Protein 4XUR (pdb70)

CATH classification: 2.60.120.260

Foldseek 3Di:
DLDKFFCQVQDCPQKDWPPPKDKGWAACDGDVHTTWIKIAPFLWQRTWIKHWCVVSDAAQFKKKKKKKKAAADDDQKFKKFKKKWWDAQPPPVDIDMDTFWMDIDGHPDIDMTMDIDHRHHVVRRIDTIMITMGGPDGPSVPHDDRSGGMMTMRTIDMGHD/DLDKFFCQVQDCPQKDWPDDWDWGWDACDGDVHGTWIKIAPFQFQATWIKGWCLVSDAAFAKKKKKKKKAFADDDQKFKKWKKKWWDALNPPVDIDMGTAFMDMDGHPDIDMTMHIDGHHHVVRRTDTIMMTMGGPHDDSVPDDPRSRGMMTMGTIDMGHD/DLDWFFCQVVDCPQKDWPPDKDWGWDACDGDVHGIWIKIAPFQFQRTWIKGWCLVSDAAFAKKKKKKKKAAADDDQKFKKWKKKWWDAQPDPPDIDMDTFWMDMDGHPDIDMTMHIDHHHHVVRRIDTIMMTMGGDHDPNVPDDPRSRGMMTMRGIDMGHD

Organism: Paenibacillus barcinonensis (NCBI:txid198119)

InterPro domains:
  IPR001000 Glycoside hydrolase family 10 domain [PF00331] (375-709)
  IPR001000 Glycoside hydrolase family 10 domain [PR00134] (444-456)
  IPR001000 Glycoside hydrolase family 10 domain [PR00134] (494-505)
  IPR001000 Glycoside hydrolase family 10 domain [PR00134] (550-561)
  IPR001000 Glycoside hydrolase family 10 domain [PR00134] (579-591)
  IPR001000 Glycoside hydrolase family 10 domain [PS51760] (365-710)
  IPR001000 Glycoside hydrolase family 10 domain [SM00633] (413-711)
  IPR003305 Carbohydrate-binding, CenC-like [PF02018] (36-168)
  IPR003305 Carbohydrate-binding, CenC-like [PF02018] (199-335)
  IPR008979 Galactose-binding-like domain superfamily [SSF49785] (36-181)
  IPR008979 Galactose-binding-like domain superfamily [SSF49785] (201-359)
  IPR010502 Carbohydrate-binding domain, family 9 [PF06452] (734-893)
  IPR010502 Carbohydrate-binding domain, family 9 [PF06452] (909-1085)
  IPR017853 Glycoside hydrolase superfamily [SSF51445] (367-710)
  IPR031158 Glycosyl hydrolases family 10, active site [PS00591] (613-623)
  IPR044846 Glycoside hydrolase family 10 [PTHR31490] (197-650)

Sequence (483 aa):
ALFKADFEDGNIGNWRARGTEKLEVVSGIGHNSNRSLKTSSRSETYHGPLVEVLPYLQKGSTVHISFWAMYDEGPATQVINGSLEKEFNRDTANLEYAMFASTTLNKGQWKKIEADIIVPAESTGISGLRMYAETPWKQSSEVTETDTIPFYVDDVQITATALFKADFEDGNIGNWRARGTEKLEVVSGIGHNSNRSLKTSSRSETYHGPLVEVLPYLQKGSTVHISFWAMYDEGPATQVINGSLEKEFNRDTANLEYAMFASTTLNKGQWKKIEADIIVPAESTGISGLRMYAETPWKQSSEVTETDTIPFYVDDVQITATALFKADFEDGNIGNWRARGTEKLEVVSGIGHNSNRSLKTSSRSETYHGPLVEVLPYLQKGSTVHISFWAMYDEGPATQVINGSLEKEFNRDTANLEYAMFASTTLNKGQWKKIEADIIVPAESTGISGLRMYAETPWKQSSEVTETDTIPFYVDDVQITAT

B-factor: mean 16.63, std 7.47, range [5.31, 60.98]

Structure (mmCIF, N/CA/C/O backbone):
data_4XUR
#
_entry.id   4XUR
#
_cell.length_a   92.769
_cell.length_b   92.769
_cell.length_c   48.571
_cell.angle_alpha   90.00
_cell.angle_beta   90.00
_cell.angle_gamma   120.00
#
_symmetry.space_group_name_H-M   'P 32'
#
loop_
_entity.id
_entity.type
_entity.pdbx_description
1 polymer 'Endo-1,4-beta-xylanase C'
2 branched beta-D-xylopyranose-(1-4)-beta-D-xylopyranose-(1-4)-beta-D-xylopyranose-(1-4)-beta-D-xylopyranose
3 branched beta-D-xylopyranose-(1-4)-beta-D-xylopyranose
4 branched beta-D-xylopyranose-(1-4)-beta-D-xylopyranose-(1-4)-beta-D-xylopyranose
5 non-polymer 'CALCIUM ION'
6 non-polymer beta-D-xylopyranose
7 water water
#
loop_
_atom_site.group_PDB
_atom_site.id
_atom_site.type_symbol
_atom_site.label_atom_id
_atom_site.label_alt_id
_atom_site.label_comp_id
_atom_site.label_asym_id
_atom_site.label_entity_id
_atom_site.label_seq_id
_atom_site.pdbx_PDB_ins_code
_atom_site.Cartn_x
_atom_site.Cartn_y
_atom_site.Cartn_z
_atom_site.occupancy
_atom_site.B_iso_or_equiv
_atom_site.auth_seq_id
_atom_site.auth_comp_id
_atom_site.auth_asym_id
_atom_site.auth_atom_id
_atom_site.pdbx_PDB_model_num
ATOM 1 N N . ALA A 1 14 ? 36.481 -18.444 16.663 1.00 24.28 172 ALA A N 1
ATOM 2 C CA . ALA A 1 14 ? 37.691 -17.528 16.877 1.00 21.37 172 ALA A CA 1
ATOM 3 C C . ALA A 1 14 ? 39.055 -18.238 16.952 1.00 19.57 172 ALA A C 1
ATOM 4 O O . ALA A 1 14 ? 39.545 -18.559 18.047 1.00 20.63 172 ALA A O 1
ATOM 6 N N . LEU A 1 15 ? 39.682 -18.520 15.803 1.00 15.16 173 LEU A N 1
ATOM 7 C CA . LEU A 1 15 ? 40.919 -19.324 15.730 1.00 13.65 173 LEU A CA 1
ATOM 8 C C . LEU A 1 15 ? 42.199 -18.470 15.747 1.00 12.66 173 LEU A C 1
ATOM 9 O O . LEU A 1 15 ? 43.280 -18.917 16.133 1.00 11.99 173 LEU A O 1
ATOM 14 N N . PHE A 1 16 ? 42.061 -17.233 15.258 1.00 12.10 174 PHE A N 1
ATOM 15 C CA . PHE A 1 16 ? 43.173 -16.329 15.123 1.00 11.40 174 PHE A CA 1
ATOM 16 C C . PHE A 1 16 ? 42.543 -14.936 15.078 1.00 11.98 174 PHE A C 1
ATOM 17 O O . PHE A 1 16 ? 41.511 -14.746 14.450 1.00 10.87 174 PHE A O 1
ATOM 25 N N . LYS A 1 17 ? 43.177 -13.982 15.801 1.00 13.11 175 LYS A N 1
ATOM 26 C CA . LYS A 1 17 ? 42.708 -12.581 15.807 1.00 13.86 175 LYS A CA 1
ATOM 27 C C . LYS A 1 17 ? 43.931 -11.637 15.898 1.00 13.46 175 LYS A C 1
ATOM 28 O O . LYS A 1 17 ? 44.853 -11.915 16.664 1.00 12.58 175 LYS A O 1
ATOM 34 N N . ALA A 1 18 ? 43.961 -10.573 15.084 1.00 13.64 176 ALA A N 1
ATOM 35 C CA . ALA A 1 18 ? 44.925 -9.544 15.209 1.00 14.28 176 ALA A CA 1
ATOM 36 C C . ALA A 1 18 ? 44.326 -8.118 15.128 1.00 14.57 176 ALA A C 1
ATOM 37 O O . ALA A 1 18 ? 43.794 -7.738 14.103 1.00 14.02 176 ALA A O 1
ATOM 39 N N . ASP A 1 19 ? 44.416 -7.399 16.252 1.00 15.13 177 ASP A N 1
ATOM 40 C CA . ASP A 1 19 ? 43.865 -6.048 16.304 1.00 16.87 177 ASP A CA 1
ATOM 41 C C . ASP A 1 19 ? 44.971 -5.014 16.513 1.00 16.09 177 ASP A C 1
ATOM 42 O O . ASP A 1 19 ? 44.708 -3.834 16.427 1.00 17.05 177 ASP A O 1
ATOM 47 N N . PHE A 1 20 ? 46.215 -5.487 16.727 1.00 16.12 178 PHE A N 1
ATOM 48 C CA . PHE A 1 20 ? 47.395 -4.654 16.867 1.00 16.91 178 PHE A CA 1
ATOM 49 C C . PHE A 1 20 ? 47.382 -3.619 17.994 1.00 17.00 178 PHE A C 1
ATOM 50 O O . PHE A 1 20 ? 48.269 -2.789 18.069 1.00 17.90 178 PHE A O 1
ATOM 58 N N . GLU A 1 21 ? 46.480 -3.789 18.933 1.00 17.51 179 GLU A N 1
ATOM 59 C CA . GLU A 1 21 ? 46.269 -2.752 19.965 1.00 19.20 179 GLU A CA 1
ATOM 60 C C . GLU A 1 21 ? 47.337 -2.802 21.025 1.00 20.36 179 GLU A C 1
ATOM 61 O O . GLU A 1 21 ? 47.569 -1.773 21.729 1.00 19.93 179 GLU A O 1
ATOM 67 N N . ASP A 1 22 ? 47.976 -3.969 21.181 1.00 19.62 180 ASP A N 1
ATOM 68 C CA . ASP A 1 22 ? 49.161 -4.124 22.007 1.00 19.57 180 ASP A CA 1
ATOM 69 C C . ASP A 1 22 ? 50.455 -3.544 21.422 1.00 20.42 180 ASP A C 1
ATOM 70 O O . ASP A 1 22 ? 51.505 -3.623 22.077 1.00 18.68 180 ASP A O 1
ATOM 75 N N . GLY A 1 23 ? 50.445 -3.104 20.162 1.00 18.89 181 GLY A N 1
ATOM 76 C CA . GLY A 1 23 ? 51.608 -2.529 19.512 1.00 19.63 181 GLY A CA 1
ATOM 77 C C . GLY A 1 23 ? 52.598 -3.493 18.927 1.00 19.39 181 GLY A C 1
ATOM 78 O O . GLY A 1 23 ? 53.697 -3.096 18.491 1.00 20.29 181 GLY A O 1
ATOM 79 N N . ASN A 1 24 ? 52.242 -4.783 18.937 1.00 18.55 182 ASN A N 1
ATOM 80 C CA . ASN A 1 24 ? 53.242 -5.812 18.609 1.00 17.70 182 ASN A CA 1
ATOM 81 C C . ASN A 1 24 ? 53.109 -6.254 17.190 1.00 15.86 182 ASN A C 1
ATOM 82 O O . ASN A 1 24 ? 52.021 -6.579 16.744 1.00 16.26 182 ASN A O 1
ATOM 87 N N . ILE A 1 25 ? 54.246 -6.327 16.491 1.00 15.52 183 ILE A N 1
ATOM 88 C CA . ILE A 1 25 ? 54.237 -6.908 15.131 1.00 14.76 183 ILE A CA 1
ATOM 89 C C . ILE A 1 25 ? 53.915 -8.373 15.103 1.00 14.51 183 ILE A C 1
ATOM 90 O O . ILE A 1 25 ? 53.415 -8.895 14.083 1.00 14.50 183 ILE A O 1
ATOM 95 N N . GLY A 1 26 ? 54.226 -9.101 16.188 1.00 15.61 184 GLY A N 1
ATOM 96 C CA . GLY A 1 26 ? 53.982 -10.539 16.208 1.00 14.83 184 GLY A CA 1
ATOM 97 C C . GLY A 1 26 ? 54.813 -11.257 15.165 1.00 13.15 184 GLY A C 1
ATOM 98 O O . GLY A 1 26 ? 55.992 -10.971 14.998 1.00 13.65 184 GLY A O 1
ATOM 99 N N . ASN A 1 27 ? 54.194 -12.208 14.470 1.00 13.90 185 ASN A N 1
ATOM 100 C CA . ASN A 1 27 ? 54.820 -12.912 13.373 1.00 14.62 185 ASN A CA 1
ATOM 101 C C . ASN A 1 27 ? 54.525 -12.348 12.006 1.00 13.36 185 ASN A C 1
ATOM 102 O O . ASN A 1 27 ? 54.860 -12.997 10.950 1.00 13.29 185 ASN A O 1
ATOM 107 N N . TRP A 1 28 ? 53.970 -11.128 11.950 1.00 11.85 186 TRP A N 1
ATOM 108 C CA . TRP A 1 28 ? 53.705 -10.523 10.673 1.00 11.19 186 TRP A CA 1
ATOM 109 C C . TRP A 1 28 ? 55.062 -10.162 9.993 1.00 11.82 186 TRP A C 1
ATOM 110 O O . TRP A 1 28 ? 55.982 -9.703 10.672 1.00 10.90 186 TRP A O 1
ATOM 121 N N . ARG A 1 29 ? 55.165 -10.380 8.695 1.00 11.76 187 ARG A N 1
ATOM 122 C CA . ARG A 1 29 ? 56.428 -10.166 7.944 1.00 11.60 187 ARG A CA 1
ATOM 123 C C . ARG A 1 29 ? 56.152 -9.563 6.553 1.00 11.64 187 ARG A C 1
ATOM 124 O O . ARG A 1 29 ? 55.069 -9.694 6.007 1.00 12.29 187 ARG A O 1
ATOM 132 N N . ALA A 1 30 ? 57.203 -8.942 6.003 1.00 12.39 188 ALA A N 1
ATOM 133 C CA . ALA A 1 30 ? 57.208 -8.530 4.602 1.00 12.56 188 ALA A CA 1
ATOM 134 C C . ALA A 1 30 ? 57.432 -9.745 3.655 1.00 12.15 188 ALA A C 1
ATOM 135 O O . ALA A 1 30 ? 57.952 -10.808 4.081 1.00 12.46 188 ALA A O 1
ATOM 137 N N . ARG A 1 31 ? 57.136 -9.564 2.362 1.00 11.10 189 ARG A N 1
ATOM 138 C CA . ARG A 1 31 ? 57.340 -10.574 1.347 1.00 10.56 189 ARG A CA 1
ATOM 139 C C . ARG A 1 31 ? 58.587 -10.311 0.473 1.00 10.46 189 ARG A C 1
ATOM 140 O O . ARG A 1 31 ? 59.063 -11.208 -0.225 1.00 11.65 189 ARG A O 1
ATOM 148 N N . GLY A 1 32 ? 59.062 -9.066 0.488 1.00 10.86 190 GLY A N 1
ATOM 149 C CA . GLY A 1 32 ? 60.297 -8.658 -0.209 1.00 11.97 190 GLY A CA 1
ATOM 150 C C . GLY A 1 32 ? 61.009 -7.588 0.567 1.00 12.33 190 GLY A C 1
ATOM 151 O O . GLY A 1 32 ? 61.423 -7.793 1.683 1.00 12.38 190 GLY A O 1
ATOM 152 N N . THR A 1 33 ? 61.186 -6.416 -0.082 1.00 12.56 191 THR A N 1
ATOM 153 C CA . THR A 1 33 ? 61.950 -5.321 0.500 1.00 13.56 191 THR A CA 1
ATOM 154 C C . THR A 1 33 ? 61.106 -4.261 1.170 1.00 13.37 191 THR A C 1
ATOM 155 O O . THR A 1 33 ? 61.610 -3.220 1.604 1.00 14.75 191 THR A O 1
ATOM 159 N N . GLU A 1 34 ? 59.802 -4.492 1.262 1.00 13.64 192 GLU A N 1
ATOM 160 C CA . GLU A 1 34 ? 58.892 -3.516 1.889 1.00 13.15 192 GLU A CA 1
ATOM 161 C C . GLU A 1 34 ? 59.031 -3.460 3.440 1.00 13.81 192 GLU A C 1
ATOM 162 O O . GLU A 1 34 ? 59.685 -4.324 4.063 1.00 14.47 192 GLU A O 1
ATOM 168 N N . LYS A 1 35 ? 58.416 -2.452 3.984 1.00 14.98 193 LYS A N 1
ATOM 169 C CA . LYS A 1 35 ? 58.559 -2.138 5.445 1.00 16.26 193 LYS A CA 1
ATOM 170 C C . LYS A 1 35 ? 57.187 -2.258 6.100 1.00 16.30 193 LYS A C 1
ATOM 171 O O . LYS A 1 35 ? 56.201 -1.662 5.670 1.00 13.87 193 LYS A O 1
ATOM 177 N N . LEU A 1 36 ? 57.174 -3.030 7.198 1.00 16.79 194 LEU A N 1
ATOM 178 C CA . LEU A 1 36 ? 55.994 -3.170 8.057 1.00 17.60 194 LEU A CA 1
ATOM 179 C C . LEU A 1 36 ? 56.195 -2.519 9.407 1.00 17.71 194 LEU A C 1
ATOM 180 O O . LEU A 1 36 ? 57.287 -2.604 9.989 1.00 19.28 194 LEU A O 1
ATOM 185 N N . GLU A 1 37 ? 55.143 -1.854 9.894 1.00 18.50 195 GLU A N 1
ATOM 186 C CA . GLU A 1 37 ? 55.208 -1.091 11.167 1.00 18.49 195 GLU A CA 1
ATOM 187 C C . GLU A 1 37 ? 53.837 -0.963 11.791 1.00 17.83 195 GLU A C 1
ATOM 188 O O . GLU A 1 37 ? 52.871 -0.581 11.136 1.00 17.63 195 GLU A O 1
ATOM 194 N N . VAL A 1 38 ? 53.730 -1.315 13.073 1.00 17.29 196 VAL A N 1
ATOM 195 C CA . VAL A 1 38 ? 52.489 -1.048 13.785 1.00 16.39 196 VAL A CA 1
ATOM 196 C C . VAL A 1 38 ? 52.448 0.427 14.194 1.00 17.91 196 VAL A C 1
ATOM 197 O O . VAL A 1 38 ? 53.303 0.878 14.975 1.00 18.21 196 VAL A O 1
ATOM 201 N N . VAL A 1 39 ? 51.492 1.156 13.646 1.00 18.29 197 VAL A N 1
ATOM 202 C CA . VAL A 1 39 ? 51.421 2.610 13.837 1.00 19.17 197 VAL A CA 1
ATOM 203 C C . VAL A 1 39 ? 50.305 2.897 14.841 1.00 20.19 197 VAL A C 1
ATOM 204 O O . VAL A 1 39 ? 49.441 2.082 15.057 1.00 19.14 197 VAL A O 1
ATOM 208 N N . SER A 1 40 ? 50.389 4.062 15.500 1.00 20.37 198 SER A N 1
ATOM 209 C CA . SER A 1 40 ? 49.264 4.467 16.297 1.00 20.24 198 SER A CA 1
ATOM 210 C C . SER A 1 40 ? 48.654 5.788 15.771 1.00 21.09 198 SER A C 1
ATOM 211 O O . SER A 1 40 ? 49.331 6.594 15.141 1.00 22.45 198 SER A O 1
ATOM 214 N N . GLY A 1 41 ? 47.382 5.977 16.050 1.00 19.85 199 GLY A N 1
ATOM 215 C CA . GLY A 1 41 ? 46.599 7.088 15.527 1.00 22.49 199 GLY A CA 1
ATOM 216 C C . GLY A 1 41 ? 45.927 6.820 14.220 1.00 21.67 199 GLY A C 1
ATOM 217 O O . GLY A 1 41 ? 45.249 7.680 13.666 1.00 22.06 199 GLY A O 1
ATOM 218 N N . ILE A 1 42 ? 46.096 5.586 13.698 1.00 20.27 200 ILE A N 1
ATOM 219 C CA . ILE A 1 42 ? 45.422 5.137 12.467 1.00 19.11 200 ILE A CA 1
ATOM 220 C C . ILE A 1 42 ? 44.987 3.688 12.754 1.00 17.42 200 ILE A C 1
ATOM 221 O O . ILE A 1 42 ? 45.828 2.846 13.110 1.00 17.08 200 ILE A O 1
ATOM 226 N N . GLY A 1 43 ? 43.684 3.443 12.621 1.00 18.07 201 GLY A N 1
ATOM 227 C CA . GLY A 1 43 ? 43.101 2.177 12.978 1.00 18.03 201 GLY A CA 1
ATOM 228 C C . GLY A 1 43 ? 41.662 2.016 12.521 1.00 17.99 201 GLY A C 1
ATOM 229 O O . GLY A 1 43 ? 41.011 3.005 12.217 1.00 16.67 201 GLY A O 1
ATOM 230 N N . HIS A 1 44 ? 41.167 0.770 12.430 1.00 17.08 202 HIS A N 1
ATOM 231 C CA . HIS A 1 44 ? 39.760 0.530 12.160 1.00 19.51 202 HIS A CA 1
ATOM 232 C C . HIS A 1 44 ? 38.984 0.578 13.469 1.00 21.05 202 HIS A C 1
ATOM 233 O O . HIS A 1 44 ? 39.106 -0.309 14.311 1.00 20.31 202 HIS A O 1
ATOM 240 N N . ASN A 1 45 ? 38.281 1.685 13.683 1.00 21.69 203 ASN A N 1
ATOM 241 C CA . ASN A 1 45 ? 37.591 1.932 14.949 1.00 23.54 203 ASN A CA 1
ATOM 242 C C . ASN A 1 45 ? 38.515 1.693 16.171 1.00 23.18 203 ASN A C 1
ATOM 243 O O . ASN A 1 45 ? 38.111 1.125 17.194 1.00 22.47 203 ASN A O 1
ATOM 248 N N . SER A 1 46 ? 39.764 2.138 16.053 1.00 20.54 204 SER A N 1
ATOM 249 C CA . SER A 1 46 ? 40.788 1.905 17.067 1.00 20.18 204 SER A CA 1
ATOM 250 C C . SER A 1 46 ? 41.984 2.759 16.784 1.00 20.05 204 SER A C 1
ATOM 251 O O . SER A 1 46 ? 41.999 3.492 15.800 1.00 21.72 204 SER A O 1
ATOM 254 N N . ASN A 1 47 ? 42.994 2.626 17.626 1.00 20.73 205 ASN A N 1
ATOM 255 C CA . ASN A 1 47 ? 44.160 3.463 17.572 1.00 23.02 205 ASN A CA 1
ATOM 256 C C . ASN A 1 47 ? 45.364 2.884 16.871 1.00 20.13 205 ASN A C 1
ATOM 257 O O . ASN A 1 47 ? 46.313 3.618 16.528 1.00 21.57 205 ASN A O 1
ATOM 262 N N . ARG A 1 48 ? 45.368 1.574 16.620 1.00 20.04 206 ARG A N 1
ATOM 263 C CA . ARG A 1 48 ? 46.544 0.936 16.038 1.00 20.19 206 ARG A CA 1
ATOM 264 C C . ARG A 1 48 ? 46.183 -0.016 14.900 1.00 17.84 206 ARG A C 1
ATOM 265 O O . ARG A 1 48 ? 45.092 -0.619 14.896 1.00 17.60 206 ARG A O 1
ATOM 273 N N . SER A 1 49 ? 47.115 -0.124 13.956 1.00 16.12 207 SER A N 1
ATOM 274 C CA . SER A 1 49 ? 46.912 -0.992 12.768 1.00 15.59 207 SER A CA 1
ATOM 275 C C . SER A 1 49 ? 48.247 -1.258 12.151 1.00 14.41 207 SER A C 1
ATOM 276 O O . SER A 1 49 ? 49.254 -0.770 12.593 1.00 14.50 207 SER A O 1
ATOM 279 N N . LEU A 1 50 ? 48.284 -2.085 11.083 1.00 12.78 208 LEU A N 1
ATOM 280 C CA . LEU A 1 50 ? 49.526 -2.475 10.503 1.00 13.56 208 LEU A CA 1
ATOM 281 C C . LEU A 1 50 ? 49.680 -1.808 9.172 1.00 13.42 208 LEU A C 1
ATOM 282 O O . LEU A 1 50 ? 48.931 -2.074 8.242 1.00 12.33 208 LEU A O 1
ATOM 287 N N . LYS A 1 51 ? 50.671 -0.884 9.071 1.00 13.37 209 LYS A N 1
ATOM 288 C CA . LYS A 1 51 ? 50.967 -0.180 7.869 1.00 14.17 209 LYS A CA 1
ATOM 289 C C . LYS A 1 51 ? 52.049 -0.871 7.091 1.00 13.13 209 LYS A C 1
ATOM 290 O O . LYS A 1 51 ? 53.086 -1.185 7.657 1.00 12.71 209 LYS A O 1
ATOM 296 N N . THR A 1 52 ? 51.807 -1.099 5.811 1.00 12.36 210 THR A N 1
ATOM 297 C CA . THR A 1 52 ? 52.858 -1.572 4.904 1.00 13.27 210 THR A CA 1
ATOM 298 C C . THR A 1 52 ? 53.183 -0.420 3.935 1.00 13.56 210 THR A C 1
ATOM 299 O O . THR A 1 52 ? 52.310 0.139 3.293 1.00 14.13 210 THR A O 1
ATOM 303 N N . SER A 1 53 ? 54.467 -0.146 3.789 1.00 14.74 211 SER A N 1
ATOM 304 C CA . SER A 1 53 ? 54.968 0.958 2.959 1.00 14.92 211 SER A CA 1
ATOM 305 C C . SER A 1 53 ? 56.247 0.561 2.311 1.00 14.84 211 SER A C 1
ATOM 306 O O . SER A 1 53 ? 56.772 -0.538 2.555 1.00 14.54 211 SER A O 1
ATOM 309 N N . SER A 1 54 ? 56.832 1.461 1.504 1.00 15.23 212 SER A N 1
ATOM 310 C CA . SER A 1 54 ? 58.057 1.144 0.748 1.00 16.18 212 SER A CA 1
ATOM 311 C C . SER A 1 54 ? 57.818 -0.066 -0.161 1.00 14.18 212 SER A C 1
ATOM 312 O O . SER A 1 54 ? 58.741 -0.867 -0.365 1.00 14.44 212 SER A O 1
ATOM 315 N N . ARG A 1 55 ? 56.608 -0.175 -0.715 1.00 13.26 213 ARG A N 1
ATOM 316 C CA . ARG A 1 55 ? 56.257 -1.240 -1.640 1.00 13.49 213 ARG A CA 1
ATOM 317 C C . ARG A 1 55 ? 56.823 -0.884 -3.029 1.00 13.92 213 ARG A C 1
ATOM 318 O O . ARG A 1 55 ? 56.676 0.233 -3.477 1.00 13.64 213 ARG A O 1
ATOM 326 N N . SER A 1 56 ? 57.471 -1.842 -3.659 1.00 14.02 214 SER A N 1
ATOM 327 C CA . SER A 1 56 ? 57.988 -1.609 -5.045 1.00 13.76 214 SER A CA 1
ATOM 328 C C . SER A 1 56 ? 57.629 -2.816 -5.931 1.00 15.16 214 SER A C 1
ATOM 329 O O . SER A 1 56 ? 58.217 -2.999 -7.024 1.00 14.23 214 SER A O 1
ATOM 332 N N . GLU A 1 57 ? 56.684 -3.621 -5.467 1.00 13.47 215 GLU A N 1
ATOM 333 C CA . GLU A 1 57 ? 56.045 -4.630 -6.281 1.00 13.03 215 GLU A CA 1
ATOM 334 C C . GLU A 1 57 ? 54.573 -4.762 -5.853 1.00 12.49 215 GLU A C 1
ATOM 335 O O . GLU A 1 57 ? 54.183 -4.362 -4.736 1.00 12.20 215 GLU A O 1
ATOM 341 N N . THR A 1 58 ? 53.728 -5.267 -6.760 1.00 11.92 216 THR A N 1
ATOM 342 C CA . THR A 1 58 ? 52.304 -5.434 -6.447 1.00 12.53 216 THR A CA 1
ATOM 343 C C . THR A 1 58 ? 52.198 -6.453 -5.343 1.00 11.17 216 THR A C 1
ATOM 344 O O . THR A 1 58 ? 51.283 -6.386 -4.523 1.00 12.08 216 THR A O 1
ATOM 348 N N . TYR A 1 59 ? 53.148 -7.401 -5.341 1.00 11.49 217 TYR A N 1
ATOM 349 C CA . TYR A 1 59 ? 53.120 -8.510 -4.382 1.00 11.63 217 TYR A CA 1
ATOM 350 C C . TYR A 1 59 ? 53.706 -8.213 -2.980 1.00 11.62 217 TYR A C 1
ATOM 351 O O . TYR A 1 59 ? 53.641 -9.093 -2.092 1.00 10.59 217 TYR A O 1
ATOM 360 N N . HIS A 1 60 ? 54.259 -7.029 -2.783 1.00 11.15 218 HIS A N 1
ATOM 361 C CA . HIS A 1 60 ? 54.631 -6.557 -1.449 1.00 11.00 218 HIS A CA 1
ATOM 362 C C . HIS A 1 60 ? 53.382 -6.288 -0.618 1.00 10.23 218 HIS A C 1
ATOM 363 O O . HIS A 1 60 ? 52.450 -5.622 -1.062 1.00 10.59 218 HIS A O 1
ATOM 370 N N . GLY A 1 61 ? 53.390 -6.778 0.609 1.00 10.26 219 GLY A N 1
ATOM 371 C CA . GLY A 1 61 ? 52.251 -6.679 1.505 1.00 9.95 219 GLY A CA 1
ATOM 372 C C . GLY A 1 61 ? 52.466 -7.440 2.781 1.00 9.75 219 GLY A C 1
ATOM 373 O O . GLY A 1 61 ? 53.453 -8.200 2.879 1.00 9.95 219 GLY A O 1
ATOM 374 N N . PRO A 1 62 ? 51.594 -7.212 3.787 1.00 9.34 220 PRO A N 1
ATOM 375 C CA . PRO A 1 62 ? 51.824 -7.855 5.093 1.00 8.69 220 PRO A CA 1
ATOM 376 C C . PRO A 1 62 ? 51.375 -9.338 5.061 1.00 7.89 220 PRO A C 1
ATOM 377 O O . PRO A 1 62 ? 50.293 -9.608 4.552 1.00 7.97 220 PRO A O 1
ATOM 381 N N . LEU A 1 63 ? 52.189 -10.208 5.581 1.00 7.81 221 LEU A N 1
ATOM 382 C CA . LEU A 1 63 ? 51.898 -11.658 5.561 1.00 7.18 221 LEU A CA 1
ATOM 383 C C . LEU A 1 63 ? 52.079 -12.223 6.959 1.00 7.39 221 LEU A C 1
ATOM 384 O O . LEU A 1 63 ? 52.983 -11.799 7.698 1.00 7.39 221 LEU A O 1
ATOM 389 N N . VAL A 1 64 ? 51.283 -13.238 7.280 1.00 6.94 222 VAL A N 1
ATOM 390 C CA . VAL A 1 64 ? 51.447 -14.058 8.477 1.00 7.69 222 VAL A CA 1
ATOM 391 C C . VAL A 1 64 ? 51.142 -15.546 8.242 1.00 6.41 222 VAL A C 1
ATOM 392 O O . VAL A 1 64 ? 50.146 -15.910 7.595 1.00 6.55 222 VAL A O 1
ATOM 396 N N . GLU A 1 65 ? 52.001 -16.386 8.788 1.00 6.39 223 GLU A N 1
ATOM 397 C CA . GLU A 1 65 ? 51.834 -17.856 8.782 1.00 6.34 223 GLU A CA 1
ATOM 398 C C . GLU A 1 65 ? 50.611 -18.189 9.664 1.00 6.00 223 GLU A C 1
ATOM 399 O O . GLU A 1 65 ? 50.585 -17.819 10.869 1.00 6.05 223 GLU A O 1
ATOM 405 N N . VAL A 1 66 ? 49.648 -18.906 9.109 1.00 5.64 224 VAL A N 1
ATOM 406 C CA . VAL A 1 66 ? 48.482 -19.305 9.931 1.00 5.63 224 VAL A CA 1
ATOM 407 C C . VAL A 1 66 ? 48.174 -20.817 10.030 1.00 5.91 224 VAL A C 1
ATOM 408 O O . VAL A 1 66 ? 47.249 -21.190 10.734 1.00 5.82 224 VAL A O 1
ATOM 412 N N . LEU A 1 67 ? 48.890 -21.628 9.296 1.00 5.44 225 LEU A N 1
ATOM 413 C CA . LEU A 1 67 ? 48.688 -23.110 9.330 1.00 5.75 225 LEU A CA 1
ATOM 414 C C . LEU A 1 67 ? 48.613 -23.647 10.788 1.00 5.31 225 LEU A C 1
ATOM 415 O O . LEU A 1 67 ? 47.694 -24.371 11.088 1.00 5.60 225 LEU A O 1
ATOM 420 N N . PRO A 1 68 ? 49.542 -23.230 11.682 1.00 5.94 226 PRO A N 1
ATOM 421 C CA . PRO A 1 68 ? 49.491 -23.783 13.047 1.00 6.02 226 PRO A CA 1
ATOM 422 C C . PRO A 1 68 ? 48.235 -23.548 13.828 1.00 6.38 226 PRO A C 1
ATOM 423 O O . PRO A 1 68 ? 47.945 -24.291 14.767 1.00 6.48 226 PRO A O 1
ATOM 427 N N . TYR A 1 69 ? 47.443 -22.525 13.475 1.00 5.93 227 TYR A N 1
ATOM 428 C CA . TYR A 1 69 ? 46.177 -22.202 14.110 1.00 6.67 227 TYR A CA 1
ATOM 429 C C . TYR A 1 69 ? 45.015 -23.121 13.639 1.00 5.88 227 TYR A C 1
ATOM 430 O O . TYR A 1 69 ? 43.906 -23.074 14.211 1.00 6.20 227 TYR A O 1
ATOM 439 N N . LEU A 1 70 ? 45.217 -23.817 12.556 1.00 6.01 228 LEU A N 1
ATOM 440 C CA . LEU A 1 70 ? 44.116 -24.468 11.819 1.00 6.59 228 LEU A CA 1
ATOM 441 C C . LEU A 1 70 ? 44.263 -25.989 11.760 1.00 7.13 228 LEU A C 1
ATOM 442 O O . LEU A 1 70 ? 45.346 -26.534 11.924 1.00 6.19 228 LEU A O 1
ATOM 447 N N . GLN A 1 71 ? 43.155 -26.633 11.497 1.00 6.82 229 GLN A N 1
ATOM 448 C CA . GLN A 1 71 ? 43.138 -28.074 11.238 1.00 8.08 229 GLN A CA 1
ATOM 449 C C . GLN A 1 71 ? 43.208 -28.289 9.737 1.00 8.47 229 GLN A C 1
ATOM 450 O O . GLN A 1 71 ? 42.415 -27.695 9.022 1.00 8.70 229 GLN A O 1
ATOM 456 N N . LYS A 1 72 ? 44.196 -29.042 9.311 1.00 9.43 230 LYS A N 1
ATOM 457 C CA . LYS A 1 72 ? 44.269 -29.458 7.898 1.00 9.22 230 LYS A CA 1
ATOM 458 C C . LYS A 1 72 ? 42.996 -30.236 7.507 1.00 8.80 230 LYS A C 1
ATOM 459 O O . LYS A 1 72 ? 42.452 -31.020 8.299 1.00 9.27 230 LYS A O 1
ATOM 465 N N . GLY A 1 73 ? 42.481 -29.970 6.308 1.00 9.52 231 GLY A N 1
ATOM 466 C CA . GLY A 1 73 ? 41.304 -30.614 5.795 1.00 10.03 231 GLY A CA 1
ATOM 467 C C . GLY A 1 73 ? 40.008 -29.935 6.187 1.00 10.82 231 GLY A C 1
ATOM 468 O O . GLY A 1 73 ? 38.940 -30.495 5.949 1.00 12.96 231 GLY A O 1
ATOM 469 N N . SER A 1 74 ? 40.077 -28.779 6.856 1.00 9.30 232 SER A N 1
ATOM 470 C CA . SER A 1 74 ? 38.901 -28.047 7.298 1.00 10.11 232 SER A CA 1
ATOM 471 C C . SER A 1 74 ? 38.622 -26.887 6.389 1.00 9.49 232 SER A C 1
ATOM 472 O O . SER A 1 74 ? 39.460 -26.509 5.585 1.00 9.57 232 SER A O 1
ATOM 475 N N . THR A 1 75 ? 37.433 -26.264 6.570 1.00 9.18 233 THR A N 1
ATOM 476 C CA . THR A 1 75 ? 37.104 -24.999 5.926 1.00 9.38 233 THR A CA 1
ATOM 477 C C . THR A 1 75 ? 36.980 -23.935 7.072 1.00 9.53 233 THR A C 1
ATOM 478 O O . THR A 1 75 ? 36.399 -24.203 8.155 1.00 9.25 233 THR A O 1
ATOM 482 N N . VAL A 1 76 ? 37.590 -22.793 6.870 1.00 9.19 234 VAL A N 1
ATOM 483 C CA . VAL A 1 76 ? 37.607 -21.733 7.817 1.00 9.15 234 VAL A CA 1
ATOM 484 C C . VAL A 1 76 ? 37.182 -20.422 7.125 1.00 9.54 234 VAL A C 1
ATOM 485 O O . VAL A 1 76 ? 37.184 -20.341 5.928 1.00 9.98 234 VAL A O 1
ATOM 489 N N . HIS A 1 77 ? 36.777 -19.422 7.922 1.00 9.81 235 HIS A N 1
ATOM 490 C CA . HIS A 1 77 ? 36.418 -18.117 7.376 1.00 10.09 235 HIS A CA 1
ATOM 491 C C . HIS A 1 77 ? 37.478 -17.099 7.750 1.00 10.13 235 HIS A C 1
ATOM 492 O O . HIS A 1 77 ? 37.797 -16.978 8.925 1.00 10.08 235 HIS A O 1
ATOM 499 N N . ILE A 1 78 ? 38.049 -16.440 6.743 1.00 10.21 236 ILE A N 1
ATOM 500 C CA . ILE A 1 78 ? 39.040 -15.388 6.982 1.00 10.47 236 ILE A CA 1
ATOM 501 C C . ILE A 1 78 ? 38.481 -14.039 6.606 1.00 10.97 236 ILE A C 1
ATOM 502 O O . ILE A 1 78 ? 37.898 -13.846 5.512 1.00 10.02 236 ILE A O 1
ATOM 507 N N . SER A 1 79 ? 38.737 -13.094 7.465 1.00 11.45 237 SER A N 1
ATOM 508 C CA . SER A 1 79 ? 38.415 -11.660 7.185 1.00 11.00 237 SER A CA 1
ATOM 509 C C . SER A 1 79 ? 39.453 -10.704 7.703 1.00 11.66 237 SER A C 1
ATOM 510 O O . SER A 1 79 ? 40.256 -11.016 8.569 1.00 11.54 237 SER A O 1
ATOM 513 N N . PHE A 1 80 ? 39.447 -9.487 7.111 1.00 11.56 238 PHE A N 1
ATOM 514 C CA . PHE A 1 80 ? 40.278 -8.372 7.591 1.00 11.14 238 PHE A CA 1
ATOM 515 C C . PHE A 1 80 ? 39.787 -7.076 7.000 1.00 11.43 238 PHE A C 1
ATOM 516 O O . PHE A 1 80 ? 39.087 -7.094 6.030 1.00 11.70 238 PHE A O 1
ATOM 524 N N . TRP A 1 81 ? 40.203 -5.963 7.622 1.00 11.44 239 TRP A N 1
ATOM 525 C CA . TRP A 1 81 ? 39.874 -4.600 7.149 1.00 11.86 239 TRP A CA 1
ATOM 526 C C . TRP A 1 81 ? 41.074 -3.960 6.611 1.00 11.74 239 TRP A C 1
ATOM 527 O O . TRP A 1 81 ? 42.177 -4.122 7.159 1.00 12.38 239 TRP A O 1
ATOM 538 N N . ALA A 1 82 ? 40.909 -3.215 5.524 1.00 12.16 240 ALA A N 1
ATOM 539 C CA . ALA A 1 82 ? 42.040 -2.563 4.857 1.00 12.61 240 ALA A CA 1
ATOM 540 C C . ALA A 1 82 ? 41.669 -1.148 4.514 1.00 13.25 240 ALA A C 1
ATOM 541 O O . ALA A 1 82 ? 40.459 -0.850 4.326 1.00 13.35 240 ALA A O 1
ATOM 543 N N . MET A 1 83 ? 42.691 -0.287 4.448 1.00 13.36 241 MET A N 1
ATOM 544 C CA . MET A 1 83 ? 42.539 1.159 4.103 1.00 14.56 241 MET A CA 1
ATOM 545 C C . MET A 1 83 ? 43.816 1.675 3.457 1.00 15.08 241 MET A C 1
ATOM 546 O O . MET A 1 83 ? 44.908 1.248 3.796 1.00 13.87 241 MET A O 1
ATOM 551 N N . TYR A 1 84 ? 43.647 2.668 2.530 1.00 15.74 242 TYR A N 1
ATOM 552 C CA . TYR A 1 84 ? 44.770 3.429 1.986 1.00 17.24 242 TYR A CA 1
ATOM 553 C C . TYR A 1 84 ? 44.363 4.933 1.990 1.00 17.19 242 TYR A C 1
ATOM 554 O O . TYR A 1 84 ? 43.242 5.237 1.849 1.00 16.78 242 TYR A O 1
ATOM 563 N N . ASP A 1 85 ? 45.350 5.799 2.189 1.00 19.09 243 ASP A N 1
ATOM 564 C CA . ASP A 1 85 ? 45.065 7.257 2.214 1.00 21.04 243 ASP A CA 1
ATOM 565 C C . ASP A 1 85 ? 46.078 8.131 1.402 1.00 24.50 243 ASP A C 1
ATOM 566 O O . ASP A 1 85 ? 46.318 9.267 1.774 1.00 26.64 243 ASP A O 1
ATOM 571 N N . GLU A 1 86 ? 46.577 7.600 0.289 1.00 26.01 244 GLU A N 1
ATOM 572 C CA . GLU A 1 86 ? 47.270 8.400 -0.727 1.00 28.05 244 GLU A CA 1
ATOM 573 C C . GLU A 1 86 ? 47.173 7.803 -2.121 1.00 28.91 244 GLU A C 1
ATOM 574 O O . GLU A 1 86 ? 47.037 6.605 -2.294 1.00 29.05 244 GLU A O 1
ATOM 580 N N . GLY A 1 87 ? 47.247 8.638 -3.143 1.00 29.77 245 GLY A N 1
ATOM 581 C CA . GLY A 1 87 ? 47.267 8.156 -4.513 1.00 30.23 245 GLY A CA 1
ATOM 582 C C . GLY A 1 87 ? 45.898 8.207 -5.215 1.00 28.56 245 GLY A C 1
ATOM 583 O O . GLY A 1 87 ? 45.191 9.211 -5.099 1.00 28.49 245 GLY A O 1
ATOM 584 N N . PRO A 1 88 ? 45.494 7.119 -5.900 1.00 26.00 246 PRO A N 1
ATOM 585 C CA . PRO A 1 88 ? 44.316 7.175 -6.723 1.00 28.94 246 PRO A CA 1
ATOM 586 C C . PRO A 1 88 ? 43.057 7.300 -5.893 1.00 27.95 246 PRO A C 1
ATOM 587 O O . PRO A 1 88 ? 43.104 7.219 -4.652 1.00 31.11 246 PRO A O 1
ATOM 591 N N . ALA A 1 89 ? 41.954 7.507 -6.582 1.00 26.94 247 ALA A N 1
ATOM 592 C CA . ALA A 1 89 ? 40.626 7.713 -5.962 1.00 25.72 247 ALA A CA 1
ATOM 593 C C . ALA A 1 89 ? 40.017 6.387 -5.483 1.00 26.08 247 ALA A C 1
ATOM 594 O O . ALA A 1 89 ? 39.336 6.351 -4.479 1.00 23.85 247 ALA A O 1
ATOM 596 N N . THR A 1 90 ? 40.280 5.324 -6.238 1.00 26.73 248 THR A N 1
ATOM 597 C CA . THR A 1 90 ? 39.939 3.955 -5.839 1.00 25.96 248 THR A CA 1
ATOM 598 C C . THR A 1 90 ? 41.111 3.004 -6.123 1.00 24.92 248 THR A C 1
ATOM 599 O O . THR A 1 90 ? 41.940 3.247 -7.024 1.00 22.13 248 THR A O 1
ATOM 603 N N . GLN A 1 91 ? 41.155 1.861 -5.384 1.00 20.02 249 GLN A N 1
ATOM 604 C CA . GLN A 1 91 ? 42.150 0.853 -5.686 1.00 20.35 249 GLN A CA 1
ATOM 605 C C . GLN A 1 91 ? 41.631 -0.537 -5.138 1.00 17.28 249 GLN A C 1
ATOM 606 O O . GLN A 1 91 ? 41.064 -0.578 -4.079 1.00 16.33 249 GLN A O 1
ATOM 612 N N . VAL A 1 92 ? 41.910 -1.582 -5.897 1.00 14.67 250 VAL A N 1
ATOM 613 C CA . VAL A 1 92 ? 41.582 -2.958 -5.491 1.00 14.96 250 VAL A CA 1
ATOM 614 C C . VAL A 1 92 ? 42.641 -3.427 -4.502 1.00 15.34 250 VAL A C 1
ATOM 615 O O . VAL A 1 92 ? 43.842 -3.223 -4.727 1.00 15.54 250 VAL A O 1
ATOM 619 N N . ILE A 1 93 ? 42.214 -4.102 -3.449 1.00 13.24 251 ILE A N 1
ATOM 620 C CA . ILE A 1 93 ? 43.182 -4.836 -2.582 1.00 14.16 251 ILE A CA 1
ATOM 621 C C . ILE A 1 93 ? 42.722 -6.295 -2.542 1.00 13.58 251 ILE A C 1
ATOM 622 O O . ILE A 1 93 ? 41.554 -6.560 -2.471 1.00 13.53 251 ILE A O 1
ATOM 627 N N . ASN A 1 94 ? 43.677 -7.205 -2.571 1.00 13.42 252 ASN A N 1
ATOM 628 C CA . ASN A 1 94 ? 43.359 -8.627 -2.635 1.00 12.81 252 ASN A CA 1
ATOM 629 C C . ASN A 1 94 ? 43.765 -9.251 -1.321 1.00 11.51 252 ASN A C 1
ATOM 630 O O . ASN A 1 94 ? 44.780 -8.868 -0.706 1.00 11.20 252 ASN A O 1
ATOM 635 N N . GLY A 1 95 ? 42.980 -10.208 -0.853 1.00 9.63 253 GLY A N 1
ATOM 636 C CA . GLY A 1 95 ? 43.491 -11.147 0.187 1.00 9.84 253 GLY A CA 1
ATOM 637 C C . GLY A 1 95 ? 43.960 -12.418 -0.513 1.00 9.35 253 GLY A C 1
ATOM 638 O O . GLY A 1 95 ? 43.251 -12.961 -1.364 1.00 10.33 253 GLY A O 1
ATOM 639 N N . SER A 1 96 ? 45.160 -12.890 -0.146 1.00 8.20 254 SER A N 1
ATOM 640 C CA . SER A 1 96 ? 45.781 -14.062 -0.780 1.00 8.00 254 SER A CA 1
ATOM 641 C C . SER A 1 96 ? 46.394 -15.034 0.218 1.00 7.65 254 SER A C 1
ATOM 642 O O . SER A 1 96 ? 46.630 -14.704 1.389 1.00 7.10 254 SER A O 1
ATOM 645 N N . LEU A 1 97 ? 46.652 -16.249 -0.263 1.00 7.05 255 LEU A N 1
ATOM 646 C CA . LEU A 1 97 ? 47.283 -17.272 0.474 1.00 7.34 255 LEU A CA 1
ATOM 647 C C . LEU A 1 97 ? 48.580 -17.611 -0.187 1.00 7.22 255 LEU A C 1
ATOM 648 O O . LEU A 1 97 ? 48.581 -17.864 -1.386 1.00 7.06 255 LEU A O 1
ATOM 653 N N . GLU A 1 98 ? 49.643 -17.761 0.610 1.00 6.91 256 GLU A N 1
ATOM 654 C CA . GLU A 1 98 ? 50.912 -18.398 0.122 1.00 7.03 256 GLU A CA 1
ATOM 655 C C . GLU A 1 98 ? 51.036 -19.765 0.704 1.00 7.84 256 GLU A C 1
ATOM 656 O O . GLU A 1 98 ? 50.942 -19.907 1.931 1.00 7.72 256 GLU A O 1
ATOM 662 N N . LYS A 1 99 ? 51.192 -20.798 -0.143 1.00 7.40 257 LYS A N 1
ATOM 663 C CA . LYS A 1 99 ? 51.231 -22.201 0.315 1.00 7.59 257 LYS A CA 1
ATOM 664 C C . LYS A 1 99 ? 52.564 -22.887 0.008 1.00 7.98 257 LYS A C 1
ATOM 665 O O . LYS A 1 99 ? 53.092 -22.744 -1.078 1.00 8.42 257 LYS A O 1
ATOM 671 N N . GLU A 1 100 ? 53.070 -23.599 1.001 1.00 8.95 258 GLU A N 1
ATOM 672 C CA . GLU A 1 100 ? 54.313 -24.374 0.936 1.00 8.92 258 GLU A CA 1
ATOM 673 C C . GLU A 1 100 ? 53.929 -25.857 1.169 1.00 9.05 258 GLU A C 1
ATOM 674 O O . GLU A 1 100 ? 53.134 -26.174 2.077 1.00 8.22 258 GLU A O 1
ATOM 680 N N . PHE A 1 101 ? 54.497 -26.752 0.343 1.00 8.97 259 PHE A N 1
ATOM 681 C CA . PHE A 1 101 ? 54.280 -28.155 0.395 1.00 10.00 259 PHE A CA 1
ATOM 682 C C . PHE A 1 101 ? 55.648 -28.859 0.566 1.00 12.35 259 PHE A C 1
ATOM 683 O O . PHE A 1 101 ? 56.585 -28.519 -0.129 1.00 11.21 259 PHE A O 1
ATOM 691 N N . ASN A 1 102 ? 55.674 -29.844 1.437 1.00 14.25 260 ASN A N 1
ATOM 692 C CA . ASN A 1 102 ? 56.856 -30.694 1.652 1.00 17.58 260 ASN A CA 1
ATOM 693 C C . ASN A 1 102 ? 58.061 -29.897 2.041 1.00 18.61 260 ASN A C 1
ATOM 694 O O . ASN A 1 102 ? 59.180 -30.290 1.716 1.00 20.53 260 ASN A O 1
ATOM 699 N N . ARG A 1 103 ? 57.847 -28.757 2.705 1.00 18.93 261 ARG A N 1
ATOM 700 C CA . ARG A 1 103 ? 58.965 -27.910 3.125 1.00 19.81 261 ARG A CA 1
ATOM 701 C C . ARG A 1 103 ? 59.892 -27.514 1.959 1.00 20.87 261 ARG A C 1
ATOM 702 O O . ARG A 1 103 ? 61.082 -27.364 2.132 1.00 21.44 261 ARG A O 1
ATOM 710 N N . ASP A 1 104 ? 59.318 -27.370 0.777 1.00 20.17 262 ASP A N 1
ATOM 711 C CA . ASP A 1 104 ? 60.084 -26.981 -0.402 1.00 21.54 262 ASP A CA 1
ATOM 712 C C . ASP A 1 104 ? 59.815 -25.505 -0.634 1.00 20.69 262 ASP A C 1
ATOM 713 O O . ASP A 1 104 ? 58.800 -25.122 -1.195 1.00 19.78 262 ASP A O 1
ATOM 718 N N . THR A 1 105 ? 60.764 -24.685 -0.212 1.00 21.97 263 THR A N 1
ATOM 719 C CA . THR A 1 105 ? 60.639 -23.260 -0.259 1.00 23.39 263 THR A CA 1
ATOM 720 C C . THR A 1 105 ? 60.845 -22.723 -1.635 1.00 23.23 263 THR A C 1
ATOM 721 O O . THR A 1 105 ? 60.588 -21.560 -1.893 1.00 24.67 263 THR A O 1
ATOM 725 N N . ALA A 1 106 ? 61.326 -23.563 -2.531 1.00 22.47 264 ALA A N 1
ATOM 726 C CA . ALA A 1 106 ? 61.583 -23.112 -3.894 1.00 24.54 264 ALA A CA 1
ATOM 727 C C . ALA A 1 106 ? 60.362 -23.233 -4.796 1.00 23.16 264 ALA A C 1
ATOM 728 O O . ALA A 1 106 ? 60.416 -22.787 -5.918 1.00 22.73 264 ALA A O 1
ATOM 730 N N . ASN A 1 107 ? 59.261 -23.818 -4.324 1.00 20.67 265 ASN A N 1
ATOM 731 C CA . ASN A 1 107 ? 58.176 -24.182 -5.207 1.00 19.70 265 ASN A CA 1
ATOM 732 C C . ASN A 1 107 ? 56.832 -23.795 -4.510 1.00 16.60 265 ASN A C 1
ATOM 733 O O . ASN A 1 107 ? 55.970 -24.619 -4.321 1.00 16.32 265 ASN A O 1
ATOM 738 N N . LEU A 1 108 ? 56.750 -22.536 -4.145 1.00 14.40 266 LEU A N 1
ATOM 739 C CA . LEU A 1 108 ? 55.599 -21.974 -3.460 1.00 14.24 266 LEU A CA 1
ATOM 740 C C . LEU A 1 108 ? 54.445 -21.706 -4.425 1.00 14.14 266 LEU A C 1
ATOM 741 O O . LEU A 1 108 ? 54.677 -21.463 -5.636 1.00 12.84 266 LEU A O 1
ATOM 746 N N . GLU A 1 109 ? 53.217 -21.778 -3.882 1.00 12.01 267 GLU A N 1
ATOM 747 C CA . GLU A 1 109 ? 51.978 -21.516 -4.574 1.00 12.52 267 GLU A CA 1
ATOM 748 C C . GLU A 1 109 ? 51.258 -20.323 -3.986 1.00 11.05 267 GLU A C 1
ATOM 749 O O . GLU A 1 109 ? 51.369 -20.061 -2.788 1.00 9.87 267 GLU A O 1
ATOM 755 N N . TYR A 1 110 ? 50.454 -19.649 -4.807 1.00 9.74 268 TYR A N 1
ATOM 756 C CA . TYR A 1 110 ? 49.689 -18.464 -4.386 1.00 10.88 268 TYR A CA 1
ATOM 757 C C . TYR A 1 110 ? 48.292 -18.533 -4.948 1.00 10.36 268 TYR A C 1
ATOM 758 O O . TYR A 1 110 ? 48.100 -18.922 -6.113 1.00 10.61 268 TYR A O 1
ATOM 767 N N . ALA A 1 111 ? 47.335 -18.080 -4.174 1.00 10.19 269 ALA A N 1
ATOM 768 C CA . ALA A 1 111 ? 45.908 -18.015 -4.566 1.00 11.52 269 ALA A CA 1
ATOM 769 C C . ALA A 1 111 ? 45.258 -16.832 -3.905 1.00 12.68 269 ALA A C 1
ATOM 770 O O . ALA A 1 111 ? 45.433 -16.614 -2.725 1.00 13.31 269 ALA A O 1
ATOM 772 N N . MET A 1 112 ? 44.491 -16.059 -4.697 1.00 14.08 270 MET A N 1
ATOM 773 C CA . MET A 1 112 ? 43.594 -15.042 -4.164 1.00 14.39 270 MET A CA 1
ATOM 774 C C . MET A 1 112 ? 42.303 -15.678 -3.672 1.00 14.17 270 MET A C 1
ATOM 775 O O . MET A 1 112 ? 41.622 -16.351 -4.442 1.00 14.92 270 MET A O 1
ATOM 780 N N . PHE A 1 113 ? 41.945 -15.403 -2.437 1.00 12.66 271 PHE A N 1
ATOM 781 C CA . PHE A 1 113 ? 40.712 -15.808 -1.873 1.00 13.05 271 PHE A CA 1
ATOM 782 C C . PHE A 1 113 ? 39.643 -14.708 -1.827 1.00 13.35 271 PHE A C 1
ATOM 783 O O . PHE A 1 113 ? 38.406 -15.033 -1.702 1.00 12.72 271 PHE A O 1
ATOM 791 N N . ALA A 1 114 ? 40.020 -13.455 -1.951 1.00 12.79 272 ALA A N 1
ATOM 792 C CA . ALA A 1 114 ? 39.059 -12.389 -1.982 1.00 13.12 272 ALA A CA 1
ATOM 793 C C . ALA A 1 114 ? 39.688 -11.068 -2.455 1.00 15.34 272 ALA A C 1
ATOM 794 O O . ALA A 1 114 ? 40.899 -10.896 -2.387 1.00 14.02 272 ALA A O 1
ATOM 796 N N . SER A 1 115 ? 38.808 -10.163 -2.901 1.00 16.99 273 SER A N 1
ATOM 797 C CA . SER A 1 115 ? 39.163 -8.885 -3.510 1.00 19.14 273 SER A CA 1
ATOM 798 C C . SER A 1 115 ? 38.035 -7.914 -3.316 1.00 21.61 273 SER A C 1
ATOM 799 O O . SER A 1 115 ? 36.885 -8.313 -3.489 1.00 22.02 273 SER A O 1
ATOM 802 N N . THR A 1 116 ? 38.337 -6.646 -2.952 1.00 21.21 274 THR A N 1
ATOM 803 C CA . THR A 1 116 ? 37.349 -5.582 -2.897 1.00 22.52 274 THR A CA 1
ATOM 804 C C . THR A 1 116 ? 37.984 -4.286 -3.425 1.00 20.84 274 THR A C 1
ATOM 805 O O . THR A 1 116 ? 39.211 -4.138 -3.394 1.00 19.22 274 THR A O 1
ATOM 809 N N . THR A 1 117 ? 37.125 -3.375 -3.933 1.00 22.98 275 THR A N 1
ATOM 810 C CA . THR A 1 117 ? 37.566 -2.048 -4.357 1.00 22.03 275 THR A CA 1
ATOM 811 C C . THR A 1 117 ? 37.397 -1.050 -3.180 1.00 20.38 275 THR A C 1
ATOM 812 O O . THR A 1 117 ? 36.320 -0.861 -2.684 1.00 20.06 275 THR A O 1
ATOM 816 N N . LEU A 1 118 ? 38.483 -0.432 -2.784 1.00 20.12 276 LEU A N 1
ATOM 817 C CA . LEU A 1 118 ? 38.464 0.506 -1.660 1.00 20.02 276 LEU A CA 1
ATOM 818 C C . LEU A 1 118 ? 38.444 1.927 -2.235 1.00 21.07 276 LEU A C 1
ATOM 819 O O . LEU A 1 118 ? 39.112 2.193 -3.238 1.00 19.75 276 LEU A O 1
ATOM 824 N N . ASN A 1 119 ? 37.715 2.784 -1.578 1.00 20.02 277 ASN A N 1
ATOM 825 C CA . ASN A 1 119 ? 37.788 4.251 -1.823 1.00 21.42 277 ASN A CA 1
ATOM 826 C C . ASN A 1 119 ? 38.861 4.854 -0.936 1.00 22.94 277 ASN A C 1
ATOM 827 O O . ASN A 1 119 ? 38.964 4.528 0.257 1.00 23.02 277 ASN A O 1
ATOM 832 N N . LYS A 1 120 ? 39.668 5.753 -1.508 1.00 21.47 278 LYS A N 1
ATOM 833 C CA . LYS A 1 120 ? 40.706 6.487 -0.759 1.00 24.82 278 LYS A CA 1
ATOM 834 C C . LYS A 1 120 ? 40.169 6.928 0.604 1.00 22.51 278 LYS A C 1
ATOM 835 O O . LYS A 1 120 ? 39.114 7.541 0.704 1.00 26.09 278 LYS A O 1
ATOM 841 N N . GLY A 1 121 ? 40.863 6.537 1.666 1.00 21.85 279 GLY A N 1
ATOM 842 C CA . GLY A 1 121 ? 40.517 6.924 3.040 1.00 20.94 279 GLY A CA 1
ATOM 843 C C . GLY A 1 121 ? 39.456 6.158 3.833 1.00 21.41 279 GLY A C 1
ATOM 844 O O . GLY A 1 121 ? 39.291 6.415 5.016 1.00 20.75 279 GLY A O 1
ATOM 845 N N . GLN A 1 122 ? 38.698 5.266 3.201 1.00 20.31 280 GLN A N 1
ATOM 846 C CA . GLN A 1 122 ? 37.703 4.506 3.892 1.00 19.78 280 GLN A CA 1
ATOM 847 C C . GLN A 1 122 ? 38.095 3.021 4.144 1.00 18.65 280 GLN A C 1
ATOM 848 O O . GLN A 1 122 ? 38.625 2.355 3.265 1.00 18.05 280 GLN A O 1
ATOM 854 N N . TRP A 1 123 ? 37.868 2.587 5.373 1.00 16.84 281 TRP A N 1
ATOM 855 C CA . TRP A 1 123 ? 38.031 1.180 5.808 1.00 16.71 281 TRP A CA 1
ATOM 856 C C . TRP A 1 123 ? 36.979 0.266 5.242 1.00 16.81 281 TRP A C 1
ATOM 857 O O . TRP A 1 123 ? 35.744 0.581 5.250 1.00 17.44 281 TRP A O 1
ATOM 868 N N . LYS A 1 124 ? 37.426 -0.900 4.704 1.00 16.10 282 LYS A N 1
ATOM 869 C CA . LYS A 1 124 ? 36.478 -1.868 4.199 1.00 16.89 282 LYS A CA 1
ATOM 870 C C . LYS A 1 124 ? 36.965 -3.294 4.474 1.00 16.23 282 LYS A C 1
ATOM 871 O O . LYS A 1 124 ? 38.170 -3.533 4.512 1.00 15.13 282 LYS A O 1
ATOM 877 N N . LYS A 1 125 ? 36.024 -4.178 4.615 1.00 13.98 283 LYS A N 1
ATOM 878 C CA . LYS A 1 125 ? 36.288 -5.595 4.956 1.00 14.68 283 LYS A CA 1
ATOM 879 C C . LYS A 1 125 ? 36.558 -6.435 3.688 1.00 13.57 283 LYS A C 1
ATOM 880 O O . LYS A 1 125 ? 35.922 -6.245 2.643 1.00 14.26 283 LYS A O 1
ATOM 886 N N . ILE A 1 126 ? 37.568 -7.299 3.769 1.00 11.92 284 ILE A N 1
ATOM 887 C CA . ILE A 1 126 ? 37.818 -8.341 2.766 1.00 12.11 284 ILE A CA 1
ATOM 888 C C . ILE A 1 126 ? 37.579 -9.695 3.465 1.00 12.34 284 ILE A C 1
ATOM 889 O O . ILE A 1 126 ? 38.142 -9.912 4.515 1.00 13.51 284 ILE A O 1
ATOM 894 N N . GLU A 1 127 ? 36.742 -10.555 2.897 1.00 11.93 285 GLU A N 1
ATOM 895 C CA . GLU A 1 127 ? 36.455 -11.822 3.548 1.00 12.49 285 GLU A CA 1
ATOM 896 C C . GLU A 1 127 ? 36.120 -12.942 2.566 1.00 12.05 285 GLU A C 1
ATOM 897 O O . GLU A 1 127 ? 35.587 -12.731 1.487 1.00 10.73 285 GLU A O 1
ATOM 903 N N . ALA A 1 128 ? 36.449 -14.183 2.969 1.00 10.14 286 ALA A N 1
ATOM 904 C CA . ALA A 1 128 ? 35.997 -15.383 2.260 1.00 10.47 286 ALA A CA 1
ATOM 905 C C . ALA A 1 128 ? 36.154 -16.617 3.133 1.00 9.30 286 ALA A C 1
ATOM 906 O O . ALA A 1 128 ? 36.926 -16.625 4.102 1.00 10.64 286 ALA A O 1
ATOM 908 N N . ASP A 1 129 ? 35.433 -17.666 2.783 1.00 8.43 287 ASP A N 1
ATOM 909 C CA . ASP A 1 129 ? 35.818 -19.055 3.262 1.00 9.25 287 ASP A CA 1
ATOM 910 C C . ASP A 1 129 ? 37.063 -19.485 2.490 1.00 8.85 287 ASP A C 1
ATOM 911 O O . ASP A 1 129 ? 37.179 -19.313 1.265 1.00 8.98 287 ASP A O 1
ATOM 916 N N . ILE A 1 130 ? 37.967 -20.154 3.195 1.00 8.06 288 ILE A N 1
ATOM 917 C CA . ILE A 1 130 ? 39.056 -20.880 2.485 1.00 9.05 288 ILE A CA 1
ATOM 918 C C . ILE A 1 130 ? 39.137 -22.331 2.975 1.00 8.62 288 ILE A C 1
ATOM 919 O O . ILE A 1 130 ? 38.718 -22.667 4.094 1.00 9.80 288 ILE A O 1
ATOM 924 N N . ILE A 1 131 ? 39.726 -23.171 2.119 1.00 8.25 289 ILE A N 1
ATOM 925 C CA . ILE A 1 131 ? 39.955 -24.574 2.419 1.00 8.35 289 ILE A CA 1
ATOM 926 C C . ILE A 1 131 ? 41.432 -24.673 2.865 1.00 7.38 289 ILE A C 1
ATOM 927 O O . ILE A 1 131 ? 42.356 -24.143 2.217 1.00 8.31 289 ILE A O 1
ATOM 932 N N . VAL A 1 132 ? 41.641 -25.397 3.955 1.00 7.83 290 VAL A N 1
ATOM 933 C CA . VAL A 1 132 ? 42.962 -25.757 4.414 1.00 7.81 290 VAL A CA 1
ATOM 934 C C . VAL A 1 132 ? 43.214 -27.144 3.804 1.00 7.30 290 VAL A C 1
ATOM 935 O O . VAL A 1 132 ? 42.453 -28.072 4.146 1.00 7.22 290 VAL A O 1
ATOM 939 N N . PRO A 1 133 ? 44.223 -27.282 2.952 1.00 7.16 291 PRO A N 1
ATOM 940 C CA . PRO A 1 133 ? 44.479 -28.633 2.352 1.00 6.88 291 PRO A CA 1
ATOM 941 C C . PRO A 1 133 ? 44.747 -29.728 3.393 1.00 6.71 291 PRO A C 1
ATOM 942 O O . PRO A 1 133 ? 45.253 -29.410 4.498 1.00 7.19 291 PRO A O 1
ATOM 946 N N . ALA A 1 134 ? 44.446 -30.987 3.023 1.00 6.86 292 ALA A N 1
ATOM 947 C CA . ALA A 1 134 ? 44.528 -32.128 3.978 1.00 6.60 292 ALA A CA 1
ATOM 948 C C . ALA A 1 134 ? 46.004 -32.522 4.204 1.00 6.50 292 ALA A C 1
ATOM 949 O O . ALA A 1 134 ? 46.897 -32.165 3.442 1.00 6.53 292 ALA A O 1
ATOM 951 N N . GLU A 1 135 ? 46.239 -33.269 5.298 1.00 6.98 293 GLU A N 1
ATOM 952 C CA . GLU A 1 135 ? 47.587 -33.718 5.671 1.00 7.59 293 GLU A CA 1
ATOM 953 C C . GLU A 1 135 ? 48.307 -34.406 4.547 1.00 7.72 293 GLU A C 1
ATOM 954 O O . GLU A 1 135 ? 49.487 -34.158 4.291 1.00 7.53 293 GLU A O 1
ATOM 960 N N . SER A 1 136 ? 47.565 -35.292 3.887 1.00 8.79 294 SER A N 1
ATOM 961 C CA . SER A 1 136 ? 48.130 -36.129 2.839 1.00 9.95 294 SER A CA 1
ATOM 962 C C . SER A 1 136 ? 48.637 -35.302 1.662 1.00 9.00 294 SER A C 1
ATOM 963 O O . SER A 1 136 ? 49.290 -35.881 0.766 1.00 9.18 294 SER A O 1
ATOM 966 N N . THR A 1 137 ? 48.318 -33.999 1.589 1.00 9.34 295 THR A N 1
ATOM 967 C CA . THR A 1 137 ? 48.913 -33.160 0.538 1.00 9.30 295 THR A CA 1
ATOM 968 C C . THR A 1 137 ? 50.378 -32.840 0.812 1.00 9.14 295 THR A C 1
ATOM 969 O O . THR A 1 137 ? 51.105 -32.429 -0.092 1.00 10.55 295 THR A O 1
ATOM 973 N N . GLY A 1 138 ? 50.825 -33.011 2.050 1.00 9.14 296 GLY A N 1
ATOM 974 C CA . GLY A 1 138 ? 52.161 -32.586 2.457 1.00 9.17 296 GLY A CA 1
ATOM 975 C C . GLY A 1 138 ? 52.274 -31.081 2.743 1.00 8.28 296 GLY A C 1
ATOM 976 O O . GLY A 1 138 ? 53.385 -30.555 2.968 1.00 8.22 296 GLY A O 1
ATOM 977 N N . ILE A 1 139 ? 51.132 -30.375 2.819 1.00 8.60 297 ILE A N 1
ATOM 978 C CA . ILE A 1 139 ? 51.118 -28.988 3.158 1.00 8.30 297 ILE A CA 1
ATOM 979 C C . ILE A 1 139 ? 51.934 -28.725 4.416 1.00 7.93 297 ILE A C 1
ATOM 980 O O . ILE A 1 139 ? 51.745 -29.427 5.399 1.00 8.70 297 ILE A O 1
ATOM 985 N N . SER A 1 140 ? 52.814 -27.704 4.369 1.00 8.30 298 SER A N 1
ATOM 986 C CA . SER A 1 140 ? 53.703 -27.350 5.472 1.00 8.29 298 SER A CA 1
ATOM 987 C C . SER A 1 140 ? 53.742 -25.855 5.831 1.00 8.16 298 SER A C 1
ATOM 988 O O . SER A 1 140 ? 54.363 -25.485 6.854 1.00 7.83 298 SER A O 1
ATOM 991 N N . GLY A 1 141 ? 53.145 -25.033 5.020 1.00 8.40 299 GLY A N 1
ATOM 992 C CA . GLY A 1 141 ? 52.871 -23.580 5.299 1.00 8.23 299 GLY A CA 1
ATOM 993 C C . GLY A 1 141 ? 51.668 -23.042 4.575 1.00 8.10 299 GLY A C 1
ATOM 994 O O . GLY A 1 141 ? 51.384 -23.416 3.435 1.00 7.81 299 GLY A O 1
ATOM 995 N N . LEU A 1 142 ? 50.892 -22.209 5.258 1.00 7.61 300 LEU A N 1
ATOM 996 C CA . LEU A 1 142 ? 49.760 -21.557 4.670 1.00 8.30 300 LEU A CA 1
ATOM 997 C C . LEU A 1 142 ? 49.659 -20.171 5.318 1.00 8.05 300 LEU A C 1
ATOM 998 O O . LEU A 1 142 ? 49.269 -20.057 6.482 1.00 6.98 300 LEU A O 1
ATOM 1003 N N . ARG A 1 143 ? 49.974 -19.152 4.546 1.00 7.67 301 ARG A N 1
ATOM 1004 C CA . ARG A 1 143 ? 50.126 -17.797 5.104 1.00 7.77 301 ARG A CA 1
ATOM 1005 C C . ARG A 1 143 ? 49.171 -16.897 4.405 1.00 7.99 301 ARG A C 1
ATOM 1006 O O . ARG A 1 143 ? 49.092 -16.857 3.158 1.00 7.05 301 ARG A O 1
ATOM 1014 N N . MET A 1 144 ? 48.428 -16.158 5.195 1.00 8.27 302 MET A N 1
ATOM 1015 C CA . MET A 1 144 ? 47.526 -15.165 4.625 1.00 8.83 302 MET A CA 1
ATOM 1016 C C . MET A 1 144 ? 48.290 -13.872 4.360 1.00 8.96 302 MET A C 1
ATOM 1017 O O . MET A 1 144 ? 49.160 -13.514 5.107 1.00 9.22 302 MET A O 1
ATOM 1022 N N . TYR A 1 145 ? 47.949 -13.142 3.288 1.00 8.51 303 TYR A N 1
ATOM 1023 C CA . TYR A 1 145 ? 48.572 -11.861 3.049 1.00 8.40 303 TYR A CA 1
ATOM 1024 C C . TYR A 1 145 ? 47.679 -10.936 2.258 1.00 8.42 303 TYR A C 1
ATOM 1025 O O . TYR A 1 145 ? 46.693 -11.417 1.648 1.00 8.13 303 TYR A O 1
ATOM 1034 N N . ALA A 1 146 ? 48.006 -9.638 2.295 1.00 8.32 304 ALA A N 1
ATOM 1035 C CA . ALA A 1 146 ? 47.298 -8.674 1.448 1.00 9.16 304 ALA A CA 1
ATOM 1036 C C . ALA A 1 146 ? 48.231 -8.113 0.423 1.00 9.74 304 ALA A C 1
ATOM 1037 O O . ALA A 1 146 ? 49.409 -7.955 0.661 1.00 9.86 304 ALA A O 1
ATOM 1039 N N . GLU A 1 147 ? 47.651 -7.741 -0.734 1.00 9.76 305 GLU A N 1
ATOM 1040 C CA . GLU A 1 147 ? 48.436 -7.210 -1.848 1.00 10.31 305 GLU A CA 1
ATOM 1041 C C . GLU A 1 147 ? 47.516 -6.461 -2.807 1.00 10.47 305 GLU A C 1
ATOM 1042 O O . GLU A 1 147 ? 46.330 -6.415 -2.635 1.00 10.19 305 GLU A O 1
ATOM 1048 N N . THR A 1 148 ? 48.114 -5.849 -3.829 1.00 11.26 306 THR A N 1
ATOM 1049 C CA . THR A 1 148 ? 47.332 -5.303 -4.973 1.00 11.29 306 THR A CA 1
ATOM 1050 C C . THR A 1 148 ? 47.378 -6.292 -6.165 1.00 12.38 306 THR A C 1
ATOM 1051 O O . THR A 1 148 ? 48.164 -7.235 -6.214 1.00 12.17 306 THR A O 1
ATOM 1055 N N . PRO A 1 149 ? 46.480 -6.073 -7.119 1.00 13.97 307 PRO A N 1
ATOM 1056 C CA . PRO A 1 149 ? 46.426 -7.103 -8.218 1.00 15.41 307 PRO A CA 1
ATOM 1057 C C . PRO A 1 149 ? 47.733 -7.298 -8.963 1.00 19.15 307 PRO A C 1
ATOM 1058 O O . PRO A 1 149 ? 48.437 -6.379 -9.263 1.00 18.34 307 PRO A O 1
ATOM 1062 N N . TRP A 1 150 ? 48.042 -8.564 -9.259 1.00 24.77 308 TRP A N 1
ATOM 1063 C CA . TRP A 1 150 ? 49.286 -9.008 -9.822 1.00 29.23 308 TRP A CA 1
ATOM 1064 C C . TRP A 1 150 ? 49.577 -8.624 -11.292 1.00 33.42 308 TRP A C 1
ATOM 1065 O O . TRP A 1 150 ? 48.642 -8.550 -12.047 1.00 33.72 308 TRP A O 1
ATOM 1076 N N . LYS A 1 151 ? 50.807 -8.343 -11.741 1.00 42.39 309 LYS A N 1
ATOM 1077 C CA . L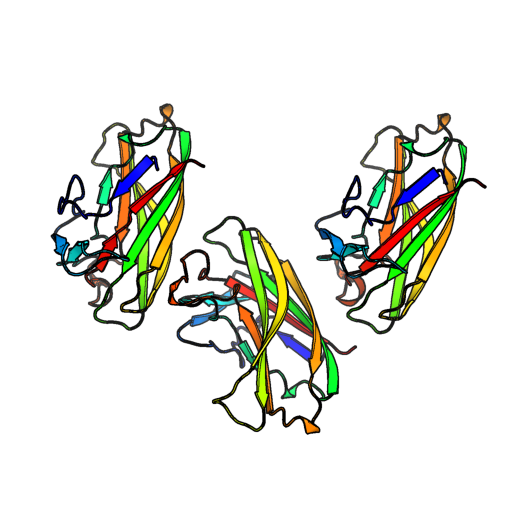YS A 1 151 ? 51.762 -7.334 -11.213 1.00 44.36 309 LYS A CA 1
ATOM 1078 C C . LYS A 1 151 ? 52.137 -6.261 -12.323 1.00 50.31 309 LYS A C 1
ATOM 1079 O O . LYS A 1 151 ? 51.564 -5.171 -12.312 1.00 44.77 309 LYS A O 1
ATOM 1085 N N . GLN A 1 152 ? 53.063 -6.435 -13.281 1.00 55.08 310 GLN A N 1
ATOM 1086 C CA . GLN A 1 152 ? 54.122 -7.387 -13.493 1.00 55.00 310 GLN A CA 1
ATOM 1087 C C . GLN A 1 152 ? 55.334 -6.443 -13.450 1.00 58.05 310 GLN A C 1
ATOM 1088 O O . GLN A 1 152 ? 55.222 -5.346 -14.010 1.00 53.29 310 GLN A O 1
ATOM 1094 N N . SER A 1 153 ? 56.462 -6.850 -12.828 1.00 60.98 311 SER A N 1
ATOM 1095 C CA . SER A 1 153 ? 57.628 -5.944 -12.486 1.00 57.88 311 SER A CA 1
ATOM 1096 C C . SER A 1 153 ? 57.909 -5.007 -13.638 1.00 55.45 311 SER A C 1
ATOM 1097 O O . SER A 1 153 ? 58.000 -3.779 -13.478 1.00 51.87 311 SER A O 1
ATOM 1100 N N . SER A 1 154 ? 58.012 -5.599 -14.821 1.00 52.17 312 SER A N 1
ATOM 1101 C CA . SER A 1 154 ? 58.083 -4.821 -16.058 1.00 52.08 312 SER A CA 1
ATOM 1102 C C . SER A 1 154 ? 57.072 -3.653 -16.124 1.00 48.60 312 SER A C 1
ATOM 1103 O O . SER A 1 154 ? 57.419 -2.571 -16.516 1.00 51.21 312 SER A O 1
ATOM 1106 N N . GLU A 1 155 ? 55.826 -3.904 -15.723 1.00 46.60 313 GLU A N 1
ATOM 1107 C CA . GLU A 1 155 ? 54.689 -2.974 -15.851 1.00 43.11 313 GLU A CA 1
ATOM 1108 C C . GLU A 1 155 ? 54.219 -2.296 -14.513 1.00 36.87 313 GLU A C 1
ATOM 1109 O O . GLU A 1 155 ? 53.277 -1.548 -14.500 1.00 32.88 313 GLU A O 1
ATOM 1115 N N . VAL A 1 156 ? 54.878 -2.578 -13.384 1.00 35.55 314 VAL A N 1
ATOM 1116 C CA . VAL A 1 156 ? 54.383 -2.064 -12.056 1.00 31.89 314 VAL A CA 1
ATOM 1117 C C . VAL A 1 156 ? 54.398 -0.539 -12.092 1.00 32.01 314 VAL A C 1
ATOM 1118 O O . VAL A 1 156 ? 55.340 0.076 -12.624 1.00 28.85 314 VAL A O 1
ATOM 1122 N N . THR A 1 157 ? 53.397 0.074 -11.502 1.00 27.59 315 THR A N 1
ATOM 1123 C CA . THR A 1 157 ? 53.285 1.557 -11.477 1.00 24.06 315 THR A CA 1
ATOM 1124 C C . THR A 1 157 ? 53.218 2.097 -10.042 1.00 24.11 315 THR A C 1
ATOM 1125 O O . THR A 1 157 ? 53.216 1.351 -9.087 1.00 21.51 315 THR A O 1
ATOM 1129 N N . GLU A 1 158 ? 53.205 3.405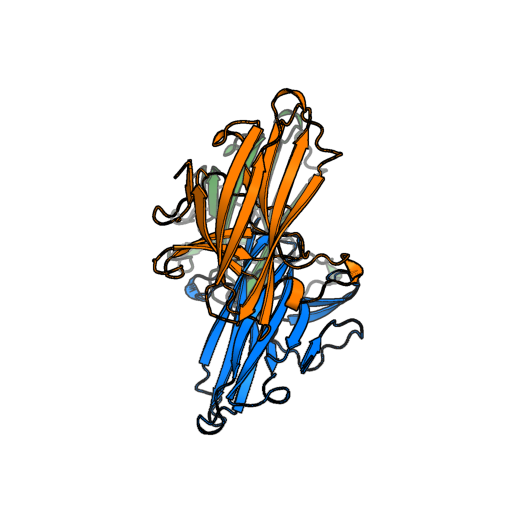 -9.934 1.00 22.79 316 GLU A N 1
ATOM 1130 C CA . GLU A 1 158 ? 52.932 4.093 -8.671 1.00 22.89 316 GLU A CA 1
ATOM 1131 C C . GLU A 1 158 ? 51.644 3.718 -7.976 1.00 21.15 316 GLU A C 1
ATOM 1132 O O . GLU A 1 158 ? 51.647 3.488 -6.731 1.00 19.14 316 GLU A O 1
ATOM 1138 N N . THR A 1 159 ? 50.541 3.721 -8.706 1.00 19.95 317 THR A N 1
ATOM 1139 C CA . THR A 1 159 ? 49.207 3.482 -8.166 1.00 20.68 317 THR A CA 1
ATOM 1140 C C . THR A 1 159 ? 49.125 2.060 -7.609 1.00 22.38 317 THR A C 1
ATOM 1141 O O . THR A 1 159 ? 48.433 1.803 -6.624 1.00 21.90 317 THR A O 1
ATOM 1145 N N . ASP A 1 160 ? 49.834 1.141 -8.248 1.00 20.24 318 ASP A N 1
ATOM 1146 C CA . ASP A 1 160 ? 49.916 -0.251 -7.793 1.00 21.05 318 ASP A CA 1
ATOM 1147 C C . ASP A 1 160 ? 50.606 -0.435 -6.460 1.00 18.86 318 ASP A C 1
ATOM 1148 O O . ASP A 1 160 ? 50.290 -1.404 -5.711 1.00 18.70 318 ASP A O 1
ATOM 1153 N N . THR A 1 161 ? 51.551 0.456 -6.125 1.00 17.26 319 THR A N 1
ATOM 1154 C CA . THR A 1 161 ? 52.473 0.224 -5.012 1.00 14.97 319 THR A CA 1
ATOM 1155 C C . THR A 1 161 ? 52.259 1.169 -3.849 1.00 15.99 319 THR A C 1
ATOM 1156 O O . THR A 1 161 ? 53.179 1.434 -3.072 1.00 16.06 319 THR A O 1
ATOM 1160 N N . ILE A 1 162 ? 51.069 1.756 -3.775 1.00 15.27 320 ILE A N 1
ATOM 1161 C CA . ILE A 1 162 ? 50.763 2.624 -2.704 1.00 15.78 320 ILE A CA 1
ATOM 1162 C C . ILE A 1 162 ? 50.823 1.921 -1.342 1.00 16.80 320 ILE A C 1
ATOM 1163 O O . ILE A 1 162 ? 50.535 0.712 -1.241 1.00 16.31 320 ILE A O 1
ATOM 1168 N N . PRO A 1 163 ? 51.218 2.656 -0.267 1.00 15.34 321 PRO A N 1
ATOM 1169 C CA . PRO A 1 163 ? 51.160 2.077 1.071 1.00 14.81 321 PRO A CA 1
ATOM 1170 C C . PRO A 1 163 ? 49.726 1.856 1.518 1.00 14.00 321 PRO A C 1
ATOM 1171 O O . PRO A 1 163 ? 48.803 2.517 1.009 1.00 14.36 321 PRO A O 1
ATOM 1175 N N . PHE A 1 164 ? 49.494 0.922 2.443 1.00 14.34 322 PHE A N 1
ATOM 1176 C CA . PHE A 1 164 ? 48.162 0.664 2.942 1.00 13.40 322 PHE A CA 1
ATOM 1177 C C . PHE A 1 164 ? 48.197 -0.013 4.330 1.00 13.53 322 PHE A C 1
ATOM 1178 O O . PHE A 1 164 ? 49.212 -0.504 4.755 1.00 11.88 322 PHE A O 1
ATOM 1186 N N . TYR A 1 165 ? 47.060 0.064 4.987 1.00 12.75 323 TYR A N 1
ATOM 1187 C CA . TYR A 1 165 ? 46.842 -0.398 6.363 1.00 13.42 323 TYR A CA 1
ATOM 1188 C C . TYR A 1 165 ? 45.964 -1.616 6.360 1.00 12.48 323 TYR A C 1
ATOM 1189 O O . TYR A 1 165 ? 45.055 -1.708 5.554 1.00 12.16 323 TYR A O 1
ATOM 1198 N N . VAL A 1 166 ? 46.243 -2.558 7.266 1.00 12.12 324 VAL A N 1
ATOM 1199 C CA . VAL A 1 166 ? 45.267 -3.600 7.600 1.00 12.55 324 VAL A CA 1
ATOM 1200 C C . VAL A 1 166 ? 45.015 -3.668 9.112 1.00 11.50 324 VAL A C 1
ATOM 1201 O O . VAL A 1 166 ? 45.879 -3.250 9.882 1.00 12.39 324 VAL A O 1
ATOM 1205 N N . ASP A 1 167 ? 43.849 -4.132 9.496 1.00 11.36 325 ASP A N 1
ATOM 1206 C CA . ASP A 1 167 ? 43.433 -4.224 10.903 1.00 11.99 325 ASP A CA 1
ATOM 1207 C C . ASP A 1 167 ? 42.340 -5.281 11.081 1.00 11.75 325 ASP A C 1
ATOM 1208 O O . ASP A 1 167 ? 41.716 -5.727 10.122 1.00 11.95 325 ASP A O 1
ATOM 1213 N N . ASP A 1 168 ? 42.130 -5.702 12.326 1.00 13.11 326 ASP A N 1
ATOM 1214 C CA . ASP A 1 168 ? 41.010 -6.585 12.705 1.00 13.51 326 ASP A CA 1
ATOM 1215 C C . ASP A 1 168 ? 40.949 -7.873 11.838 1.00 12.29 326 ASP A C 1
ATOM 1216 O O . ASP A 1 168 ? 39.893 -8.213 11.268 1.00 12.43 326 ASP A O 1
ATOM 1221 N N . VAL A 1 169 ? 42.083 -8.539 11.740 1.00 11.94 327 VAL A N 1
ATOM 1222 C CA . VAL A 1 169 ? 42.218 -9.795 10.999 1.00 12.70 327 VAL A CA 1
ATOM 1223 C C . VAL A 1 169 ? 41.665 -10.887 11.906 1.00 13.79 327 VAL A C 1
ATOM 1224 O O . VAL A 1 169 ? 42.020 -10.959 13.098 1.00 14.44 327 VAL A O 1
ATOM 1228 N N . GLN A 1 170 ? 40.771 -11.699 11.367 1.00 14.33 328 GLN A N 1
ATOM 1229 C CA . GLN A 1 170 ? 40.151 -12.742 12.127 1.00 13.73 328 GLN A CA 1
ATOM 1230 C C . GLN A 1 170 ? 39.989 -13.980 11.281 1.00 13.71 328 GLN A C 1
ATOM 1231 O O . GLN A 1 170 ? 39.651 -13.902 10.105 1.00 12.98 328 GLN A O 1
ATOM 1237 N N . ILE A 1 171 ? 40.221 -15.163 11.895 1.00 12.11 329 ILE A N 1
ATOM 1238 C CA . ILE A 1 171 ? 39.856 -16.412 11.262 1.00 11.96 329 ILE A CA 1
ATOM 1239 C C . ILE A 1 171 ? 38.895 -17.203 12.196 1.00 12.08 329 ILE A C 1
ATOM 1240 O O . ILE A 1 171 ? 39.122 -17.252 13.373 1.00 11.57 329 ILE A O 1
ATOM 1245 N N . THR A 1 172 ? 37.853 -17.784 11.664 1.00 13.14 330 THR A N 1
ATOM 1246 C CA . THR A 1 172 ? 36.883 -18.427 12.467 1.00 14.86 330 THR A CA 1
ATOM 1247 C C . THR A 1 172 ? 36.496 -19.759 11.881 1.00 14.40 330 THR A C 1
ATOM 1248 O O . THR A 1 172 ? 36.594 -19.982 10.720 1.00 13.84 330 THR A O 1
ATOM 1252 N N . ALA A 1 173 ? 36.083 -20.654 12.780 1.00 14.34 331 ALA A N 1
ATOM 1253 C CA . ALA A 1 173 ? 35.540 -21.954 12.413 1.00 15.33 331 ALA A CA 1
ATOM 1254 C C . ALA A 1 173 ? 34.199 -21.883 11.733 1.00 15.71 331 ALA A C 1
ATOM 1255 O O . ALA A 1 173 ? 33.458 -20.908 11.920 1.00 15.40 331 ALA A O 1
ATOM 1257 N N . THR A 1 174 ? 33.894 -22.908 10.955 1.00 18.11 332 THR A N 1
ATOM 1258 C CA . THR A 1 174 ? 32.668 -23.015 10.168 1.00 18.32 332 THR A CA 1
ATOM 1259 C C . THR A 1 174 ? 31.994 -24.376 10.413 1.00 20.86 332 THR A C 1
ATOM 1260 O O . THR A 1 174 ? 32.626 -25.267 11.072 1.00 24.64 332 THR A O 1
ATOM 1264 N N . ALA B 1 14 ? 1.145 -13.083 -11.979 1.00 17.65 172 ALA B N 1
ATOM 1265 C CA . ALA B 1 14 ? 2.523 -12.566 -12.466 1.00 18.17 172 ALA B CA 1
ATOM 1266 C C . ALA B 1 14 ? 2.665 -11.000 -12.573 1.00 17.13 172 ALA B C 1
ATOM 1267 O O . ALA B 1 14 ? 2.799 -10.447 -13.681 1.00 18.45 172 ALA B O 1
ATOM 1269 N N . LEU B 1 15 ? 2.699 -10.294 -11.448 1.00 14.59 173 LEU B N 1
ATOM 1270 C CA . LEU B 1 15 ? 2.664 -8.805 -11.432 1.00 14.51 173 LEU B CA 1
ATOM 1271 C C . LEU B 1 15 ? 4.030 -8.155 -11.398 1.00 13.61 173 LEU B C 1
ATOM 1272 O O . LEU B 1 15 ? 4.262 -7.049 -11.964 1.00 12.84 173 LEU B O 1
ATOM 1277 N N . PHE B 1 16 ? 5.004 -8.805 -10.766 1.00 12.54 174 PHE B N 1
ATOM 1278 C CA . PHE B 1 16 ? 6.394 -8.384 -10.769 1.00 12.79 174 PHE B CA 1
ATOM 1279 C C . PHE B 1 16 ? 7.238 -9.642 -10.835 1.00 12.95 174 PHE B C 1
ATOM 1280 O O . PHE B 1 16 ? 6.861 -10.645 -10.237 1.00 14.60 174 PHE B O 1
ATOM 1288 N N . LYS B 1 17 ? 8.270 -9.639 -11.639 1.00 13.62 175 LYS B N 1
ATOM 1289 C CA . LYS B 1 17 ? 9.221 -10.760 -11.712 1.00 14.65 175 LYS B CA 1
ATOM 1290 C C . LYS B 1 17 ? 10.634 -10.237 -11.858 1.00 12.46 175 LYS B C 1
ATOM 1291 O O . LYS B 1 17 ? 10.901 -9.384 -12.686 1.00 11.83 175 LYS B O 1
ATOM 1297 N N . ALA B 1 18 ? 11.574 -10.721 -11.014 1.00 12.89 176 ALA B N 1
ATOM 1298 C CA . ALA B 1 18 ? 13.003 -10.470 -11.214 1.00 12.40 176 ALA B CA 1
ATOM 1299 C C . ALA B 1 18 ? 13.793 -11.770 -11.199 1.00 12.86 176 ALA B C 1
ATOM 1300 O O . ALA B 1 18 ? 13.877 -12.475 -10.162 1.00 11.78 176 ALA B O 1
ATOM 1302 N N . ASP B 1 19 ? 14.327 -12.159 -12.352 1.00 12.37 177 ASP B N 1
ATOM 1303 C CA . ASP B 1 19 ? 15.114 -13.392 -12.390 1.00 12.75 177 ASP B CA 1
ATOM 1304 C C . ASP B 1 19 ? 16.583 -13.121 -12.740 1.00 13.89 177 ASP B C 1
ATOM 1305 O O . ASP B 1 19 ? 17.438 -14.018 -12.686 1.00 12.56 177 ASP B O 1
ATOM 1310 N N . PHE B 1 20 ? 16.876 -11.834 -13.036 1.00 13.74 178 PHE B N 1
ATOM 1311 C CA . PHE B 1 20 ? 18.219 -11.345 -13.288 1.00 15.66 178 PHE B CA 1
ATOM 1312 C C . PHE B 1 20 ? 18.970 -11.986 -14.508 1.00 16.26 178 PHE B C 1
ATOM 1313 O O . PHE B 1 20 ? 20.145 -11.785 -14.646 1.00 16.66 178 PHE B O 1
ATOM 1321 N N . GLU B 1 21 ? 18.248 -12.690 -15.353 1.00 18.79 179 GLU B N 1
ATOM 1322 C CA . GLU B 1 21 ? 18.899 -13.411 -16.460 1.00 18.87 179 GLU B CA 1
ATOM 1323 C C . GLU B 1 21 ? 19.397 -12.473 -17.566 1.00 19.72 179 GLU B C 1
ATOM 1324 O O . GLU B 1 21 ? 20.243 -12.860 -18.368 1.00 20.40 179 GLU B O 1
ATOM 1330 N N . ASP B 1 22 ? 18.904 -11.229 -17.607 1.00 21.54 180 ASP B N 1
ATOM 1331 C CA . ASP B 1 22 ? 19.460 -10.177 -18.469 1.00 21.81 180 ASP B CA 1
ATOM 1332 C C . ASP B 1 22 ? 20.682 -9.450 -17.884 1.00 22.08 180 ASP B C 1
ATOM 1333 O O . ASP B 1 22 ? 21.213 -8.516 -18.493 1.00 20.63 180 ASP B O 1
ATOM 1338 N N . GLY B 1 23 ? 21.071 -9.832 -16.677 1.00 20.83 181 GLY B N 1
ATOM 1339 C CA . GLY B 1 23 ? 22.252 -9.276 -16.046 1.00 19.52 181 GLY B CA 1
ATOM 1340 C C . GLY B 1 23 ? 22.066 -7.857 -15.527 1.00 21.65 181 GLY B C 1
ATOM 1341 O O . GLY B 1 23 ? 23.049 -7.220 -15.157 1.00 23.38 181 GLY B O 1
ATOM 1342 N N . ASN B 1 24 ? 20.815 -7.387 -15.441 1.00 21.34 182 ASN B N 1
ATOM 1343 C CA . ASN B 1 24 ? 20.552 -5.987 -15.077 1.00 22.24 182 ASN B CA 1
ATOM 1344 C C . ASN B 1 24 ? 20.131 -5.808 -13.617 1.00 20.97 182 ASN B C 1
ATOM 1345 O O . ASN B 1 24 ? 19.360 -6.610 -13.093 1.00 22.75 182 ASN B O 1
ATOM 1350 N N . ILE B 1 25 ? 20.680 -4.800 -12.979 1.00 20.92 183 ILE B N 1
ATOM 1351 C CA . ILE B 1 25 ? 20.361 -4.429 -11.583 1.00 21.14 183 ILE B CA 1
ATOM 1352 C C . ILE B 1 25 ? 18.961 -3.799 -11.466 1.00 18.91 183 ILE B C 1
ATOM 1353 O O . ILE B 1 25 ? 18.338 -3.855 -10.380 1.00 18.65 183 ILE B O 1
ATOM 1358 N N . GLY B 1 26 ? 18.478 -3.230 -12.575 1.00 17.61 184 GLY B N 1
ATOM 1359 C CA . GLY B 1 26 ? 17.184 -2.502 -12.621 1.00 16.69 184 GLY B CA 1
ATOM 1360 C C . GLY B 1 26 ? 17.119 -1.474 -11.514 1.00 16.12 184 GLY B C 1
ATOM 1361 O O . GLY B 1 26 ? 18.035 -0.725 -11.311 1.00 15.36 184 GLY B O 1
ATOM 1362 N N . ASN B 1 27 ? 16.010 -1.474 -10.779 1.00 14.68 185 ASN B N 1
ATOM 1363 C CA . ASN B 1 27 ? 15.825 -0.534 -9.628 1.00 15.48 185 ASN B CA 1
ATOM 1364 C C . ASN B 1 27 ? 16.206 -1.083 -8.259 1.00 14.44 185 ASN B C 1
ATOM 1365 O O . ASN B 1 27 ? 15.926 -0.461 -7.212 1.00 14.38 185 ASN B O 1
ATOM 1370 N N . TRP B 1 28 ? 16.885 -2.241 -8.223 1.00 12.88 186 TRP B N 1
ATOM 1371 C CA . TRP B 1 28 ? 17.338 -2.733 -6.937 1.00 11.83 186 TRP B CA 1
ATOM 1372 C C . TRP B 1 28 ? 18.386 -1.841 -6.300 1.00 13.55 186 TRP B C 1
ATOM 1373 O O . TRP B 1 28 ? 19.312 -1.383 -6.996 1.00 13.25 186 TRP B O 1
ATOM 1384 N N . ARG B 1 29 ? 18.290 -1.648 -4.982 1.00 13.20 187 ARG B N 1
ATOM 1385 C CA . ARG B 1 29 ? 19.281 -0.842 -4.262 1.00 13.85 187 ARG B CA 1
ATOM 1386 C C . ARG B 1 29 ? 19.661 -1.354 -2.888 1.00 13.69 187 ARG B C 1
ATOM 1387 O O . ARG B 1 29 ? 18.968 -2.145 -2.285 1.00 12.83 187 ARG B O 1
ATOM 1395 N N . ALA B 1 30 ? 20.778 -0.827 -2.373 1.00 13.59 188 ALA B N 1
ATOM 1396 C CA . ALA B 1 30 ? 21.197 -1.023 -1.036 1.00 14.49 188 ALA B CA 1
ATOM 1397 C C . ALA B 1 30 ? 20.369 -0.139 -0.054 1.00 14.20 188 ALA B C 1
ATOM 1398 O O . ALA B 1 30 ? 19.775 0.878 -0.456 1.00 15.64 188 ALA B O 1
ATOM 1400 N N . ARG B 1 31 ? 20.348 -0.537 1.202 1.00 14.56 189 ARG B N 1
ATOM 1401 C CA . ARG B 1 31 ? 19.741 0.218 2.279 1.00 14.74 189 ARG B CA 1
ATOM 1402 C C . ARG B 1 31 ? 20.721 1.098 3.029 1.00 15.83 189 ARG B C 1
ATOM 1403 O O . ARG B 1 31 ? 20.319 2.056 3.696 1.00 18.38 189 ARG B O 1
ATOM 1411 N N . GLY B 1 32 ? 21.998 0.750 2.970 1.00 16.43 190 GLY B N 1
ATOM 1412 C CA . GLY B 1 32 ? 23.092 1.524 3.580 1.00 16.00 190 GLY B CA 1
ATOM 1413 C C . GLY B 1 32 ? 24.331 1.555 2.676 1.00 16.77 190 GLY B C 1
ATOM 1414 O O . GLY B 1 32 ? 24.226 1.935 1.517 1.00 17.17 190 GLY B O 1
ATOM 1415 N N . THR B 1 33 ? 25.481 1.166 3.220 1.00 17.43 191 THR B N 1
ATOM 1416 C CA . THR B 1 33 ? 26.752 1.211 2.529 1.00 17.02 191 THR B CA 1
ATOM 1417 C C . THR B 1 33 ? 27.141 -0.090 1.786 1.00 16.07 191 THR B C 1
ATOM 1418 O O . THR B 1 33 ? 28.233 -0.173 1.229 1.00 16.99 191 THR B O 1
ATOM 1422 N N . GLU B 1 34 ? 26.227 -1.068 1.727 1.00 15.91 192 GLU B N 1
ATOM 1423 C CA . GLU B 1 34 ? 26.534 -2.407 1.185 1.00 14.28 192 GLU B CA 1
ATOM 1424 C C . GLU B 1 34 ? 26.460 -2.414 -0.334 1.00 14.04 192 GLU B C 1
ATOM 1425 O O . GLU B 1 34 ? 26.026 -1.443 -0.946 1.00 13.68 192 GLU B O 1
ATOM 1431 N N . LYS B 1 35 ? 26.901 -3.500 -0.952 1.00 15.45 193 LYS B N 1
ATOM 1432 C CA . LYS B 1 35 ? 27.151 -3.545 -2.348 1.00 16.32 193 LYS B CA 1
ATOM 1433 C C . LYS B 1 35 ? 26.301 -4.572 -3.051 1.00 15.66 193 LYS B C 1
ATOM 1434 O O . LYS B 1 35 ? 26.349 -5.727 -2.684 1.00 14.79 193 LYS B O 1
ATOM 1440 N N . LEU B 1 36 ? 25.537 -4.136 -4.058 1.00 14.59 194 LEU B N 1
ATOM 1441 C CA . LEU B 1 36 ? 24.699 -5.029 -4.889 1.00 16.55 194 LEU B CA 1
ATOM 1442 C C . LEU B 1 36 ? 25.347 -5.299 -6.247 1.00 15.79 194 LEU B C 1
ATOM 1443 O O . LEU B 1 36 ? 25.857 -4.376 -6.908 1.00 15.97 194 LEU B O 1
ATOM 1448 N N . GLU B 1 37 ? 25.327 -6.564 -6.691 1.00 17.46 195 GLU B N 1
ATOM 1449 C CA . GLU B 1 37 ? 25.921 -6.954 -7.968 1.00 19.35 195 GLU B CA 1
ATOM 1450 C C . GLU B 1 37 ? 25.101 -8.105 -8.565 1.00 17.93 195 GLU B C 1
ATOM 1451 O O . GLU B 1 37 ? 24.885 -9.078 -7.914 1.00 18.03 195 GLU B O 1
ATOM 1457 N N . VAL B 1 38 ? 24.724 -7.989 -9.815 1.00 18.90 196 VAL B N 1
ATOM 1458 C CA . VAL B 1 38 ? 24.167 -9.144 -10.548 1.00 18.25 196 VAL B CA 1
ATOM 1459 C C . VAL B 1 38 ? 25.348 -10.027 -11.002 1.00 20.58 196 VAL B C 1
ATOM 1460 O O . VAL B 1 38 ? 26.179 -9.581 -11.796 1.00 19.67 196 VAL B O 1
ATOM 1464 N N . VAL B 1 39 ? 25.433 -11.218 -10.426 1.00 19.68 197 VAL B N 1
ATOM 1465 C CA . VAL B 1 39 ? 26.485 -12.178 -10.746 1.00 18.37 197 VAL B CA 1
ATOM 1466 C C . VAL B 1 39 ? 26.062 -13.206 -11.770 1.00 21.13 197 VAL B C 1
ATOM 1467 O O . VAL B 1 39 ? 24.876 -13.469 -11.960 1.00 19.57 197 VAL B O 1
ATOM 1471 N N . SER B 1 40 ? 27.067 -13.775 -12.492 1.00 21.01 198 SER B N 1
ATOM 1472 C CA . SER B 1 40 ? 26.782 -14.854 -13.435 1.00 21.89 198 SER B CA 1
ATOM 1473 C C . SER B 1 40 ? 27.542 -16.090 -12.969 1.00 20.87 198 SER B C 1
ATOM 1474 O O . SER B 1 40 ? 28.643 -15.998 -12.481 1.00 21.71 198 SER B O 1
ATOM 1477 N N . GLY B 1 41 ? 26.932 -17.238 -13.159 1.00 21.39 199 GLY B N 1
ATOM 1478 C CA . GLY B 1 41 ? 27.425 -18.530 -12.676 1.00 19.70 199 GLY B CA 1
ATOM 1479 C C . GLY B 1 41 ? 26.873 -18.956 -11.352 1.00 19.48 199 GLY B C 1
ATOM 1480 O O . GLY B 1 41 ? 27.274 -19.997 -10.798 1.00 17.76 199 GLY B O 1
ATOM 1481 N N . ILE B 1 42 ? 25.967 -18.142 -10.792 1.00 17.85 200 ILE B N 1
ATOM 1482 C CA . ILE B 1 42 ? 25.346 -18.405 -9.503 1.00 17.00 200 ILE B CA 1
ATOM 1483 C C . ILE B 1 42 ? 23.875 -17.964 -9.609 1.00 15.65 200 ILE B C 1
ATOM 1484 O O . ILE B 1 42 ? 23.603 -16.855 -9.990 1.00 14.91 200 ILE B O 1
ATOM 1489 N N . GLY B 1 43 ? 22.971 -18.900 -9.330 1.00 15.98 201 GLY B N 1
ATOM 1490 C CA . GLY B 1 43 ? 21.535 -18.635 -9.473 1.00 16.03 201 GLY B CA 1
ATOM 1491 C C . GLY B 1 43 ? 20.683 -19.814 -9.108 1.00 16.94 201 GLY B C 1
ATOM 1492 O O . GLY B 1 43 ? 21.197 -20.933 -8.894 1.00 16.43 201 GLY B O 1
ATOM 1493 N N . HIS B 1 44 ? 19.377 -19.568 -8.940 1.00 15.18 202 HIS B N 1
ATOM 1494 C CA . HIS B 1 44 ? 18.456 -20.598 -8.580 1.00 16.26 202 HIS B CA 1
ATOM 1495 C C . HIS B 1 44 ? 17.892 -21.265 -9.828 1.00 16.53 202 HIS B C 1
ATOM 1496 O O . HIS B 1 44 ? 17.123 -20.659 -10.583 1.00 17.03 202 HIS B O 1
ATOM 1503 N N . ASN B 1 45 ? 18.321 -22.496 -10.076 1.00 17.64 203 ASN B N 1
ATOM 1504 C CA . ASN B 1 45 ? 17.978 -23.162 -11.317 1.00 18.22 203 ASN B CA 1
ATOM 1505 C C . ASN B 1 45 ? 18.194 -22.283 -12.522 1.00 17.27 203 ASN B C 1
ATOM 1506 O O . ASN B 1 45 ? 17.361 -22.223 -13.429 1.00 18.25 203 ASN B O 1
ATOM 1511 N N . SER B 1 46 ? 19.289 -21.509 -12.501 1.00 17.18 204 SER B N 1
ATOM 1512 C CA . SER B 1 46 ? 19.525 -20.509 -13.514 1.00 17.95 204 SER B CA 1
ATOM 1513 C C . SER B 1 46 ? 20.972 -19.966 -13.397 1.00 16.33 204 SER B C 1
ATOM 1514 O O . SER B 1 46 ? 21.666 -20.279 -12.450 1.00 17.36 204 SER B O 1
ATOM 1517 N N . ASN B 1 47 ? 21.348 -19.097 -14.341 1.00 17.85 205 ASN B N 1
ATOM 1518 C CA . ASN B 1 47 ? 22.739 -18.612 -14.426 1.00 18.97 205 ASN B CA 1
ATOM 1519 C C . ASN B 1 47 ? 23.081 -17.379 -13.588 1.00 18.98 205 ASN B C 1
ATOM 1520 O O . ASN B 1 47 ? 24.247 -17.139 -13.302 1.00 20.00 205 ASN B O 1
ATOM 1525 N N . ARG B 1 48 ? 22.063 -16.575 -13.230 1.00 17.06 206 ARG B N 1
ATOM 1526 C CA . ARG B 1 48 ? 22.345 -15.291 -12.639 1.00 16.83 206 ARG B CA 1
ATOM 1527 C C . ARG B 1 48 ? 21.411 -15.006 -11.447 1.00 15.02 206 ARG B C 1
ATOM 1528 O O . ARG B 1 48 ? 20.262 -15.452 -11.419 1.00 13.77 206 ARG B O 1
ATOM 1536 N N . SER B 1 49 ? 21.942 -14.216 -10.519 1.00 14.18 207 SER B N 1
ATOM 1537 C CA . SER B 1 49 ? 21.208 -13.810 -9.329 1.00 13.72 207 SER B CA 1
ATOM 1538 C C . SER B 1 49 ? 21.825 -12.489 -8.788 1.00 14.04 207 SER B C 1
ATOM 1539 O O . SER B 1 49 ? 22.792 -12.011 -9.315 1.00 11.65 207 SER B O 1
ATOM 1542 N N . LEU B 1 50 ? 21.207 -11.938 -7.762 1.00 12.27 208 LEU B N 1
ATOM 1543 C CA . LEU B 1 50 ? 21.692 -10.693 -7.146 1.00 12.55 208 LEU B CA 1
ATOM 1544 C C . LEU B 1 50 ? 22.413 -10.959 -5.832 1.00 12.58 208 LEU B C 1
ATOM 1545 O O . LEU B 1 50 ? 21.833 -11.472 -4.850 1.00 11.71 208 LEU B O 1
ATOM 1550 N N . LYS B 1 51 ? 23.711 -10.617 -5.785 1.00 12.87 209 LYS B N 1
ATOM 1551 C CA . LYS B 1 51 ? 24.518 -10.762 -4.612 1.00 13.86 209 LYS B CA 1
ATOM 1552 C C . LYS B 1 51 ? 24.636 -9.501 -3.809 1.00 13.09 209 LYS B C 1
ATOM 1553 O O . LYS B 1 51 ? 24.844 -8.452 -4.355 1.00 13.22 209 LYS B O 1
ATOM 1559 N N . THR B 1 52 ? 24.456 -9.593 -2.488 1.00 11.38 210 THR B N 1
ATOM 1560 C CA . THR B 1 52 ? 24.678 -8.436 -1.616 1.00 11.62 210 THR B CA 1
ATOM 1561 C C . THR B 1 52 ? 25.885 -8.791 -0.729 1.00 11.83 210 THR B C 1
ATOM 1562 O O . THR B 1 52 ? 25.917 -9.815 -0.067 1.00 12.57 210 THR B O 1
ATOM 1566 N N . SER B 1 53 ? 26.878 -7.881 -0.710 1.00 12.62 211 SER B N 1
ATOM 1567 C CA . SER B 1 53 ? 28.085 -8.098 0.076 1.00 12.92 211 SER B CA 1
ATOM 1568 C C . SER B 1 53 ? 28.524 -6.765 0.697 1.00 13.16 211 SER B C 1
ATOM 1569 O O . SER B 1 53 ? 27.898 -5.759 0.503 1.00 14.39 211 SER B O 1
ATOM 1572 N N . SER B 1 54 ? 29.666 -6.792 1.418 1.00 13.73 212 SER B N 1
ATOM 1573 C CA . SER B 1 54 ? 30.108 -5.625 2.148 1.00 13.56 212 SER B CA 1
ATOM 1574 C C . SER B 1 54 ? 29.016 -5.151 3.129 1.00 13.12 212 SER B C 1
ATOM 1575 O O . SER B 1 54 ? 28.863 -3.950 3.406 1.00 12.92 212 SER B O 1
ATOM 1578 N N . ARG B 1 55 ? 28.236 -6.108 3.638 1.00 12.83 213 ARG B N 1
ATOM 1579 C CA . ARG B 1 55 ? 27.251 -5.801 4.684 1.00 13.56 213 ARG B CA 1
ATOM 1580 C C . ARG B 1 55 ? 28.001 -5.555 5.993 1.00 14.83 213 ARG B C 1
ATOM 1581 O O . ARG B 1 55 ? 28.935 -6.290 6.346 1.00 14.73 213 ARG B O 1
ATOM 1589 N N . SER B 1 56 ? 27.614 -4.494 6.741 1.00 16.18 214 SER B N 1
ATOM 1590 C CA . SER B 1 56 ? 28.163 -4.204 8.023 1.00 15.81 214 SER B CA 1
ATOM 1591 C C . SER B 1 56 ? 27.105 -3.913 9.149 1.00 17.78 214 SER B C 1
ATOM 1592 O O . SER B 1 56 ? 27.478 -3.552 10.270 1.00 15.68 214 SER B O 1
ATOM 1595 N N . GLU B 1 57 ? 25.812 -4.135 8.830 1.00 15.47 215 GLU B N 1
ATOM 1596 C CA . GLU B 1 57 ? 24.708 -4.153 9.752 1.00 16.14 215 GLU B CA 1
ATOM 1597 C C . GLU B 1 57 ? 23.736 -5.270 9.341 1.00 13.98 215 GLU B C 1
ATOM 1598 O O . GLU B 1 57 ? 23.712 -5.635 8.159 1.00 13.36 215 GLU B O 1
ATOM 1604 N N . THR B 1 58 ? 22.930 -5.791 10.279 1.00 12.14 216 THR B N 1
ATOM 1605 C CA . THR B 1 58 ? 21.969 -6.858 9.954 1.00 12.46 216 THR B CA 1
ATOM 1606 C C . THR B 1 58 ? 20.917 -6.430 8.982 1.00 12.62 216 THR B C 1
ATOM 1607 O O . THR B 1 58 ? 20.455 -7.244 8.148 1.00 12.17 216 THR B O 1
ATOM 1611 N N . TYR B 1 59 ? 20.575 -5.159 9.008 1.00 11.70 217 TYR B N 1
ATOM 1612 C CA . TYR B 1 59 ? 19.523 -4.648 8.108 1.00 12.96 217 TYR B CA 1
ATOM 1613 C C . TYR B 1 59 ? 19.967 -4.312 6.691 1.00 12.04 217 TYR B C 1
ATOM 1614 O O . TYR B 1 59 ? 19.126 -3.951 5.846 1.00 11.49 217 TYR B O 1
ATOM 1623 N N . HIS B 1 60 ? 21.274 -4.405 6.391 1.00 11.18 218 HIS B N 1
ATOM 1624 C CA . HIS B 1 60 ? 21.805 -4.295 5.037 1.00 12.18 218 HIS B CA 1
ATOM 1625 C C . HIS B 1 60 ? 21.366 -5.475 4.213 1.00 10.32 218 HIS B C 1
ATOM 1626 O O . HIS B 1 60 ? 21.342 -6.622 4.725 1.00 11.60 218 HIS B O 1
ATOM 1633 N N . GLY B 1 61 ? 20.924 -5.220 2.970 1.00 10.87 219 GLY B N 1
ATOM 1634 C CA . GLY B 1 61 ? 20.308 -6.214 2.174 1.00 10.21 219 GLY B CA 1
ATOM 1635 C C . GLY B 1 61 ? 19.689 -5.618 0.946 1.00 9.13 219 GLY B C 1
ATOM 1636 O O . GLY B 1 61 ? 19.574 -4.394 0.861 1.00 8.60 219 GLY B O 1
ATOM 1637 N N . PRO B 1 62 ? 19.335 -6.468 -0.040 1.00 8.98 220 PRO B N 1
ATOM 1638 C CA . PRO B 1 62 ? 18.810 -5.982 -1.298 1.00 9.62 220 PRO B CA 1
ATOM 1639 C C . PRO B 1 62 ? 17.355 -5.483 -1.167 1.00 8.90 220 PRO B C 1
ATOM 1640 O O . PRO B 1 62 ? 16.551 -6.151 -0.530 1.00 9.64 220 PRO B O 1
ATOM 1644 N N . LEU B 1 63 ? 17.040 -4.345 -1.778 1.00 8.98 221 LEU B N 1
ATOM 1645 C CA . LEU B 1 63 ? 15.708 -3.745 -1.695 1.00 9.11 221 LEU B CA 1
ATOM 1646 C C . LEU B 1 63 ? 15.257 -3.291 -3.043 1.00 8.36 221 LEU B C 1
ATOM 1647 O O . LEU B 1 63 ? 16.018 -2.750 -3.866 1.00 8.22 221 LEU B O 1
ATOM 1652 N N . VAL B 1 64 ? 13.961 -3.479 -3.294 1.00 7.59 222 VAL B N 1
ATOM 1653 C CA . VAL B 1 64 ? 13.332 -2.927 -4.506 1.00 8.84 222 VAL B CA 1
ATOM 1654 C C . VAL B 1 64 ? 11.923 -2.317 -4.221 1.00 7.71 222 VAL B C 1
ATOM 1655 O O . VAL B 1 64 ? 11.129 -2.886 -3.475 1.00 7.62 222 VAL B O 1
ATOM 1659 N N . GLU B 1 65 ? 11.654 -1.151 -4.832 1.00 8.06 223 GLU B N 1
ATOM 1660 C CA . GLU B 1 65 ? 10.307 -0.509 -4.745 1.00 7.10 223 GLU B CA 1
ATOM 1661 C C . GLU B 1 65 ? 9.336 -1.320 -5.559 1.00 7.24 223 GLU B C 1
ATOM 1662 O O . GLU B 1 65 ? 9.584 -1.567 -6.757 1.00 8.00 223 GLU B O 1
ATOM 1668 N N . VAL B 1 66 ? 8.217 -1.697 -4.953 1.00 6.88 224 VAL B N 1
ATOM 1669 C CA . VAL B 1 66 ? 7.192 -2.462 -5.685 1.00 6.18 224 VAL B CA 1
ATOM 1670 C C . VAL B 1 66 ? 5.796 -1.822 -5.746 1.00 6.54 224 VAL B C 1
ATOM 1671 O O . VAL B 1 66 ? 4.936 -2.343 -6.466 1.00 6.49 224 VAL B O 1
ATOM 1675 N N . LEU B 1 67 ? 5.582 -0.773 -5.031 1.00 6.77 225 LEU B N 1
ATOM 1676 C CA . LEU B 1 67 ? 4.276 -0.147 -5.037 1.00 6.62 225 LEU B CA 1
ATOM 1677 C C . LEU B 1 67 ? 3.697 0.104 -6.462 1.00 6.67 225 LEU B C 1
ATOM 1678 O O . LEU B 1 67 ? 2.543 -0.151 -6.699 1.00 7.21 225 LEU B O 1
ATOM 1683 N N . PRO B 1 68 ? 4.547 0.611 -7.381 1.00 7.28 226 PRO B N 1
ATOM 1684 C CA . PRO B 1 68 ? 4.021 0.931 -8.742 1.00 7.30 226 PRO B CA 1
ATOM 1685 C C . PRO B 1 68 ? 3.529 -0.224 -9.531 1.00 7.83 226 PRO B C 1
ATOM 1686 O O . PRO B 1 68 ? 2.702 -0.035 -10.486 1.00 7.86 226 PRO B O 1
ATOM 1690 N N . TYR B 1 69 ? 3.984 -1.416 -9.192 1.00 7.61 227 TYR B N 1
ATOM 1691 C CA . TYR B 1 69 ? 3.497 -2.675 -9.833 1.00 7.39 227 TYR B CA 1
ATOM 1692 C C . TYR B 1 69 ? 2.141 -3.125 -9.369 1.00 7.64 227 TYR B C 1
ATOM 1693 O O . TYR B 1 69 ? 1.551 -4.014 -9.987 1.00 6.69 227 TYR B O 1
ATOM 1702 N N . LEU B 1 70 ? 1.646 -2.590 -8.255 1.00 7.16 228 LEU B N 1
ATOM 1703 C CA . LEU B 1 70 ? 0.539 -3.174 -7.528 1.00 7.36 228 LEU B CA 1
ATOM 1704 C C . LEU B 1 70 ? -0.657 -2.237 -7.424 1.00 7.91 228 LEU B C 1
ATOM 1705 O O . LEU B 1 70 ? -0.465 -0.998 -7.551 1.00 7.35 228 LEU B O 1
ATOM 1710 N N . GLN B 1 71 ? -1.813 -2.817 -7.227 1.00 8.19 229 GLN B N 1
ATOM 1711 C CA . GLN B 1 71 ? -3.041 -2.048 -6.876 1.00 9.24 229 GLN B CA 1
ATOM 1712 C C . GLN B 1 71 ? -3.176 -1.855 -5.380 1.00 9.23 229 GLN B C 1
ATOM 1713 O O . GLN B 1 71 ? -3.140 -2.822 -4.615 1.00 9.17 229 GLN B O 1
ATOM 1719 N N . LYS B 1 72 ? -3.291 -0.583 -4.985 1.00 9.54 230 LYS B N 1
ATOM 1720 C CA . LYS B 1 72 ? -3.571 -0.227 -3.580 1.00 10.46 230 LYS B CA 1
ATOM 1721 C C . LYS B 1 72 ? -4.841 -0.871 -3.082 1.00 10.27 230 LYS B C 1
ATOM 1722 O O . LYS B 1 72 ? -5.846 -0.917 -3.821 1.00 11.25 230 LYS B O 1
ATOM 1728 N N . GLY B 1 73 ? -4.815 -1.399 -1.861 1.00 11.27 231 GLY B N 1
ATOM 1729 C CA . GLY B 1 73 ? -5.923 -2.163 -1.240 1.00 12.53 231 GLY B CA 1
ATOM 1730 C C . GLY B 1 73 ? -5.807 -3.664 -1.404 1.00 14.06 231 GLY B C 1
ATOM 1731 O O . GLY B 1 73 ? -6.389 -4.432 -0.582 1.00 14.33 231 GLY B O 1
ATOM 1732 N N . SER B 1 74 ? -5.070 -4.132 -2.396 1.00 11.79 232 SER B N 1
ATOM 1733 C CA . SER B 1 74 ? -5.108 -5.528 -2.808 1.00 12.38 232 SER B CA 1
ATOM 1734 C C . SER B 1 74 ? -4.286 -6.417 -1.899 1.00 12.06 232 SER B C 1
ATOM 1735 O O . SER B 1 74 ? -3.472 -5.894 -1.096 1.00 11.56 232 SER B O 1
ATOM 1738 N N . THR B 1 75 ? -4.500 -7.729 -1.992 1.00 12.33 233 THR B N 1
ATOM 1739 C CA . THR B 1 75 ? -3.669 -8.739 -1.342 1.00 12.75 233 THR B CA 1
ATOM 1740 C C . THR B 1 75 ? -2.879 -9.423 -2.429 1.00 12.85 233 THR B C 1
ATOM 1741 O O . THR B 1 75 ? -3.470 -9.950 -3.374 1.00 13.11 233 THR B O 1
ATOM 1745 N N . VAL B 1 76 ? -1.542 -9.523 -2.286 1.00 12.04 234 VAL B N 1
ATOM 1746 C CA . VAL B 1 76 ? -0.698 -10.213 -3.274 1.00 11.97 234 VAL B CA 1
ATOM 1747 C C . VAL B 1 76 ? 0.232 -11.236 -2.595 1.00 12.51 234 VAL B C 1
ATOM 1748 O O . VAL B 1 76 ? 0.454 -11.158 -1.359 1.00 12.08 234 VAL B O 1
ATOM 1752 N N . HIS B 1 77 ? 0.791 -12.147 -3.395 1.00 11.83 235 HIS B N 1
ATOM 1753 C CA . HIS B 1 77 ? 1.716 -13.143 -2.847 1.00 12.05 235 HIS B CA 1
ATOM 1754 C C . HIS B 1 77 ? 3.140 -12.820 -3.326 1.00 11.16 235 HIS B C 1
ATOM 1755 O O . HIS B 1 77 ? 3.352 -12.724 -4.539 1.00 10.89 235 HIS B O 1
ATOM 1762 N N . ILE B 1 78 ? 4.012 -12.570 -2.390 1.00 10.25 236 ILE B N 1
ATOM 1763 C CA . ILE B 1 78 ? 5.450 -12.319 -2.653 1.00 10.59 236 ILE B CA 1
ATOM 1764 C C . ILE B 1 78 ? 6.248 -13.562 -2.296 1.00 10.98 236 ILE B C 1
ATOM 1765 O O . ILE B 1 78 ? 6.037 -14.198 -1.276 1.00 11.38 236 ILE B O 1
ATOM 1770 N N . SER B 1 79 ? 7.188 -13.867 -3.168 1.00 10.37 237 SER B N 1
ATOM 1771 C CA . SER B 1 79 ? 8.140 -14.962 -2.913 1.00 10.85 237 SER B CA 1
ATOM 1772 C C . SER B 1 79 ? 9.452 -14.637 -3.571 1.00 10.82 237 SER B C 1
ATOM 1773 O O . SER B 1 79 ? 9.504 -13.973 -4.571 1.00 10.91 237 SER B O 1
ATOM 1776 N N . PHE B 1 80 ? 10.545 -15.142 -2.956 1.00 10.99 238 PHE B N 1
ATOM 1777 C CA . PHE B 1 80 ? 11.889 -15.036 -3.515 1.00 10.17 238 PHE B CA 1
ATOM 1778 C C . PHE B 1 80 ? 12.706 -16.204 -2.985 1.00 10.16 238 PHE B C 1
ATOM 1779 O O . PHE B 1 80 ? 12.356 -16.823 -2.005 1.00 10.00 238 PHE B O 1
ATOM 1787 N N . TRP B 1 81 ? 13.777 -16.502 -3.714 1.00 11.04 239 TRP B N 1
ATOM 1788 C CA . TRP B 1 81 ? 14.664 -17.579 -3.331 1.00 12.32 239 TRP B CA 1
ATOM 1789 C C . TRP B 1 81 ? 15.982 -16.951 -2.831 1.00 11.56 239 TRP B C 1
ATOM 1790 O O . TRP B 1 81 ? 16.466 -15.986 -3.383 1.00 12.15 239 TRP B O 1
ATOM 1801 N N . ALA B 1 82 ? 16.521 -17.494 -1.743 1.00 12.94 240 ALA B N 1
ATOM 1802 C CA . ALA B 1 82 ? 17.755 -16.990 -1.155 1.00 12.24 240 ALA B CA 1
ATOM 1803 C C . ALA B 1 82 ? 18.764 -18.099 -0.884 1.00 13.33 240 ALA B C 1
ATOM 1804 O O . ALA B 1 82 ? 18.385 -19.259 -0.656 1.00 11.72 240 ALA B O 1
ATOM 1806 N N . MET B 1 83 ? 20.031 -17.719 -0.863 1.00 13.09 241 MET B N 1
ATOM 1807 C CA . MET B 1 83 ? 21.146 -18.673 -0.565 1.00 13.92 241 MET B CA 1
ATOM 1808 C C . MET B 1 83 ? 22.321 -17.890 -0.079 1.00 13.55 241 MET B C 1
ATOM 1809 O O . MET B 1 83 ? 22.546 -16.769 -0.472 1.00 14.11 241 MET B O 1
ATOM 1814 N N . TYR B 1 84 ? 23.140 -18.549 0.771 1.00 15.16 242 TYR B N 1
ATOM 1815 C CA . TYR B 1 84 ? 24.448 -17.942 1.111 1.00 16.03 242 TYR B CA 1
ATOM 1816 C C . TYR B 1 84 ? 25.388 -19.152 1.098 1.00 17.02 242 TYR B C 1
ATOM 1817 O O . TYR B 1 84 ? 24.962 -20.270 1.404 1.00 17.50 242 TYR B O 1
ATOM 1826 N N . ASP B 1 85 ? 26.638 -18.859 0.832 1.00 18.64 243 ASP B N 1
ATOM 1827 C CA . ASP B 1 85 ? 27.666 -19.908 0.652 1.00 18.63 243 ASP B CA 1
ATOM 1828 C C . ASP B 1 85 ? 28.939 -19.695 1.468 1.00 19.62 243 ASP B C 1
ATOM 1829 O O . ASP B 1 85 ? 29.918 -20.428 1.218 1.00 20.07 243 ASP B O 1
ATOM 1834 N N . GLU B 1 86 ? 28.941 -18.806 2.445 1.00 18.48 244 GLU B N 1
ATOM 1835 C CA . GLU B 1 86 ? 30.173 -18.628 3.272 1.00 18.77 244 GLU B CA 1
ATOM 1836 C C . GLU B 1 86 ? 29.882 -18.331 4.735 1.00 20.31 244 GLU B C 1
ATOM 1837 O O . GLU B 1 86 ? 28.804 -17.831 5.099 1.00 18.62 244 GLU B O 1
ATOM 1843 N N . GLY B 1 87 ? 30.834 -18.703 5.584 1.00 18.63 245 GLY B N 1
ATOM 1844 C CA . GLY B 1 87 ? 30.614 -18.528 7.020 1.00 20.07 245 GLY B CA 1
ATOM 1845 C C . GLY B 1 87 ? 29.936 -19.694 7.727 1.00 19.91 245 GLY B C 1
ATOM 1846 O O . GLY B 1 87 ? 30.404 -20.847 7.657 1.00 18.53 245 GLY B O 1
ATOM 1847 N N . PRO B 1 88 ? 28.837 -19.407 8.467 1.00 19.92 246 PRO B N 1
ATOM 1848 C CA . PRO B 1 88 ? 28.191 -20.379 9.310 1.00 19.43 246 PRO B CA 1
ATOM 1849 C C . PRO B 1 88 ? 27.462 -21.519 8.574 1.00 20.85 246 PRO B C 1
ATOM 1850 O O . PRO B 1 88 ? 27.115 -21.389 7.370 1.00 19.49 246 PRO B O 1
ATOM 1854 N N . ALA B 1 89 ? 27.242 -22.628 9.288 1.00 19.79 247 ALA B N 1
ATOM 1855 C CA . ALA B 1 89 ? 26.618 -23.808 8.748 1.00 20.60 247 ALA B CA 1
ATOM 1856 C C . ALA B 1 89 ? 25.126 -23.528 8.421 1.00 19.93 247 ALA B C 1
ATOM 1857 O O . ALA B 1 89 ? 24.584 -24.076 7.490 1.00 19.67 247 ALA B O 1
ATOM 1859 N N . THR B 1 90 ? 24.504 -22.679 9.236 1.00 20.00 248 THR B N 1
ATOM 1860 C CA . THR B 1 90 ? 23.111 -22.212 9.025 1.00 20.42 248 THR B CA 1
ATOM 1861 C C . THR B 1 90 ? 22.990 -20.758 9.394 1.00 19.58 248 THR B C 1
ATOM 1862 O O . THR B 1 90 ? 23.832 -20.200 10.098 1.00 18.03 248 THR B O 1
ATOM 1866 N N . GLN B 1 91 ? 21.959 -20.107 8.823 1.00 17.82 249 GLN B N 1
ATOM 1867 C CA . GLN B 1 91 ? 21.721 -18.686 9.067 1.00 18.65 249 GLN B CA 1
ATOM 1868 C C . GLN B 1 91 ? 20.240 -18.378 8.674 1.00 17.60 249 GLN B C 1
ATOM 1869 O O . GLN B 1 91 ? 19.715 -18.979 7.736 1.00 17.00 249 GLN B O 1
ATOM 1875 N N . VAL B 1 92 ? 19.636 -17.477 9.437 1.00 18.44 250 VAL B N 1
ATOM 1876 C CA . VAL B 1 92 ? 18.244 -17.049 9.185 1.00 18.50 250 VAL B CA 1
ATOM 1877 C C . VAL B 1 92 ? 18.279 -15.849 8.221 1.00 17.21 250 VAL B C 1
ATOM 1878 O O . VAL B 1 92 ? 19.106 -14.956 8.397 1.00 18.06 250 VAL B O 1
ATOM 1882 N N . ILE B 1 93 ? 17.413 -15.867 7.224 1.00 17.23 251 ILE B N 1
ATOM 1883 C CA . ILE B 1 93 ? 17.172 -14.732 6.331 1.00 15.37 251 ILE B CA 1
ATOM 1884 C C . ILE B 1 93 ? 15.684 -14.365 6.413 1.00 14.58 251 ILE B C 1
ATOM 1885 O O . ILE B 1 93 ? 14.787 -15.247 6.391 1.00 14.04 251 ILE B O 1
ATOM 1890 N N . ASN B 1 94 ? 15.425 -13.073 6.546 1.00 12.42 252 ASN B N 1
ATOM 1891 C CA . ASN B 1 94 ? 14.042 -12.566 6.693 1.00 12.38 252 ASN B CA 1
ATOM 1892 C C . ASN B 1 94 ? 13.647 -11.888 5.384 1.00 11.13 252 ASN B C 1
ATOM 1893 O O . ASN B 1 94 ? 14.491 -11.300 4.690 1.00 11.56 252 ASN B O 1
ATOM 1898 N N . GLY B 1 95 ? 12.394 -11.964 5.076 1.00 10.19 253 GLY B N 1
ATOM 1899 C CA . GLY B 1 95 ? 11.788 -11.134 4.027 1.00 10.14 253 GLY B CA 1
ATOM 1900 C C . GLY B 1 95 ? 10.931 -10.073 4.713 1.00 9.32 253 GLY B C 1
ATOM 1901 O O . GLY B 1 95 ? 10.165 -10.387 5.607 1.00 10.20 253 GLY B O 1
ATOM 1902 N N . SER B 1 96 ? 11.114 -8.811 4.319 1.00 9.07 254 SER B N 1
ATOM 1903 C CA . SER B 1 96 ? 10.472 -7.691 4.975 1.00 9.04 254 SER B CA 1
ATOM 1904 C C . SER B 1 96 ? 9.948 -6.672 3.958 1.00 8.00 254 SER B C 1
ATOM 1905 O O . SER B 1 96 ? 10.419 -6.625 2.832 1.00 7.55 254 SER B O 1
ATOM 1908 N N . LEU B 1 97 ? 9.072 -5.785 4.489 1.00 7.81 255 LEU B N 1
ATOM 1909 C CA . LEU B 1 97 ? 8.566 -4.633 3.756 1.00 7.15 255 LEU B CA 1
ATOM 1910 C C . LEU B 1 97 ? 8.945 -3.382 4.450 1.00 7.23 255 LEU B C 1
ATOM 1911 O O . LEU B 1 97 ? 8.785 -3.282 5.666 1.00 7.72 255 LEU B O 1
ATOM 1916 N N . GLU B 1 98 ? 9.344 -2.371 3.658 1.00 6.57 256 GLU B N 1
ATOM 1917 C CA . GLU B 1 98 ? 9.538 -1.036 4.140 1.00 6.94 256 GLU B CA 1
ATOM 1918 C C . GLU B 1 98 ? 8.443 -0.154 3.524 1.00 7.11 256 GLU B C 1
ATOM 1919 O O . GLU B 1 98 ? 8.229 -0.151 2.303 1.00 6.47 256 GLU B O 1
ATOM 1925 N N . LYS B 1 99 ? 7.722 0.605 4.382 1.00 6.97 257 LYS B N 1
ATOM 1926 C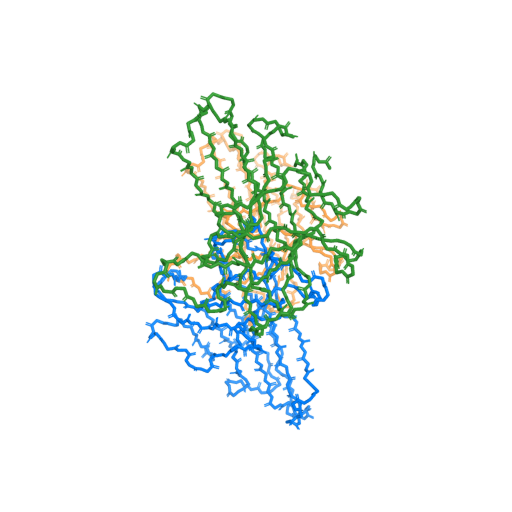 CA . LYS B 1 99 ? 6.660 1.401 3.928 1.00 7.00 257 LYS B CA 1
ATOM 1927 C C . LYS B 1 99 ? 6.799 2.874 4.246 1.00 6.32 257 LYS B C 1
ATOM 1928 O O . LYS B 1 99 ? 7.229 3.253 5.335 1.00 6.98 257 LYS B O 1
ATOM 1934 N N . GLU B 1 100 ? 6.406 3.713 3.274 1.00 7.43 258 GLU B N 1
ATOM 1935 C CA . GLU B 1 100 ? 6.449 5.173 3.402 1.00 7.41 258 GLU B CA 1
ATOM 1936 C C . GLU B 1 100 ? 5.019 5.721 3.109 1.00 7.33 258 GLU B C 1
ATOM 1937 O O . GLU B 1 100 ? 4.346 5.250 2.195 1.00 6.33 258 GLU B O 1
ATOM 1943 N N . PHE B 1 101 ? 4.605 6.702 3.901 1.00 7.66 259 PHE B N 1
ATOM 1944 C CA . PHE B 1 101 ? 3.292 7.323 3.815 1.00 7.56 259 PHE B CA 1
ATOM 1945 C C . PHE B 1 101 ? 3.406 8.827 3.709 1.00 8.32 259 PHE B C 1
ATOM 1946 O O . PHE B 1 101 ? 4.174 9.419 4.468 1.00 8.19 259 PHE B O 1
ATOM 1954 N N . ASN B 1 102 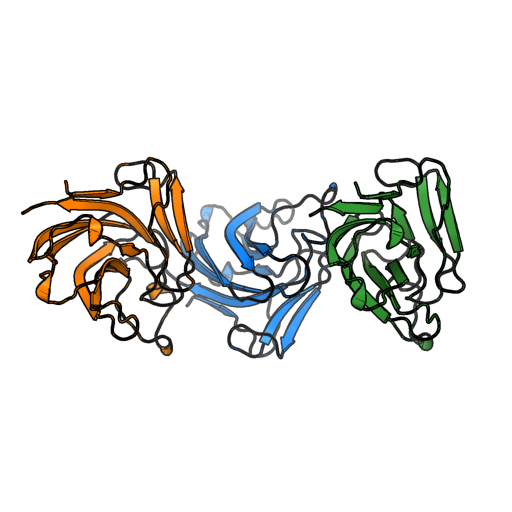? 2.691 9.429 2.783 1.00 9.40 260 ASN B N 1
ATOM 1955 C CA . ASN B 1 102 ? 2.757 10.911 2.594 1.00 11.64 260 ASN B CA 1
ATOM 1956 C C . ASN B 1 102 ? 4.124 11.442 2.333 1.00 12.46 260 ASN B C 1
ATOM 1957 O O . ASN B 1 102 ? 4.458 12.578 2.747 1.00 13.29 260 ASN B O 1
ATOM 1962 N N . ARG B 1 103 ? 4.979 10.631 1.721 1.00 13.48 261 ARG B N 1
ATOM 1963 C CA . ARG B 1 103 ? 6.387 10.999 1.361 1.00 15.13 261 ARG B CA 1
ATOM 1964 C C . ARG B 1 103 ? 7.194 11.505 2.567 1.00 15.85 261 ARG B C 1
ATOM 1965 O O . ARG B 1 103 ? 8.060 12.333 2.458 1.00 15.55 261 ARG B O 1
ATOM 1973 N N . ASP B 1 104 ? 6.872 10.965 3.745 1.00 15.16 262 ASP B N 1
ATOM 1974 C CA . ASP B 1 104 ? 7.580 11.259 4.998 1.00 15.96 262 ASP B CA 1
ATOM 1975 C C . ASP B 1 104 ? 8.677 10.216 5.203 1.00 16.10 262 ASP B C 1
ATOM 1976 O O . ASP B 1 104 ? 8.416 9.133 5.719 1.00 15.01 262 ASP B O 1
ATOM 1981 N N . THR B 1 105 ? 9.923 10.573 4.833 1.00 16.03 263 THR B N 1
ATOM 1982 C CA . THR B 1 105 ? 11.046 9.629 4.909 1.00 17.50 263 THR B CA 1
ATOM 1983 C C . THR B 1 105 ? 11.666 9.460 6.274 1.00 17.24 263 THR B C 1
ATOM 1984 O O . THR B 1 105 ? 12.568 8.607 6.453 1.00 16.82 263 THR B O 1
ATOM 1988 N N . ALA B 1 106 ? 11.182 10.206 7.270 1.00 17.20 264 ALA B N 1
ATOM 1989 C CA . ALA B 1 106 ? 11.654 10.036 8.646 1.00 16.63 264 ALA B CA 1
ATOM 1990 C C . ALA B 1 106 ? 10.812 9.063 9.480 1.00 14.80 264 ALA B C 1
ATOM 1991 O O . ALA B 1 106 ? 11.235 8.643 10.597 1.00 16.64 264 ALA B O 1
ATOM 1993 N N . ASN B 1 107 ? 9.654 8.664 8.998 1.00 15.36 265 ASN B N 1
ATOM 1994 C CA . ASN B 1 107 ? 8.812 7.748 9.772 1.00 14.32 265 ASN B CA 1
ATOM 1995 C C . ASN B 1 107 ? 8.385 6.633 8.837 1.00 13.41 265 ASN B C 1
ATOM 1996 O O . ASN B 1 107 ? 7.189 6.433 8.560 1.00 13.61 265 ASN B O 1
ATOM 2001 N N . LEU B 1 108 ? 9.398 5.931 8.348 1.00 11.82 266 LEU B N 1
ATOM 2002 C CA . LEU B 1 108 ? 9.200 4.664 7.634 1.00 11.03 266 LEU B CA 1
ATOM 2003 C C . LEU B 1 108 ? 8.815 3.628 8.622 1.00 11.47 266 LEU B C 1
ATOM 2004 O O . LEU B 1 108 ? 9.164 3.714 9.802 1.00 11.60 266 LEU B O 1
ATOM 2009 N N . GLU B 1 109 ? 8.038 2.646 8.135 1.00 10.76 267 GLU B N 1
ATOM 2010 C CA . GLU B 1 109 ? 7.662 1.449 8.927 1.00 10.21 267 GLU B CA 1
ATOM 2011 C C . GLU B 1 109 ? 8.260 0.229 8.315 1.00 10.52 267 GLU B C 1
ATOM 2012 O O . GLU B 1 109 ? 8.517 0.185 7.107 1.00 9.19 267 GLU B O 1
ATOM 2018 N N . TYR B 1 110 ? 8.441 -0.790 9.145 1.00 9.37 268 TYR B N 1
ATOM 2019 C CA . TYR B 1 110 ? 9.131 -2.032 8.723 1.00 10.26 268 TYR B CA 1
ATOM 2020 C C . TYR B 1 110 ? 8.292 -3.216 9.202 1.00 10.55 268 TYR B C 1
ATOM 2021 O O . TYR B 1 110 ? 7.849 -3.204 10.342 1.00 11.12 268 TYR B O 1
ATOM 2030 N N . ALA B 1 111 ? 8.090 -4.204 8.347 1.00 10.99 269 ALA B N 1
ATOM 2031 C CA . ALA B 1 111 ? 7.283 -5.387 8.662 1.00 12.84 269 ALA B CA 1
ATOM 2032 C C . ALA B 1 111 ? 7.941 -6.596 8.053 1.00 13.31 269 ALA B C 1
ATOM 2033 O O . ALA B 1 111 ? 8.217 -6.591 6.885 1.00 14.01 269 ALA B O 1
ATOM 2035 N N . MET B 1 112 ? 8.229 -7.596 8.857 1.00 13.30 270 MET B N 1
ATOM 2036 C CA . MET B 1 112 ? 8.700 -8.880 8.396 1.00 13.91 270 MET B CA 1
ATOM 2037 C C . MET B 1 112 ? 7.549 -9.735 7.918 1.00 14.12 270 MET B C 1
ATOM 2038 O O . MET B 1 112 ? 6.642 -10.040 8.728 1.00 13.74 270 MET B O 1
ATOM 2043 N N . PHE B 1 113 ? 7.589 -10.211 6.691 1.00 11.63 271 PHE B N 1
ATOM 2044 C CA . PHE B 1 113 ? 6.531 -11.085 6.144 1.00 10.63 271 PHE B CA 1
ATOM 2045 C C . PHE B 1 113 ? 6.823 -12.563 6.226 1.00 10.89 271 PHE B C 1
ATOM 2046 O O . PHE B 1 113 ? 5.917 -13.354 6.248 1.00 10.54 271 PHE B O 1
ATOM 2054 N N . ALA B 1 114 ? 8.121 -12.907 6.298 1.00 11.20 272 ALA B N 1
ATOM 2055 C CA . ALA B 1 114 ? 8.504 -14.332 6.381 1.00 12.14 272 ALA B CA 1
ATOM 2056 C C . ALA B 1 114 ? 9.956 -14.406 6.796 1.00 13.93 272 ALA B C 1
ATOM 2057 O O . ALA B 1 114 ? 10.710 -13.494 6.604 1.00 14.99 272 ALA B O 1
ATOM 2059 N N . SER B 1 115 ? 10.313 -15.559 7.425 1.00 16.60 273 SER B N 1
ATOM 2060 C CA . SER B 1 115 ? 11.686 -15.858 7.642 1.00 19.14 273 SER B CA 1
ATOM 2061 C C . SER B 1 115 ? 11.887 -17.365 7.680 1.00 20.80 273 SER B C 1
ATOM 2062 O O . SER B 1 115 ? 11.013 -18.088 8.161 1.00 21.14 273 SER B O 1
ATOM 2065 N N . THR B 1 116 ? 13.049 -17.805 7.213 1.00 22.03 274 THR B N 1
ATOM 2066 C CA . THR B 1 116 ? 13.379 -19.245 7.226 1.00 23.48 274 THR B CA 1
ATOM 2067 C C . THR B 1 116 ? 14.867 -19.433 7.511 1.00 22.28 274 THR B C 1
ATOM 2068 O O . THR B 1 116 ? 15.682 -18.508 7.322 1.00 22.24 274 THR B O 1
ATOM 2072 N N . THR B 1 117 ? 15.212 -20.616 8.027 1.00 21.91 275 THR B N 1
ATOM 2073 C CA . THR B 1 117 ? 16.607 -20.976 8.297 1.00 21.82 275 THR B CA 1
ATOM 2074 C C . THR B 1 117 ? 17.147 -21.580 7.028 1.00 21.35 275 THR B C 1
ATOM 2075 O O . THR B 1 117 ? 16.554 -22.531 6.494 1.00 21.50 275 THR B O 1
ATOM 2079 N N . LEU B 1 118 ? 18.289 -21.092 6.550 1.00 21.28 276 LEU B N 1
ATOM 2080 C CA . LEU B 1 118 ? 18.920 -21.640 5.358 1.00 23.29 276 LEU B CA 1
ATOM 2081 C C . LEU B 1 118 ? 20.157 -22.427 5.765 1.00 22.42 276 LEU B C 1
ATOM 2082 O O . LEU B 1 118 ? 20.893 -22.012 6.689 1.00 23.51 276 LEU B O 1
ATOM 2087 N N . ASN B 1 119 ? 20.419 -23.503 5.050 1.00 24.21 277 ASN B N 1
ATOM 2088 C CA . ASN B 1 119 ? 21.683 -24.234 5.167 1.00 25.34 277 ASN B CA 1
ATOM 2089 C C . ASN B 1 119 ? 22.712 -23.721 4.199 1.00 24.53 277 ASN B C 1
ATOM 2090 O O . ASN B 1 119 ? 22.406 -23.455 3.031 1.00 23.95 277 ASN B O 1
ATOM 2095 N N . LYS B 1 120 ? 23.938 -23.558 4.662 1.00 23.81 278 LYS B N 1
ATOM 2096 C CA . LYS B 1 120 ? 25.003 -23.125 3.798 1.00 22.97 278 LYS B CA 1
ATOM 2097 C C . LYS B 1 120 ? 24.943 -23.790 2.411 1.00 21.58 278 LYS B C 1
ATOM 2098 O O . LYS B 1 120 ? 24.983 -25.010 2.313 1.00 21.65 278 LYS B O 1
ATOM 2104 N N . GLY B 1 121 ? 24.955 -23.011 1.351 1.00 19.44 279 GLY B N 1
ATOM 2105 C CA . GLY B 1 121 ? 24.963 -23.519 -0.018 1.00 19.59 279 GLY B CA 1
ATOM 2106 C C . GLY B 1 121 ? 23.660 -23.921 -0.699 1.00 20.77 279 GLY B C 1
ATOM 2107 O O . GLY B 1 121 ? 23.644 -24.098 -1.938 1.00 18.95 279 GLY B O 1
ATOM 2108 N N . GLN B 1 122 ? 22.556 -24.074 0.032 1.00 20.11 280 GLN B N 1
ATOM 2109 C CA . GLN B 1 122 ? 21.307 -24.482 -0.590 1.00 20.68 280 GLN B CA 1
ATOM 2110 C C . GLN B 1 122 ? 20.284 -23.339 -0.733 1.00 19.44 280 GLN B C 1
ATOM 2111 O O . GLN B 1 122 ? 20.127 -22.529 0.177 1.00 18.74 280 GLN B O 1
ATOM 2117 N N . TRP B 1 123 ? 19.561 -23.311 -1.856 1.00 17.98 281 TRP B N 1
ATOM 2118 C CA . TRP B 1 123 ? 18.527 -22.301 -2.058 1.00 16.91 281 TRP B CA 1
ATOM 2119 C C . TRP B 1 123 ? 17.264 -22.680 -1.293 1.00 17.55 281 TRP B C 1
ATOM 2120 O O . TRP B 1 123 ? 16.942 -23.881 -1.117 1.00 15.11 281 TRP B O 1
ATOM 2131 N N . LYS B 1 124 ? 16.575 -21.662 -0.814 1.00 17.18 282 LYS B N 1
ATOM 2132 C CA . LYS B 1 124 ? 15.294 -21.874 -0.149 1.00 17.32 282 LYS B CA 1
ATOM 2133 C C . LYS B 1 124 ? 14.317 -20.742 -0.471 1.00 16.67 282 LYS B C 1
ATOM 2134 O O . LYS B 1 124 ? 14.740 -19.645 -0.781 1.00 16.20 282 LYS B O 1
ATOM 2140 N N . LYS B 1 125 ? 13.027 -21.056 -0.465 1.00 16.38 283 LYS B N 1
ATOM 2141 C CA . LYS B 1 125 ? 11.994 -20.111 -0.841 1.00 15.31 283 LYS B CA 1
ATOM 2142 C C . LYS B 1 125 ? 11.445 -19.400 0.384 1.00 15.31 283 LYS B C 1
ATOM 2143 O O . LYS B 1 125 ? 11.103 -20.062 1.397 1.00 17.20 283 LYS B O 1
ATOM 2149 N N . ILE B 1 126 ? 11.308 -18.079 0.299 1.00 14.46 284 ILE B N 1
ATOM 2150 C CA . ILE B 1 126 ? 10.791 -17.255 1.366 1.00 14.56 284 ILE B CA 1
ATOM 2151 C C . ILE B 1 126 ? 9.598 -16.520 0.811 1.00 13.68 284 ILE B C 1
ATOM 2152 O O . ILE B 1 126 ? 9.713 -15.831 -0.208 1.00 15.09 284 ILE B O 1
ATOM 2157 N N . GLU B 1 127 ? 8.460 -16.634 1.481 1.00 13.25 285 GLU B N 1
ATOM 2158 C CA . GLU B 1 127 ? 7.212 -16.213 0.829 1.00 13.25 285 GLU B CA 1
ATOM 2159 C C . GLU B 1 127 ? 6.070 -15.967 1.835 1.00 11.96 285 GLU B C 1
ATOM 2160 O O . GLU B 1 127 ? 6.021 -16.526 2.913 1.00 10.28 285 GLU B O 1
ATOM 2166 N N . ALA B 1 128 ? 5.105 -15.174 1.391 1.00 10.93 286 ALA B N 1
ATOM 2167 C CA . ALA B 1 128 ? 3.969 -14.843 2.217 1.00 11.01 286 ALA B CA 1
ATOM 2168 C C . ALA B 1 128 ? 2.957 -14.079 1.344 1.00 10.65 286 ALA B C 1
ATOM 2169 O O . ALA B 1 128 ? 3.341 -13.382 0.400 1.00 10.45 286 ALA B O 1
ATOM 2171 N N . ASP B 1 129 ? 1.685 -14.136 1.725 1.00 10.94 287 ASP B N 1
ATOM 2172 C CA . ASP B 1 129 ? 0.716 -13.107 1.330 1.00 12.10 287 ASP B CA 1
ATOM 2173 C C . ASP B 1 129 ? 1.009 -11.825 2.078 1.00 12.01 287 ASP B C 1
ATOM 2174 O O . ASP B 1 129 ? 1.249 -11.848 3.294 1.00 11.80 287 ASP B O 1
ATOM 2179 N N . ILE B 1 130 ? 0.958 -10.694 1.370 1.00 11.55 288 ILE B N 1
ATOM 2180 C CA . ILE B 1 130 ? 0.987 -9.370 1.995 1.00 10.75 288 ILE B CA 1
ATOM 2181 C C . ILE B 1 130 ? -0.199 -8.475 1.556 1.00 9.94 288 ILE B C 1
ATOM 2182 O O . ILE B 1 130 ? -0.874 -8.735 0.537 1.00 10.03 288 ILE B O 1
ATOM 2187 N N . ILE B 1 131 ? -0.408 -7.438 2.348 1.00 9.39 289 ILE B N 1
ATOM 2188 C CA . ILE B 1 131 ? -1.485 -6.485 2.055 1.00 9.05 289 ILE B CA 1
ATOM 2189 C C . ILE B 1 131 ? -0.862 -5.214 1.509 1.00 8.25 289 ILE B C 1
ATOM 2190 O O . ILE B 1 131 ? 0.133 -4.655 2.093 1.00 8.47 289 ILE B O 1
ATOM 2195 N N . VAL B 1 132 ? -1.433 -4.696 0.388 1.00 9.09 290 VAL B N 1
ATOM 2196 C CA . VAL B 1 132 ? -1.023 -3.434 -0.122 1.00 9.01 290 VAL B CA 1
ATOM 2197 C C . VAL B 1 132 ? -2.007 -2.367 0.435 1.00 7.99 290 VAL B C 1
ATOM 2198 O O . VAL B 1 132 ? -3.212 -2.424 0.143 1.00 8.82 290 VAL B O 1
ATOM 2202 N N . PRO B 1 133 ? -1.534 -1.391 1.231 1.00 7.80 291 PRO B N 1
ATOM 2203 C CA . PRO B 1 133 ? -2.501 -0.450 1.839 1.00 7.49 291 PRO B CA 1
ATOM 2204 C C . PRO B 1 133 ? -3.262 0.411 0.835 1.00 7.68 291 PRO B C 1
ATOM 2205 O O . PRO B 1 133 ? -2.784 0.638 -0.276 1.00 6.87 291 PRO B O 1
ATOM 2209 N N . ALA B 1 134 ? -4.454 0.889 1.260 1.00 7.83 292 ALA B N 1
ATOM 2210 C CA . ALA B 1 134 ? -5.344 1.616 0.349 1.00 8.23 292 ALA B CA 1
ATOM 2211 C C . ALA B 1 134 ? -4.804 3.010 -0.001 1.00 8.52 292 ALA B C 1
ATOM 2212 O O . ALA B 1 134 ? -3.990 3.581 0.734 1.00 7.68 292 ALA B O 1
ATOM 2214 N N . GLU B 1 135 ? -5.287 3.531 -1.130 1.00 7.76 293 GLU B N 1
ATOM 2215 C CA . GLU B 1 135 ? -4.984 4.927 -1.511 1.00 9.15 293 GLU B CA 1
ATOM 2216 C C . GLU B 1 135 ? -5.148 5.929 -0.390 1.00 9.30 293 GLU B C 1
ATOM 2217 O O . GLU B 1 135 ? -4.283 6.718 -0.165 1.00 9.65 293 GLU B O 1
ATOM 2223 N N . SER B 1 136 ? -6.302 5.830 0.339 1.00 10.09 294 SER B N 1
ATOM 2224 C CA . SER B 1 136 ? -6.627 6.768 1.426 1.00 11.53 294 SER B CA 1
ATOM 2225 C C . SER B 1 136 ? -5.650 6.765 2.628 1.00 9.70 294 SER B C 1
ATOM 2226 O O . SER B 1 136 ? -5.705 7.665 3.483 1.00 10.87 294 SER B O 1
ATOM 2229 N N . THR B 1 137 ? -4.749 5.781 2.724 1.00 8.93 295 THR B N 1
ATOM 2230 C CA . THR B 1 137 ? -3.701 5.827 3.749 1.00 8.51 295 THR B CA 1
ATOM 2231 C C . THR B 1 137 ? -2.597 6.875 3.390 1.00 8.26 295 THR B C 1
ATOM 2232 O O . THR B 1 137 ? -1.802 7.263 4.245 1.00 9.16 295 THR B O 1
ATOM 2236 N N . GLY B 1 138 ? -2.586 7.324 2.112 1.00 8.24 296 GLY B N 1
ATOM 2237 C CA . GLY B 1 138 ? -1.464 8.151 1.652 1.00 8.14 296 GLY B CA 1
ATOM 2238 C C . GLY B 1 138 ? -0.161 7.389 1.344 1.00 9.18 296 GLY B C 1
ATOM 2239 O O . GLY B 1 138 ? 0.876 8.031 1.130 1.00 8.83 296 GLY B O 1
ATOM 2240 N N . ILE B 1 139 ? -0.218 6.043 1.390 1.00 8.51 297 ILE B N 1
ATOM 2241 C CA . ILE B 1 139 ? 0.919 5.148 1.074 1.00 7.97 297 ILE B CA 1
ATOM 2242 C C . ILE B 1 139 ? 1.642 5.654 -0.173 1.00 8.06 297 ILE B C 1
ATOM 2243 O O . ILE B 1 139 ? 0.995 5.889 -1.181 1.00 8.46 297 ILE B O 1
ATOM 2248 N N . SER B 1 140 ? 2.963 5.883 -0.080 1.00 7.63 298 SER B N 1
ATOM 2249 C CA . SER B 1 140 ? 3.755 6.464 -1.173 1.00 8.18 298 SER B CA 1
ATOM 2250 C C . SER B 1 140 ? 4.988 5.618 -1.561 1.00 7.14 298 SER B C 1
ATOM 2251 O O . SER B 1 140 ? 5.607 5.838 -2.605 1.00 7.96 298 SER B O 1
ATOM 2254 N N . GLY B 1 141 ? 5.344 4.633 -0.731 1.00 7.18 299 GLY B N 1
ATOM 2255 C CA . GLY B 1 141 ? 6.318 3.634 -1.082 1.00 6.92 299 GLY B CA 1
ATOM 2256 C C . GLY B 1 141 ? 6.060 2.326 -0.341 1.00 6.38 299 GLY B C 1
ATOM 2257 O O . GLY B 1 141 ? 5.582 2.317 0.798 1.00 6.03 299 GLY B O 1
ATOM 2258 N N . LEU B 1 142 ? 6.342 1.225 -1.011 1.00 6.80 300 LEU B N 1
ATOM 2259 C CA . LEU B 1 142 ? 6.209 -0.097 -0.426 1.00 6.58 300 LEU B CA 1
ATOM 2260 C C . LEU B 1 142 ? 7.306 -0.928 -1.096 1.00 7.21 300 LEU B C 1
ATOM 2261 O O . LEU B 1 142 ? 7.206 -1.203 -2.297 1.00 7.45 300 LEU B O 1
ATOM 2266 N N . ARG B 1 143 ? 8.311 -1.267 -0.329 1.00 7.56 301 ARG B N 1
ATOM 2267 C CA . ARG B 1 143 ? 9.552 -1.878 -0.867 1.00 6.84 301 ARG B CA 1
ATOM 2268 C C . ARG B 1 143 ? 9.803 -3.211 -0.208 1.00 8.48 301 ARG B C 1
ATOM 2269 O O . ARG B 1 143 ? 9.725 -3.361 1.021 1.00 7.19 301 ARG B O 1
ATOM 2277 N N . MET B 1 144 ? 10.102 -4.208 -1.011 1.00 8.00 302 MET B N 1
ATOM 2278 C CA . MET B 1 144 ? 10.428 -5.524 -0.420 1.00 8.54 302 MET B CA 1
ATOM 2279 C C . MET B 1 144 ? 11.914 -5.618 -0.244 1.00 8.63 302 MET B C 1
ATOM 2280 O O . MET B 1 144 ? 12.641 -5.106 -1.088 1.00 8.09 302 MET B O 1
ATOM 2285 N N . TYR B 1 145 ? 12.376 -6.253 0.801 1.00 7.72 303 TYR B N 1
ATOM 2286 C CA . TYR B 1 145 ? 13.786 -6.395 1.022 1.00 7.87 303 TYR B CA 1
ATOM 2287 C C . TYR B 1 145 ? 14.086 -7.656 1.872 1.00 8.05 303 TYR B C 1
ATOM 2288 O O . TYR B 1 145 ? 13.171 -8.241 2.412 1.00 8.60 303 TYR B O 1
ATOM 2297 N N . ALA B 1 146 ? 15.367 -8.079 1.850 1.00 9.44 304 ALA B N 1
ATOM 2298 C CA . ALA B 1 146 ? 15.842 -9.214 2.629 1.00 8.89 304 ALA B CA 1
ATOM 2299 C C . ALA B 1 146 ? 16.996 -8.769 3.565 1.00 9.90 304 ALA B C 1
ATOM 2300 O O . ALA B 1 146 ? 17.782 -7.870 3.210 1.00 10.01 304 ALA B O 1
ATOM 2302 N N . GLU B 1 147 ? 17.019 -9.366 4.724 1.00 10.14 305 GLU B N 1
ATOM 2303 C CA . GLU B 1 147 ? 17.982 -8.963 5.767 1.00 10.53 305 GLU B CA 1
ATOM 2304 C C . GLU B 1 147 ? 18.181 -10.172 6.670 1.00 10.38 305 GLU B C 1
ATOM 2305 O O . GLU B 1 147 ? 17.491 -11.188 6.522 1.00 10.66 305 GLU B O 1
ATOM 2311 N N . THR B 1 148 ? 19.163 -10.083 7.544 1.00 11.82 306 THR B N 1
ATOM 2312 C CA . THR B 1 148 ? 19.283 -11.046 8.645 1.00 12.64 306 THR B CA 1
ATOM 2313 C C . THR B 1 148 ? 18.589 -10.494 9.868 1.00 13.07 306 THR B C 1
ATOM 2314 O O . THR B 1 148 ? 18.277 -9.315 9.924 1.00 12.81 306 THR B O 1
ATOM 2318 N N . PRO B 1 149 ? 18.301 -11.382 10.887 1.00 14.60 307 PRO B N 1
ATOM 2319 C CA . PRO B 1 149 ? 17.536 -10.953 12.086 1.00 17.24 307 PRO B CA 1
ATOM 2320 C C . PRO B 1 149 ? 18.186 -9.777 12.777 1.00 18.03 307 PRO B C 1
ATOM 2321 O O . PRO B 1 149 ? 19.398 -9.789 12.958 1.00 19.02 307 PRO B O 1
ATOM 2325 N N . TRP B 1 150 ? 17.398 -8.740 13.076 1.00 20.83 308 TRP B N 1
ATOM 2326 C CA . TRP B 1 150 ? 17.873 -7.489 13.631 1.00 22.75 308 TRP B CA 1
ATOM 2327 C C . TRP B 1 150 ? 18.703 -7.635 14.911 1.00 24.15 308 TRP B C 1
ATOM 2328 O O . TRP B 1 150 ? 18.339 -8.386 15.812 1.00 22.65 308 TRP B O 1
ATOM 2339 N N . LYS B 1 151 ? 19.778 -6.878 14.976 1.00 25.53 309 LYS B N 1
ATOM 2340 C CA . LYS B 1 151 ? 20.597 -6.660 16.179 1.00 27.61 309 LYS B CA 1
ATOM 2341 C C . LYS B 1 151 ? 21.195 -5.247 16.133 1.00 28.40 309 LYS B C 1
ATOM 2342 O O . LYS B 1 151 ? 21.427 -4.684 15.029 1.00 28.03 309 LYS B O 1
ATOM 2348 N N . GLN B 1 152 ? 21.422 -4.645 17.299 1.00 29.54 310 GLN B N 1
ATOM 2349 C CA . GLN B 1 152 ? 21.957 -3.293 17.339 1.00 29.83 310 GLN B CA 1
ATOM 2350 C C . GLN B 1 152 ? 23.411 -3.322 16.891 1.00 28.51 310 GLN B C 1
ATOM 2351 O O . GLN B 1 152 ? 24.056 -4.368 16.983 1.00 29.54 310 GLN B O 1
ATOM 2357 N N . SER B 1 153 ? 23.895 -2.194 16.362 1.00 30.22 311 SER B N 1
ATOM 2358 C CA . SER B 1 153 ? 25.246 -2.158 15.786 1.00 29.78 311 SER B CA 1
ATOM 2359 C C . SER B 1 153 ? 26.288 -2.783 16.713 1.00 32.10 311 SER B C 1
ATOM 2360 O O . SER B 1 153 ? 27.136 -3.575 16.258 1.00 30.11 311 SER B O 1
ATOM 2363 N N . SER B 1 154 ? 26.226 -2.413 18.001 1.00 32.28 312 SER B N 1
ATOM 2364 C CA . SER B 1 154 ? 27.237 -2.841 19.005 1.00 33.46 312 SER B CA 1
ATOM 2365 C C . SER B 1 154 ? 27.214 -4.349 19.290 1.00 33.44 312 SER B C 1
ATOM 2366 O O . SER B 1 154 ? 28.167 -4.865 19.796 1.00 33.46 312 SER B O 1
ATOM 2369 N N . GLU B 1 155 ? 26.124 -5.041 18.948 1.00 33.10 313 GLU B N 1
ATOM 2370 C CA . GLU B 1 155 ? 26.038 -6.512 19.083 1.00 31.07 313 GLU B CA 1
ATOM 2371 C C . GLU B 1 155 ? 26.215 -7.308 17.741 1.00 32.15 313 GLU B C 1
ATOM 2372 O O . GLU B 1 155 ? 26.067 -8.517 17.716 1.00 30.53 313 GLU B O 1
ATOM 2378 N N . VAL B 1 156 ? 26.551 -6.626 16.638 1.00 31.18 314 VAL B N 1
ATOM 2379 C CA . VAL B 1 156 ? 26.681 -7.294 15.309 1.00 28.93 314 VAL B CA 1
ATOM 2380 C C . VAL B 1 156 ? 27.986 -8.125 15.271 1.00 28.88 314 VAL B C 1
ATOM 2381 O O . VAL B 1 156 ? 29.071 -7.644 15.646 1.00 29.68 314 VAL B O 1
ATOM 2385 N N . THR B 1 157 ? 27.900 -9.360 14.749 1.00 28.60 315 THR B N 1
ATOM 2386 C CA . THR B 1 157 ? 29.065 -10.190 14.585 1.00 29.15 315 THR B CA 1
ATOM 2387 C C . THR B 1 157 ? 29.247 -10.534 13.099 1.00 29.64 315 THR B C 1
ATOM 2388 O O . THR B 1 157 ? 28.461 -10.148 12.228 1.00 27.97 315 THR B O 1
ATOM 2392 N N . GLU B 1 158 ? 30.315 -11.251 12.812 1.00 27.80 316 GLU B N 1
ATOM 2393 C CA . GLU B 1 158 ? 30.645 -11.625 11.450 1.00 28.32 316 GLU B CA 1
ATOM 2394 C C . GLU B 1 158 ? 29.624 -12.529 10.778 1.00 25.65 316 GLU B C 1
ATOM 2395 O O . GLU B 1 158 ? 29.427 -12.427 9.566 1.00 25.53 316 GLU B O 1
ATOM 2401 N N . THR B 1 159 ? 28.935 -13.368 11.549 1.00 23.77 317 THR B N 1
ATOM 2402 C CA . THR B 1 159 ? 27.915 -14.256 10.996 1.00 22.54 317 THR B CA 1
ATOM 2403 C C . THR B 1 159 ? 26.652 -13.509 10.598 1.00 21.83 317 THR B C 1
ATOM 2404 O O . THR B 1 159 ? 25.956 -13.917 9.653 1.00 21.63 317 THR B O 1
ATOM 2408 N N . ASP B 1 160 ? 26.371 -12.439 11.304 1.00 20.78 318 ASP B N 1
ATOM 2409 C CA . ASP B 1 160 ? 25.169 -11.628 11.036 1.00 21.46 318 ASP B CA 1
ATOM 2410 C C . ASP B 1 160 ? 25.317 -10.880 9.698 1.00 20.12 318 ASP B C 1
ATOM 2411 O O . ASP B 1 160 ? 24.299 -10.550 9.055 1.00 19.02 318 ASP B O 1
ATOM 2416 N N . THR B 1 161 ? 26.535 -10.624 9.264 1.00 18.01 319 THR B N 1
ATOM 2417 C CA . THR B 1 161 ? 26.801 -9.809 8.066 1.00 18.30 319 THR B CA 1
ATOM 2418 C C . THR B 1 161 ? 27.288 -10.620 6.815 1.00 17.14 319 THR B C 1
ATOM 2419 O O . THR B 1 161 ? 27.910 -10.089 5.946 1.00 15.39 319 THR B O 1
ATOM 2423 N N . ILE B 1 162 ? 26.946 -11.922 6.772 1.00 17.81 320 ILE B N 1
ATOM 2424 C CA . ILE B 1 162 ? 27.229 -12.787 5.616 1.00 18.42 320 ILE B CA 1
ATOM 2425 C C . ILE B 1 162 ? 26.765 -12.201 4.271 1.00 17.47 320 ILE B C 1
ATOM 2426 O O . ILE B 1 162 ? 25.684 -11.617 4.225 1.00 17.96 320 ILE B O 1
ATOM 2431 N N . PRO B 1 163 ? 27.571 -12.325 3.207 1.00 16.09 321 PRO B N 1
ATOM 2432 C CA . PRO B 1 163 ? 26.986 -11.959 1.942 1.00 14.65 321 PRO B CA 1
ATOM 2433 C C . PRO B 1 163 ? 25.953 -13.065 1.583 1.00 14.00 321 PRO B C 1
ATOM 2434 O O . PRO B 1 163 ? 26.081 -14.180 2.055 1.00 12.88 321 PRO B O 1
ATOM 2438 N N . PHE B 1 164 ? 24.942 -12.701 0.809 1.00 12.65 322 PHE B N 1
ATOM 2439 C CA . PHE B 1 164 ? 23.934 -13.682 0.323 1.00 12.00 322 PHE B CA 1
ATOM 2440 C C . PHE B 1 164 ? 23.328 -13.225 -0.967 1.00 12.24 322 PHE B C 1
ATOM 2441 O O . PHE B 1 164 ? 23.466 -12.063 -1.390 1.00 12.06 322 PHE B O 1
ATOM 2449 N N . TYR B 1 165 ? 22.705 -14.200 -1.636 1.00 11.94 323 TYR B N 1
ATOM 2450 C CA . TYR B 1 165 ? 22.143 -14.122 -2.926 1.00 12.56 323 TYR B CA 1
ATOM 2451 C C . TYR B 1 165 ? 20.606 -14.197 -2.827 1.00 11.48 323 TYR B C 1
ATOM 2452 O O . TYR B 1 165 ? 20.078 -14.937 -1.992 1.00 10.89 323 TYR B O 1
ATOM 2461 N N . VAL B 1 166 ? 19.924 -13.476 -3.711 1.00 10.84 324 VAL B N 1
ATOM 2462 C CA . VAL B 1 166 ? 18.482 -13.657 -3.975 1.00 11.77 324 VAL B CA 1
ATOM 2463 C C . VAL B 1 166 ? 18.245 -13.847 -5.454 1.00 10.70 324 VAL B C 1
ATOM 2464 O O . VAL B 1 166 ? 18.973 -13.327 -6.292 1.00 10.75 324 VAL B O 1
ATOM 2468 N N . ASP B 1 167 ? 17.205 -14.549 -5.772 1.00 11.37 325 ASP B N 1
ATOM 2469 C CA . ASP B 1 167 ? 16.798 -14.850 -7.144 1.00 11.21 325 ASP B CA 1
ATOM 2470 C C . ASP B 1 167 ? 15.312 -15.163 -7.235 1.00 12.11 325 ASP B C 1
ATOM 2471 O O . ASP B 1 167 ? 14.677 -15.453 -6.227 1.00 12.17 325 ASP B O 1
ATOM 2476 N N . ASP B 1 168 ? 14.749 -15.084 -8.436 1.00 12.31 326 ASP B N 1
ATOM 2477 C CA . ASP B 1 168 ? 13.399 -15.505 -8.709 1.00 13.11 326 ASP B CA 1
ATOM 2478 C C . ASP B 1 168 ? 12.414 -14.812 -7.775 1.00 12.33 326 ASP B C 1
ATOM 2479 O O . ASP B 1 168 ? 11.612 -15.447 -7.122 1.00 13.41 326 ASP B O 1
ATOM 2484 N N . VAL B 1 169 ? 12.547 -13.489 -7.727 1.00 12.67 327 VAL B N 1
ATOM 2485 C CA . VAL B 1 169 ? 11.625 -12.649 -6.948 1.00 13.26 327 VAL B CA 1
ATOM 2486 C C . VAL B 1 169 ? 10.358 -12.531 -7.761 1.00 14.78 327 VAL B C 1
ATOM 2487 O O . VAL B 1 169 ? 10.395 -12.095 -8.921 1.00 16.01 327 VAL B O 1
ATOM 2491 N N . GLN B 1 170 ? 9.232 -12.880 -7.190 1.00 14.41 328 GLN B N 1
ATOM 2492 C CA . GLN B 1 170 ? 7.946 -12.904 -7.893 1.00 14.70 328 GLN B CA 1
ATOM 2493 C C . GLN B 1 170 ? 6.860 -12.308 -7.014 1.00 13.98 328 GLN B C 1
ATOM 2494 O O . GLN B 1 170 ? 6.841 -12.572 -5.809 1.00 14.70 328 GLN B O 1
ATOM 2500 N N . ILE B 1 171 ? 5.923 -11.568 -7.605 1.00 12.47 329 ILE B N 1
ATOM 2501 C CA . ILE B 1 171 ? 4.706 -11.150 -6.933 1.00 12.40 329 ILE B CA 1
ATOM 2502 C C . ILE B 1 171 ? 3.508 -11.579 -7.788 1.00 11.91 329 ILE B C 1
ATOM 2503 O O . ILE B 1 171 ? 3.443 -11.298 -8.941 1.00 12.31 329 ILE B O 1
ATOM 2508 N N . THR B 1 172 ? 2.541 -12.258 -7.198 1.00 15.09 330 THR B N 1
ATOM 2509 C CA . THR B 1 172 ? 1.388 -12.718 -7.950 1.00 14.72 330 THR B CA 1
ATOM 2510 C C . THR B 1 172 ? 0.082 -12.349 -7.279 1.00 16.93 330 THR B C 1
ATOM 2511 O O . THR B 1 172 ? 0.022 -12.052 -6.098 1.00 15.46 330 THR B O 1
ATOM 2515 N N . ALA B 1 173 ? -0.955 -12.297 -8.087 1.00 17.37 331 ALA B N 1
ATOM 2516 C CA . ALA B 1 173 ? -2.306 -12.067 -7.589 1.00 19.82 331 ALA B CA 1
ATOM 2517 C C . ALA B 1 173 ? -2.784 -13.195 -6.745 1.00 22.66 331 ALA B C 1
ATOM 2518 O O . ALA B 1 173 ? -2.285 -14.291 -6.875 1.00 22.61 331 ALA B O 1
ATOM 2520 N N . THR B 1 174 ? -3.733 -12.912 -5.836 1.00 21.75 332 THR B N 1
ATOM 2521 C CA . THR B 1 174 ? -4.369 -13.952 -5.038 1.00 27.13 332 THR B CA 1
ATOM 2522 C C . THR B 1 174 ? -5.854 -14.189 -5.410 1.00 25.40 332 THR B C 1
ATOM 2523 O O . THR B 1 174 ? -6.534 -13.317 -6.006 1.00 29.81 332 THR B O 1
ATOM 2527 N N . ALA C 1 14 ? 46.733 14.147 -25.210 1.00 31.59 172 ALA C N 1
ATOM 2528 C CA . ALA C 1 14 ? 48.164 14.628 -25.419 1.00 29.05 172 ALA C CA 1
ATOM 2529 C C . ALA C 1 14 ? 48.296 16.166 -25.389 1.00 26.93 172 ALA C C 1
ATOM 2530 O O . ALA C 1 14 ? 48.344 16.824 -26.471 1.00 28.80 172 ALA C O 1
ATOM 2532 N N . LEU C 1 15 ? 48.364 16.773 -24.201 1.00 23.51 173 LEU C N 1
ATOM 2533 C CA . LEU C 1 15 ? 48.426 18.233 -24.078 1.00 19.95 173 LEU C CA 1
ATOM 2534 C C . LEU C 1 15 ? 49.872 18.715 -24.080 1.00 18.38 173 LEU C C 1
ATOM 2535 O O . LEU C 1 15 ? 50.214 19.836 -24.493 1.00 16.83 173 LEU C O 1
ATOM 2540 N N . PHE C 1 16 ? 50.765 17.858 -23.549 1.00 17.20 174 PHE C N 1
ATOM 2541 C CA . PHE C 1 16 ? 52.147 18.147 -23.445 1.00 15.24 174 PHE C CA 1
ATOM 2542 C C . PHE C 1 16 ? 52.835 16.783 -23.536 1.00 14.68 174 PHE C C 1
ATOM 2543 O O . PHE C 1 16 ? 52.332 15.847 -22.975 1.00 14.55 174 PHE C O 1
ATOM 2551 N N . LYS C 1 17 ? 53.994 16.733 -24.179 1.00 17.12 175 LYS C N 1
ATOM 2552 C CA . LYS C 1 17 ? 54.775 15.482 -24.251 1.00 19.73 175 LYS C CA 1
ATOM 2553 C C . LYS C 1 17 ? 56.233 15.861 -24.363 1.00 20.64 175 LYS C C 1
ATOM 2554 O O . LYS C 1 17 ? 56.613 16.664 -25.206 1.00 17.66 175 LYS C O 1
ATOM 2560 N N . ALA C 1 18 ? 57.070 15.240 -23.522 1.00 19.81 176 ALA C N 1
ATOM 2561 C CA . ALA C 1 18 ? 58.534 15.280 -23.690 1.00 22.78 176 ALA C CA 1
ATOM 2562 C C . ALA C 1 18 ? 59.075 13.853 -23.700 1.00 21.53 176 ALA C C 1
ATOM 2563 O O . ALA C 1 18 ? 59.008 13.129 -22.689 1.00 21.78 176 ALA C O 1
ATOM 2565 N N . ASP C 1 19 ? 59.608 13.441 -24.849 1.00 21.39 177 ASP C N 1
ATOM 2566 C CA . ASP C 1 19 ? 60.284 12.152 -24.970 1.00 20.19 177 ASP C CA 1
ATOM 2567 C C . ASP C 1 19 ? 61.809 12.287 -25.278 1.00 20.72 177 ASP C C 1
ATOM 2568 O O . ASP C 1 19 ? 62.531 11.311 -25.241 1.00 20.27 177 ASP C O 1
ATOM 2573 N N . PHE C 1 20 ? 62.274 13.506 -25.505 1.00 23.17 178 PHE C N 1
ATOM 2574 C CA . PHE C 1 20 ? 63.701 13.784 -25.605 1.00 22.54 178 PHE C CA 1
ATOM 2575 C C . PHE C 1 20 ? 64.415 13.100 -26.802 1.00 25.28 178 PHE C C 1
ATOM 2576 O O . PHE C 1 20 ? 65.653 13.018 -26.790 1.00 25.63 178 PHE C O 1
ATOM 2584 N N . GLU C 1 21 ? 63.641 12.708 -27.817 1.00 26.35 179 GLU C N 1
ATOM 2585 C CA . GLU C 1 21 ? 64.183 11.965 -28.955 1.00 26.76 179 GLU C CA 1
ATOM 2586 C C . GLU C 1 21 ? 64.821 12.913 -29.973 1.00 26.60 179 GLU C C 1
ATOM 2587 O O . GLU C 1 21 ? 65.627 12.501 -30.792 1.00 26.20 179 GLU C O 1
ATOM 2593 N N . ASP C 1 22 ? 64.431 14.164 -29.920 1.00 27.07 180 ASP C N 1
ATOM 2594 C CA . ASP C 1 22 ? 65.048 15.182 -30.752 1.00 28.62 180 ASP C CA 1
ATOM 2595 C C . ASP C 1 22 ? 66.410 15.675 -30.194 1.00 27.31 180 AS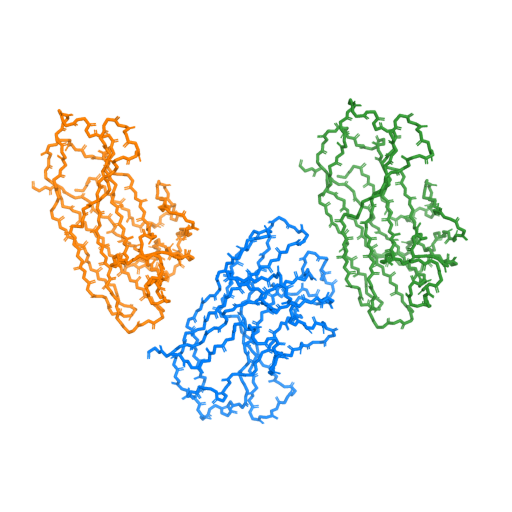P C C 1
ATOM 2596 O O . ASP C 1 22 ? 67.056 16.520 -30.802 1.00 29.46 180 ASP C O 1
ATOM 2601 N N . GLY C 1 23 ? 66.788 15.203 -29.018 1.00 27.16 181 GLY C N 1
ATOM 2602 C CA . GLY C 1 23 ? 68.006 15.593 -28.312 1.00 26.08 181 GLY C CA 1
ATOM 2603 C C . GLY C 1 23 ? 67.948 16.918 -27.574 1.00 27.84 181 GLY C C 1
ATOM 2604 O O . GLY C 1 23 ? 68.977 17.370 -27.046 1.00 26.88 181 GLY C O 1
ATOM 2605 N N . ASN C 1 24 ? 66.759 17.545 -27.537 1.00 27.53 182 ASN C N 1
ATOM 2606 C CA . ASN C 1 24 ? 66.620 18.917 -27.106 1.00 30.23 182 ASN C CA 1
ATOM 2607 C C . ASN C 1 24 ? 66.220 19.019 -25.636 1.00 28.00 182 ASN C C 1
ATOM 2608 O O . ASN C 1 24 ? 65.315 18.325 -25.195 1.00 30.11 182 ASN C O 1
ATOM 2613 N N . ILE C 1 25 ? 66.922 19.857 -24.901 1.00 27.57 183 ILE C N 1
ATOM 2614 C CA . ILE C 1 25 ? 66.574 20.186 -23.502 1.00 25.76 183 ILE C CA 1
ATOM 2615 C C . ILE C 1 25 ? 65.281 20.974 -23.431 1.00 24.69 183 ILE C C 1
ATOM 2616 O O . ILE C 1 25 ? 64.560 20.896 -22.423 1.00 21.73 183 ILE C O 1
ATOM 2621 N N . GLY C 1 26 ? 64.966 21.724 -24.489 1.00 22.97 184 GLY C N 1
ATOM 2622 C CA . GLY C 1 26 ? 63.778 22.592 -24.488 1.00 22.12 184 GLY C CA 1
ATOM 2623 C C . GLY C 1 26 ? 63.822 23.576 -23.311 1.00 20.31 184 GLY C C 1
ATOM 2624 O O . GLY C 1 26 ? 64.840 24.180 -23.026 1.00 20.47 184 GLY C O 1
ATOM 2625 N N . ASN C 1 27 ? 62.686 23.714 -22.628 1.00 19.82 185 ASN C N 1
ATOM 2626 C CA . ASN C 1 27 ? 62.594 24.596 -21.437 1.00 20.45 185 ASN C CA 1
ATOM 2627 C C . ASN C 1 27 ? 62.862 23.929 -20.080 1.00 19.59 185 ASN C C 1
ATOM 2628 O O . ASN C 1 27 ? 62.627 24.559 -19.030 1.00 17.63 185 ASN C O 1
ATOM 2633 N N . TRP C 1 28 ? 63.312 22.679 -20.088 1.00 16.96 186 TRP C N 1
ATOM 2634 C CA . TRP C 1 28 ? 63.687 22.011 -18.822 1.00 16.50 186 TRP C CA 1
ATOM 2635 C C . TRP C 1 28 ? 64.832 22.706 -18.177 1.00 16.84 186 TRP C C 1
ATOM 2636 O O . TRP C 1 28 ? 65.840 23.064 -18.838 1.00 15.12 186 TRP C O 1
ATOM 2647 N N . ARG C 1 29 ? 64.693 22.964 -16.868 1.00 16.87 187 ARG C N 1
ATOM 2648 C CA . ARG C 1 29 ? 65.777 23.666 -16.096 1.00 15.73 187 ARG C CA 1
ATOM 2649 C C . ARG C 1 29 ? 66.016 23.066 -14.749 1.00 15.01 187 ARG C C 1
ATOM 2650 O O . ARG C 1 29 ? 65.080 22.363 -14.198 1.00 13.88 187 ARG C O 1
ATOM 2658 N N . ALA C 1 30 ? 67.167 23.332 -14.190 1.00 14.84 188 ALA C N 1
ATOM 2659 C CA . ALA C 1 30 ? 67.511 22.972 -12.770 1.00 14.22 188 ALA C CA 1
ATOM 2660 C C . ALA C 1 30 ? 66.795 23.879 -11.786 1.00 14.04 188 ALA C C 1
ATOM 2661 O O . ALA C 1 30 ? 66.247 24.917 -12.174 1.00 14.52 188 ALA C O 1
ATOM 2663 N N . ARG C 1 31 ? 66.724 23.455 -10.525 1.00 13.27 189 ARG C N 1
ATOM 2664 C CA . ARG C 1 31 ? 66.085 24.267 -9.497 1.00 12.27 189 ARG C CA 1
ATOM 2665 C C . ARG C 1 31 ? 67.101 24.982 -8.620 1.00 12.66 189 ARG C C 1
ATOM 2666 O O . ARG C 1 31 ? 66.761 25.931 -7.914 1.00 12.83 189 ARG C O 1
ATOM 2674 N N . GLY C 1 32 ? 68.332 24.450 -8.604 1.00 12.61 190 GLY C N 1
ATOM 2675 C CA . GLY C 1 32 ? 69.456 25.048 -7.802 1.00 13.59 190 GLY C CA 1
ATOM 2676 C C . GLY C 1 32 ? 70.744 24.877 -8.560 1.00 13.68 190 GLY C C 1
ATOM 2677 O O . GLY C 1 32 ? 70.874 25.347 -9.675 1.00 13.19 190 GLY C O 1
ATOM 2678 N N . THR C 1 33 ? 71.697 24.241 -7.920 1.00 14.06 191 THR C N 1
ATOM 2679 C CA . THR C 1 33 ? 73.089 24.192 -8.417 1.00 14.98 191 THR C CA 1
ATOM 2680 C C . THR C 1 33 ? 73.369 22.850 -9.123 1.00 15.44 191 THR C C 1
ATOM 2681 O O . THR C 1 33 ? 74.541 22.481 -9.278 1.00 17.47 191 THR C O 1
ATOM 2685 N N . GLU C 1 34 ? 72.315 22.109 -9.524 1.00 16.45 192 GLU C N 1
ATOM 2686 C CA . GLU C 1 34 ? 72.461 20.827 -10.226 1.00 14.68 192 GLU C CA 1
ATOM 2687 C C . GLU C 1 34 ? 72.551 20.931 -11.741 1.00 16.63 192 GLU C C 1
ATOM 2688 O O . GLU C 1 34 ? 72.312 22.009 -12.320 1.00 14.76 192 GLU C O 1
ATOM 2694 N N . LYS C 1 35 ? 72.882 19.790 -12.393 1.00 15.93 193 LYS C N 1
ATOM 2695 C CA . LYS C 1 35 ? 73.121 19.656 -13.852 1.00 16.72 193 LYS C CA 1
ATOM 2696 C C . LYS C 1 35 ? 72.090 18.838 -14.619 1.00 16.88 193 LYS C C 1
ATOM 2697 O O . LYS C 1 35 ? 71.908 17.646 -14.328 1.00 18.99 193 LYS C O 1
ATOM 2703 N N . LEU C 1 36 ? 71.443 19.441 -15.607 1.00 16.68 194 LEU C N 1
ATOM 2704 C CA . LEU C 1 36 ? 70.549 18.731 -16.507 1.00 18.65 194 LEU C CA 1
ATOM 2705 C C . LEU C 1 36 ? 71.241 18.490 -17.842 1.00 19.31 194 LEU C C 1
ATOM 2706 O O . LEU C 1 36 ? 71.919 19.390 -18.378 1.00 20.86 194 LEU C O 1
ATOM 2711 N N . GLU C 1 37 ? 71.087 17.286 -18.378 1.00 21.58 195 GLU C N 1
ATOM 2712 C CA . GLU C 1 37 ? 71.661 16.908 -19.677 1.00 24.07 195 GLU C CA 1
ATOM 2713 C C . GLU C 1 37 ? 70.760 15.882 -20.363 1.00 22.87 195 GLU C C 1
ATOM 2714 O O . GLU C 1 37 ? 70.388 14.888 -19.768 1.00 23.29 195 GLU C O 1
ATOM 2720 N N . VAL C 1 38 ? 70.440 16.121 -21.630 1.00 22.70 196 VAL C N 1
ATOM 2721 C CA . VAL C 1 38 ? 69.811 15.092 -22.435 1.00 23.75 196 VAL C CA 1
ATOM 2722 C C . VAL C 1 38 ? 70.858 14.105 -22.875 1.00 25.00 196 VAL C C 1
ATOM 2723 O O . VAL C 1 38 ? 71.819 14.488 -23.567 1.00 25.55 196 VAL C O 1
ATOM 2727 N N . VAL C 1 39 ? 70.708 12.860 -22.457 1.00 23.92 197 VAL C N 1
ATOM 2728 C CA . VAL C 1 39 ? 71.705 11.830 -22.802 1.00 25.36 197 VAL C CA 1
ATOM 2729 C C . VAL C 1 39 ? 71.139 10.899 -23.853 1.00 24.35 197 VAL C C 1
ATOM 2730 O O . VAL C 1 39 ? 69.957 10.733 -24.001 1.00 23.73 197 VAL C O 1
ATOM 2734 N N . SER C 1 40 ? 72.038 10.195 -24.553 1.00 30.07 198 SER C N 1
ATOM 2735 C CA . SER C 1 40 ? 71.636 9.128 -25.441 1.00 28.91 198 SER C CA 1
ATOM 2736 C C . SER C 1 40 ? 72.220 7.820 -24.966 1.00 31.17 198 SER C C 1
ATOM 2737 O O . SER C 1 40 ? 73.227 7.804 -24.237 1.00 31.10 198 SER C O 1
ATOM 2740 N N . GLY C 1 41 ? 71.578 6.720 -25.340 1.00 30.78 199 GLY C N 1
ATOM 2741 C CA . GLY C 1 41 ? 72.009 5.390 -24.861 1.00 33.15 199 GLY C CA 1
ATOM 2742 C C . GLY C 1 41 ? 71.270 4.929 -23.631 1.00 32.57 199 GLY C C 1
ATOM 2743 O O . GLY C 1 41 ? 71.431 3.778 -23.199 1.00 32.78 199 GLY C O 1
ATOM 2744 N N . ILE C 1 42 ? 70.421 5.827 -23.087 1.00 31.51 200 ILE C N 1
ATOM 2745 C CA . ILE C 1 42 ? 69.591 5.536 -21.894 1.00 28.49 200 ILE C CA 1
ATOM 2746 C C . ILE C 1 42 ? 68.252 6.198 -22.105 1.00 24.40 200 ILE C C 1
ATOM 2747 O O . ILE C 1 42 ? 68.182 7.394 -22.336 1.00 22.36 200 ILE C O 1
ATOM 2752 N N . GLY C 1 43 ? 67.184 5.408 -22.029 1.00 23.22 201 GLY C N 1
ATOM 2753 C CA . GLY C 1 43 ? 65.823 5.889 -22.133 1.00 21.98 201 GLY C CA 1
ATOM 2754 C C . GLY C 1 43 ? 64.743 4.826 -21.888 1.00 23.68 201 GLY C C 1
ATOM 2755 O O . GLY C 1 43 ? 65.051 3.633 -21.721 1.00 21.12 201 GLY C O 1
ATOM 2756 N N . HIS C 1 44 ? 63.489 5.284 -21.800 1.00 23.52 202 HIS C N 1
ATOM 2757 C CA . HIS C 1 44 ? 62.326 4.404 -21.561 1.00 25.24 202 HIS C CA 1
ATOM 2758 C C . HIS C 1 44 ? 61.812 3.901 -22.901 1.00 25.21 202 HIS C C 1
ATOM 2759 O O . HIS C 1 44 ? 61.143 4.660 -23.634 1.00 28.17 202 HIS C O 1
ATOM 2766 N N . ASN C 1 45 ? 62.052 2.620 -23.201 1.00 29.94 203 ASN C N 1
ATOM 2767 C CA . ASN C 1 45 ? 61.694 2.095 -24.528 1.00 30.62 203 ASN C CA 1
ATOM 2768 C C . ASN C 1 45 ? 62.085 3.059 -25.658 1.00 30.53 203 ASN C C 1
ATOM 2769 O O . ASN C 1 45 ? 61.279 3.358 -26.552 1.00 31.69 203 ASN C O 1
ATOM 2774 N N . SER C 1 46 ? 63.300 3.586 -25.553 1.00 30.85 204 SER C N 1
ATOM 2775 C CA . SER C 1 46 ? 63.828 4.568 -26.486 1.00 29.47 204 SER C CA 1
ATOM 2776 C C . SER C 1 46 ? 65.288 4.871 -26.114 1.00 30.72 204 SER C C 1
ATOM 2777 O O . SER C 1 46 ? 65.784 4.447 -25.086 1.00 28.87 204 SER C O 1
ATOM 2780 N N . ASN C 1 47 ? 65.987 5.648 -26.964 1.00 30.90 205 ASN C N 1
ATOM 2781 C CA . ASN C 1 47 ? 67.405 5.826 -26.843 1.00 31.73 205 ASN C CA 1
ATOM 2782 C C . ASN C 1 47 ? 67.825 7.143 -26.136 1.00 28.21 205 ASN C C 1
ATOM 2783 O O . ASN C 1 47 ? 68.991 7.330 -25.851 1.00 28.71 205 ASN C O 1
ATOM 2788 N N . ARG C 1 48 ? 66.855 7.993 -25.788 1.00 27.55 206 ARG C N 1
ATOM 2789 C CA . ARG C 1 48 ? 67.180 9.311 -25.171 1.00 23.22 206 ARG C CA 1
ATOM 2790 C C . ARG C 1 48 ? 66.277 9.675 -23.999 1.00 23.04 206 ARG C C 1
ATOM 2791 O O . ARG C 1 48 ? 65.134 9.237 -23.917 1.00 21.49 206 ARG C O 1
ATOM 2799 N N . SER C 1 49 ? 66.867 10.401 -23.050 1.00 20.32 207 SER C N 1
ATOM 2800 C CA . SER C 1 49 ? 66.210 10.788 -21.796 1.00 19.70 207 SER C CA 1
ATOM 2801 C C . SER C 1 49 ? 66.951 11.914 -21.112 1.00 18.81 207 SER C C 1
ATOM 2802 O O . SER C 1 49 ? 68.071 12.227 -21.414 1.00 19.54 207 SER C O 1
ATOM 2805 N N . LEU C 1 50 ? 66.306 12.531 -20.119 1.00 18.54 208 LEU C N 1
ATOM 2806 C CA . LEU C 1 50 ? 66.878 13.660 -19.394 1.00 18.11 208 LEU C CA 1
ATOM 2807 C C . LEU C 1 50 ? 67.506 13.238 -18.060 1.00 16.59 208 LEU C C 1
ATOM 2808 O O . LEU C 1 50 ? 66.787 12.836 -17.147 1.00 15.64 208 LEU C O 1
ATOM 2813 N N . LYS C 1 51 ? 68.805 13.407 -17.950 1.00 16.27 209 LYS C N 1
ATOM 2814 C CA . LYS C 1 51 ? 69.534 13.083 -16.760 1.00 14.71 209 LYS C CA 1
ATOM 2815 C C . LYS C 1 51 ? 69.749 14.278 -15.893 1.00 16.10 209 LYS C C 1
ATOM 2816 O O . LYS C 1 51 ? 70.203 15.320 -16.415 1.00 16.49 209 LYS C O 1
ATOM 2822 N N . THR C 1 52 ? 69.534 14.117 -14.579 1.00 14.98 210 THR C N 1
ATOM 2823 C CA . THR C 1 52 ? 69.906 15.118 -13.584 1.00 15.71 210 THR C CA 1
ATOM 2824 C C . THR C 1 52 ? 71.004 14.605 -12.707 1.00 18.20 210 THR C C 1
ATOM 2825 O O . THR C 1 52 ? 70.863 13.526 -12.111 1.00 15.44 210 THR C O 1
ATOM 2829 N N . SER C 1 53 ? 72.125 15.347 -12.615 1.00 17.32 211 SER C N 1
ATOM 2830 C CA . SER C 1 53 ? 73.253 14.915 -11.793 1.00 17.18 211 SER C CA 1
ATOM 2831 C C . SER C 1 53 ? 73.787 16.132 -11.026 1.00 16.74 211 SER C C 1
ATOM 2832 O O . SER C 1 53 ? 73.230 17.223 -11.099 1.00 16.97 211 SER C O 1
ATOM 2835 N N . SER C 1 54 ? 74.900 15.940 -10.301 1.00 16.18 212 SER C N 1
ATOM 2836 C CA . SER C 1 54 ? 75.442 16.970 -9.469 1.00 16.66 212 SER C CA 1
ATOM 2837 C C . SER C 1 54 ? 74.405 17.444 -8.423 1.00 16.14 212 SER C C 1
ATOM 2838 O O . SER C 1 54 ? 74.399 18.625 -8.058 1.00 15.75 212 SER C O 1
ATOM 2841 N N . ARG C 1 55 ? 73.509 16.532 -8.021 1.00 16.13 213 ARG C N 1
ATOM 2842 C CA . ARG C 1 55 ? 72.551 16.873 -6.977 1.00 16.22 213 ARG C CA 1
ATOM 2843 C C . ARG C 1 55 ? 73.278 16.910 -5.629 1.00 17.66 213 ARG C C 1
ATOM 2844 O O . ARG C 1 55 ? 74.100 16.034 -5.336 1.00 17.27 213 ARG C O 1
ATOM 2852 N N . SER C 1 56 ? 72.978 17.909 -4.824 1.00 16.08 214 SER C N 1
ATOM 2853 C CA . SER C 1 56 ? 73.518 18.059 -3.493 1.00 15.71 214 SER C CA 1
ATOM 2854 C C . SER C 1 56 ? 72.456 18.388 -2.447 1.00 16.43 214 SER C C 1
ATOM 2855 O O . SER C 1 56 ? 72.774 18.505 -1.236 1.00 16.62 214 SER C O 1
ATOM 2858 N N . GLU C 1 57 ? 71.207 18.581 -2.892 1.00 13.95 215 GLU C N 1
ATOM 2859 C CA . GLU C 1 57 ? 70.056 18.768 -2.029 1.00 13.62 215 GLU C CA 1
ATOM 2860 C C . GLU C 1 57 ? 68.908 17.935 -2.603 1.00 12.89 215 GLU C C 1
ATOM 2861 O O . GLU C 1 57 ? 68.887 17.609 -3.807 1.00 11.74 215 GLU C O 1
ATOM 2867 N N . THR C 1 58 ? 67.963 17.623 -1.736 1.00 11.60 216 THR C N 1
ATOM 2868 C CA . THR C 1 58 ? 66.895 16.697 -2.081 1.00 12.18 216 THR C CA 1
ATOM 2869 C C . THR C 1 58 ? 65.938 17.326 -3.096 1.00 12.29 216 THR C C 1
ATOM 2870 O O . THR C 1 58 ? 65.350 16.652 -3.917 1.00 11.52 216 THR C O 1
ATOM 2874 N N . TYR C 1 59 ? 65.898 18.657 -3.064 1.00 12.33 217 TYR C N 1
ATOM 2875 C CA . TYR C 1 59 ? 64.982 19.411 -3.921 1.00 13.27 217 TYR C CA 1
ATOM 2876 C C . TYR C 1 59 ? 65.522 19.710 -5.306 1.00 12.75 217 TYR C C 1
ATOM 2877 O O . TYR C 1 59 ? 64.764 20.154 -6.176 1.00 12.26 217 TYR C O 1
ATOM 2886 N N . HIS C 1 60 ? 66.797 19.454 -5.529 1.00 12.09 218 HIS C N 1
ATOM 2887 C CA . HIS C 1 60 ? 67.381 19.446 -6.849 1.00 12.61 218 HIS C CA 1
ATOM 2888 C C . HIS C 1 60 ? 66.754 18.386 -7.710 1.00 12.00 218 HIS C C 1
ATOM 2889 O O . HIS C 1 60 ? 66.632 17.233 -7.322 1.00 12.67 218 HIS C O 1
ATOM 2896 N N . GLY C 1 61 ? 66.383 18.775 -8.934 1.00 12.26 219 GLY C N 1
ATOM 2897 C CA . GLY C 1 61 ? 65.762 17.833 -9.890 1.00 10.82 219 GLY C CA 1
ATOM 2898 C C . GLY C 1 61 ? 65.236 18.612 -11.103 1.00 10.54 219 GLY C C 1
ATOM 2899 O O . GLY C 1 61 ? 65.262 19.854 -11.100 1.00 11.78 219 GLY C O 1
ATOM 2900 N N . PRO C 1 62 ? 64.859 17.909 -12.158 1.00 10.48 220 PRO C N 1
ATOM 2901 C CA . PRO C 1 62 ? 64.420 18.549 -13.434 1.00 11.22 220 PRO C CA 1
ATOM 2902 C C . PRO C 1 62 ? 63.018 19.182 -13.350 1.00 11.61 220 PRO C C 1
ATOM 2903 O O . PRO C 1 62 ? 62.083 18.521 -12.850 1.00 12.39 220 PRO C O 1
ATOM 2907 N N . LEU C 1 63 ? 62.867 20.425 -13.877 1.00 11.54 221 LEU C N 1
ATOM 2908 C CA . LEU C 1 63 ? 61.623 21.169 -13.772 1.00 11.61 221 LEU C CA 1
ATOM 2909 C C . LEU C 1 63 ? 61.237 21.763 -15.153 1.00 13.08 221 LEU C C 1
ATOM 2910 O O . LEU C 1 63 ? 62.132 22.191 -15.905 1.00 12.31 221 LEU C O 1
ATOM 2915 N N . VAL C 1 64 ? 59.948 21.813 -15.426 1.00 11.88 222 VAL C N 1
ATOM 2916 C CA . VAL C 1 64 ? 59.470 22.475 -16.648 1.00 12.35 222 VAL C CA 1
ATOM 2917 C C . VAL C 1 64 ? 58.144 23.186 -16.396 1.00 10.86 222 VAL C C 1
ATOM 2918 O O . VAL C 1 64 ? 57.244 22.656 -15.709 1.00 11.60 222 VAL C O 1
ATOM 2922 N N . GLU C 1 65 ? 58.018 24.399 -16.973 1.00 11.34 223 GLU C N 1
ATOM 2923 C CA . GLU C 1 65 ? 56.770 25.124 -16.961 1.00 11.65 223 GLU C CA 1
ATOM 2924 C C . GLU C 1 65 ? 55.742 24.455 -17.852 1.00 11.10 223 GLU C C 1
ATOM 2925 O O . GLU C 1 65 ? 56.023 24.101 -18.988 1.00 10.66 223 GLU C O 1
ATOM 2931 N N . VAL C 1 66 ? 54.520 24.261 -17.341 1.00 11.80 224 VAL C N 1
ATOM 2932 C CA . VAL C 1 66 ? 53.458 23.627 -18.150 1.00 11.45 224 VAL C CA 1
ATOM 2933 C C . VAL C 1 66 ? 52.148 24.440 -18.211 1.00 11.35 224 VAL C C 1
ATOM 2934 O O . VAL C 1 66 ? 51.211 24.034 -18.868 1.00 11.81 224 VAL C O 1
ATOM 2938 N N . LEU C 1 67 ? 52.066 25.581 -17.502 1.00 11.49 225 LEU C N 1
ATOM 2939 C CA . LEU C 1 67 ? 50.791 26.321 -17.474 1.00 11.45 225 LEU C CA 1
ATOM 2940 C C . LEU C 1 67 ? 50.289 26.746 -18.835 1.00 11.13 225 LEU C C 1
ATOM 2941 O O . LEU C 1 67 ? 49.132 26.515 -19.188 1.00 11.19 225 LEU C O 1
ATOM 2946 N N . PRO C 1 68 ? 51.226 27.187 -19.710 1.00 11.22 226 PRO C N 1
ATOM 2947 C CA . PRO C 1 68 ? 50.767 27.595 -21.079 1.00 11.99 226 PRO C CA 1
ATOM 2948 C C . PRO C 1 68 ? 50.045 26.514 -21.851 1.00 11.78 226 PRO C C 1
ATOM 2949 O O . PRO C 1 68 ? 49.222 26.804 -22.762 1.00 12.15 226 PRO C O 1
ATOM 2953 N N . TYR C 1 69 ? 50.358 25.259 -21.570 1.00 10.98 227 TYR C N 1
ATOM 2954 C CA . TYR C 1 69 ? 49.761 24.110 -22.244 1.00 11.88 227 TYR C CA 1
ATOM 2955 C C . TYR C 1 69 ? 48.298 23.761 -21.840 1.00 11.10 227 TYR C C 1
ATOM 2956 O O . TYR C 1 69 ? 47.635 22.940 -22.521 1.00 10.69 227 TYR C O 1
ATOM 2965 N N . LEU C 1 70 ? 47.856 24.326 -20.749 1.00 10.73 228 LEU C N 1
ATOM 2966 C CA . LEU C 1 70 ? 46.669 23.911 -20.032 1.00 12.51 228 LEU C CA 1
ATOM 2967 C C . LEU C 1 70 ? 45.613 24.999 -19.899 1.00 11.23 228 LEU C C 1
ATOM 2968 O O . LEU C 1 70 ? 45.911 26.204 -19.876 1.00 10.99 228 LEU C O 1
ATOM 2973 N N . GLN C 1 71 ? 44.343 24.575 -19.766 1.00 11.65 229 GLN C N 1
ATOM 2974 C CA . GLN C 1 71 ? 43.259 25.503 -19.370 1.00 11.66 229 GLN C CA 1
ATOM 2975 C C . GLN C 1 71 ? 43.172 25.704 -17.859 1.00 10.94 229 GLN C C 1
ATOM 2976 O O . GLN C 1 71 ? 43.175 24.759 -17.097 1.00 9.55 229 GLN C O 1
ATOM 2982 N N . LYS C 1 72 ? 43.260 26.961 -17.442 1.00 10.95 230 LYS C N 1
ATOM 2983 C CA . LYS C 1 72 ? 43.088 27.287 -16.000 1.00 11.30 230 LYS C CA 1
ATOM 2984 C C . LYS C 1 72 ? 41.692 26.832 -15.605 1.00 12.04 230 LYS C C 1
ATOM 2985 O O . LYS C 1 72 ? 40.760 26.961 -16.333 1.00 11.94 230 LYS C O 1
ATOM 2991 N N . GLY C 1 73 ? 41.591 26.253 -14.401 1.00 12.99 231 GLY C N 1
ATOM 2992 C CA . GLY C 1 73 ? 40.350 25.701 -13.888 1.00 14.56 231 GLY C CA 1
ATOM 2993 C C . GLY C 1 73 ? 40.116 24.236 -14.138 1.00 16.14 231 GLY C C 1
ATOM 2994 O O . GLY C 1 73 ? 39.109 23.655 -13.644 1.00 17.94 231 GLY C O 1
ATOM 2995 N N . SER C 1 74 ? 40.974 23.585 -14.946 1.00 15.12 232 SER C N 1
ATOM 2996 C CA . SER C 1 74 ? 40.694 22.238 -15.417 1.00 15.24 232 SER C CA 1
ATOM 2997 C C . SER C 1 74 ? 41.312 21.217 -14.499 1.00 13.95 232 SER C C 1
ATOM 2998 O O . SER C 1 74 ? 42.184 21.562 -13.696 1.00 16.25 232 SER C O 1
ATOM 3001 N N . THR C 1 75 ? 40.887 19.965 -14.636 1.00 16.38 233 THR C N 1
ATOM 3002 C CA . THR C 1 75 ? 41.620 18.817 -14.055 1.00 14.40 233 THR C CA 1
ATOM 3003 C C . THR C 1 75 ? 42.325 18.040 -15.181 1.00 14.97 233 THR C C 1
ATOM 3004 O O . THR C 1 75 ? 41.692 17.694 -16.242 1.00 15.27 233 THR C O 1
ATOM 3008 N N . VAL C 1 76 ? 43.617 17.790 -15.028 1.00 13.03 234 VAL C N 1
ATOM 3009 C CA . VAL C 1 76 ? 44.384 17.075 -16.034 1.00 12.72 234 VAL C CA 1
ATOM 3010 C C . VAL C 1 76 ? 45.150 15.927 -15.366 1.00 12.74 234 VAL C C 1
ATOM 3011 O O . VAL C 1 76 ? 45.318 15.912 -14.130 1.00 13.45 234 VAL C O 1
ATOM 3015 N N . HIS C 1 77 ? 45.591 15.004 -16.179 1.00 12.20 235 HIS C N 1
ATOM 3016 C CA . HIS C 1 77 ? 46.382 13.839 -15.676 1.00 14.41 235 HIS C CA 1
ATOM 3017 C C . HIS C 1 77 ? 47.835 13.949 -16.088 1.00 13.06 235 HIS C C 1
ATOM 3018 O O . HIS C 1 77 ? 48.188 13.981 -17.306 1.00 15.08 235 HIS C O 1
ATOM 3025 N N . ILE C 1 78 ? 48.758 13.958 -15.113 1.00 14.29 236 ILE C N 1
ATOM 3026 C CA . ILE C 1 78 ? 50.185 14.098 -15.389 1.00 13.84 236 ILE C CA 1
ATOM 3027 C C . ILE C 1 78 ? 50.893 12.815 -15.100 1.00 13.92 236 ILE C C 1
ATOM 3028 O O . ILE C 1 78 ? 50.615 12.205 -14.093 1.00 14.69 236 ILE C O 1
ATOM 3033 N N . SER C 1 79 ? 51.808 12.406 -16.002 1.00 13.78 237 SER C N 1
ATOM 3034 C CA . SER C 1 79 ? 52.644 11.243 -15.738 1.00 13.13 237 SER C CA 1
ATOM 3035 C C . SER C 1 79 ? 54.009 11.419 -16.281 1.00 13.05 237 SER C C 1
ATOM 3036 O O . SER C 1 79 ? 54.194 12.148 -17.283 1.00 12.64 237 SER C O 1
ATOM 3039 N N . PHE C 1 80 ? 54.975 10.700 -15.699 1.00 12.78 238 PHE C N 1
ATOM 3040 C CA . PHE C 1 80 ? 56.309 10.588 -16.243 1.00 12.20 238 PHE C CA 1
ATOM 3041 C C . PHE C 1 80 ? 56.944 9.234 -15.796 1.00 13.30 238 PHE C C 1
ATOM 3042 O O . PHE C 1 80 ? 56.503 8.596 -14.881 1.00 14.02 238 PHE C O 1
ATOM 3050 N N . TRP C 1 81 ? 57.988 8.848 -16.533 1.00 14.21 239 TRP C N 1
ATOM 3051 C CA . TRP C 1 81 ? 58.721 7.651 -16.165 1.00 13.86 239 TRP C CA 1
ATOM 3052 C C . TRP C 1 81 ? 60.023 8.118 -15.553 1.00 13.24 239 TRP C C 1
ATOM 3053 O O . TRP C 1 81 ? 60.588 9.116 -15.998 1.00 13.21 239 TRP C O 1
ATOM 3064 N N . ALA C 1 82 ? 60.431 7.456 -14.487 1.00 13.24 240 ALA C N 1
ATOM 3065 C CA . ALA C 1 82 ? 61.704 7.723 -13.814 1.00 12.32 240 ALA C CA 1
ATOM 3066 C C . ALA C 1 82 ? 62.508 6.440 -13.651 1.00 12.48 240 ALA C C 1
ATOM 3067 O O . ALA C 1 82 ? 61.917 5.348 -13.697 1.00 12.25 240 ALA C O 1
ATOM 3069 N N . MET C 1 83 ? 63.832 6.587 -13.526 1.00 13.10 241 MET C N 1
ATOM 3070 C CA . MET C 1 83 ? 64.761 5.468 -13.317 1.00 13.51 241 MET C CA 1
ATOM 3071 C C . MET C 1 83 ? 66.061 6.018 -12.731 1.00 13.51 241 MET C C 1
ATOM 3072 O O . MET C 1 83 ? 66.483 7.133 -13.049 1.00 12.90 241 MET C O 1
ATOM 3077 N N . TYR C 1 84 ? 66.679 5.235 -11.854 1.00 13.13 242 TYR C N 1
ATOM 3078 C CA . TYR C 1 84 ? 68.047 5.505 -11.395 1.00 13.89 242 TYR C CA 1
ATOM 3079 C C . TYR C 1 84 ? 68.751 4.186 -11.476 1.00 15.71 242 TYR C C 1
ATOM 3080 O O . TYR C 1 84 ? 68.091 3.117 -11.355 1.00 14.48 242 TYR C O 1
ATOM 3089 N N . ASP C 1 85 ? 70.049 4.214 -11.717 1.00 19.01 243 ASP C N 1
ATOM 3090 C CA . ASP C 1 85 ? 70.796 2.957 -11.942 1.00 18.82 243 ASP C CA 1
ATOM 3091 C C . ASP C 1 85 ? 72.074 2.818 -11.113 1.00 19.43 243 ASP C C 1
ATOM 3092 O O . ASP C 1 85 ? 72.973 2.028 -11.482 1.00 20.80 243 ASP C O 1
ATOM 3097 N N . GLU C 1 86 ? 72.177 3.535 -10.004 1.00 19.61 244 GLU C N 1
ATOM 3098 C CA . GLU C 1 86 ? 73.364 3.455 -9.148 1.00 19.30 244 GLU C CA 1
ATOM 3099 C C . GLU C 1 86 ? 73.028 3.605 -7.679 1.00 19.15 244 GLU C C 1
ATOM 3100 O O . GLU C 1 86 ? 72.077 4.241 -7.325 1.00 19.52 244 GLU C O 1
ATOM 3106 N N . GLY C 1 87 ? 73.842 3.005 -6.821 1.00 18.37 245 GLY C N 1
ATOM 3107 C CA . GLY C 1 87 ? 73.686 3.192 -5.376 1.00 19.70 245 GLY C CA 1
ATOM 3108 C C . GLY C 1 87 ? 72.768 2.169 -4.725 1.00 19.77 245 GLY C C 1
ATOM 3109 O O . GLY C 1 87 ? 72.992 0.950 -4.799 1.00 18.99 245 GLY C O 1
ATOM 3110 N N . PRO C 1 88 ? 71.714 2.660 -4.052 1.00 18.39 246 PRO C N 1
ATOM 3111 C CA . PRO C 1 88 ? 70.875 1.804 -3.199 1.00 18.77 246 PRO C CA 1
ATOM 3112 C C . PRO C 1 88 ? 69.952 0.897 -4.003 1.00 18.41 246 PRO C C 1
ATOM 3113 O O . PRO C 1 88 ? 69.636 1.181 -5.213 1.00 18.84 246 PRO C O 1
ATOM 3117 N N . ALA C 1 89 ? 69.513 -0.219 -3.407 1.00 16.88 247 ALA C N 1
ATOM 3118 C CA . ALA C 1 89 ? 68.689 -1.200 -4.127 1.00 15.69 247 ALA C CA 1
ATOM 3119 C C . ALA C 1 89 ? 67.300 -0.596 -4.519 1.00 15.51 247 ALA C C 1
ATOM 3120 O O . ALA C 1 89 ? 66.808 -0.904 -5.611 1.00 16.48 247 ALA C O 1
ATOM 3122 N N . THR C 1 90 ? 66.761 0.216 -3.636 1.00 16.14 248 THR C N 1
ATOM 3123 C CA . THR C 1 90 ? 65.503 0.970 -3.812 1.00 14.91 248 THR C CA 1
ATOM 3124 C C . THR C 1 90 ? 65.655 2.449 -3.338 1.00 16.35 248 THR C C 1
ATOM 3125 O O . THR C 1 90 ? 66.381 2.728 -2.405 1.00 15.59 248 THR C O 1
ATOM 3129 N N . GLN C 1 91 ? 64.921 3.343 -3.964 1.00 14.45 249 GLN C N 1
ATOM 3130 C CA . GLN C 1 91 ? 64.913 4.753 -3.544 1.00 16.27 249 GLN C CA 1
ATOM 3131 C C . GLN C 1 91 ? 63.602 5.425 -4.036 1.00 15.37 249 GLN C C 1
ATOM 3132 O O . GLN C 1 91 ? 63.041 5.042 -5.068 1.00 14.56 249 GLN C O 1
ATOM 3138 N N . VAL C 1 92 ? 63.132 6.369 -3.255 1.00 14.14 250 VAL C N 1
ATOM 3139 C CA . VAL C 1 92 ? 61.909 7.095 -3.526 1.00 13.61 250 VAL C CA 1
ATOM 3140 C C . VAL C 1 92 ? 62.178 8.295 -4.413 1.00 13.93 250 VAL C C 1
ATOM 3141 O O . VAL C 1 92 ? 63.171 9.028 -4.182 1.00 14.00 250 VAL C O 1
ATOM 3145 N N . ILE C 1 93 ? 61.314 8.511 -5.407 1.00 13.57 251 ILE C N 1
ATOM 3146 C CA . ILE C 1 93 ? 61.321 9.738 -6.215 1.00 12.73 251 ILE C CA 1
ATOM 3147 C C . ILE C 1 93 ? 59.899 10.309 -6.186 1.00 12.13 251 ILE C C 1
ATOM 3148 O O . ILE C 1 93 ? 58.923 9.570 -6.259 1.00 11.31 251 ILE C O 1
ATOM 3153 N N . ASN C 1 94 ? 59.813 11.645 -6.056 1.00 10.69 252 ASN C N 1
ATOM 3154 C CA . ASN C 1 94 ? 58.500 12.325 -5.957 1.00 10.46 252 ASN C CA 1
ATOM 3155 C C . ASN C 1 94 ? 58.277 13.191 -7.179 1.00 9.90 252 ASN C C 1
ATOM 3156 O O . ASN C 1 94 ? 59.256 13.682 -7.765 1.00 10.25 252 ASN C O 1
ATOM 3161 N N . GLY C 1 95 ? 57.017 13.325 -7.523 1.00 8.83 253 GLY C N 1
ATOM 3162 C CA . GLY C 1 95 ? 56.550 14.287 -8.492 1.00 9.43 253 GLY C CA 1
ATOM 3163 C C . GLY C 1 95 ? 55.894 15.436 -7.776 1.00 9.45 253 GLY C C 1
ATOM 3164 O O . GLY C 1 95 ? 54.983 15.218 -6.926 1.00 9.79 253 GLY C O 1
ATOM 3165 N N . SER C 1 96 ? 56.278 16.662 -8.088 1.00 9.29 254 SER C N 1
ATOM 3166 C CA . SER C 1 96 ? 55.840 17.855 -7.356 1.00 9.08 254 SER C CA 1
ATOM 3167 C C . SER C 1 96 ? 55.425 18.977 -8.376 1.00 9.70 254 SER C C 1
ATOM 3168 O O . SER C 1 96 ? 55.879 18.967 -9.518 1.00 9.27 254 SER C O 1
ATOM 3171 N N . LEU C 1 97 ? 54.619 19.891 -7.908 1.00 9.67 255 LEU C N 1
ATOM 3172 C CA . LEU C 1 97 ? 54.283 21.136 -8.621 1.00 9.90 255 LEU C CA 1
ATOM 3173 C C . LEU C 1 97 ? 54.876 22.347 -7.946 1.00 9.79 255 LEU C C 1
ATOM 3174 O O . LEU C 1 97 ? 54.823 22.488 -6.718 1.00 10.01 255 LEU C O 1
ATOM 3179 N N . GLU C 1 98 ? 55.436 23.250 -8.738 1.00 9.72 256 GLU C N 1
ATOM 3180 C CA . GLU C 1 98 ? 55.873 24.558 -8.236 1.00 10.13 256 GLU C CA 1
ATOM 3181 C C . GLU C 1 98 ? 54.914 25.589 -8.826 1.00 10.79 256 GLU C C 1
ATOM 3182 O O . GLU C 1 98 ? 54.718 25.615 -10.049 1.00 8.93 256 GLU C O 1
ATOM 3188 N N . LYS C 1 99 ? 54.281 26.379 -7.959 1.00 9.18 257 LYS C N 1
ATOM 3189 C CA . LYS C 1 99 ? 53.294 27.350 -8.401 1.00 10.53 257 LYS C CA 1
ATOM 3190 C C . LYS C 1 99 ? 53.662 28.787 -8.108 1.00 10.71 257 LYS C C 1
ATOM 3191 O O . LYS C 1 99 ? 54.208 29.113 -7.019 1.00 10.31 257 LYS C O 1
ATOM 3197 N N . GLU C 1 100 ? 53.375 29.651 -9.061 1.00 10.35 258 GLU C N 1
ATOM 3198 C CA . GLU C 1 100 ? 53.629 31.100 -8.973 1.00 10.88 258 GLU C CA 1
ATOM 3199 C C . GLU C 1 100 ? 52.328 31.887 -9.187 1.00 11.39 258 GLU C C 1
ATOM 3200 O O . GLU C 1 100 ? 51.544 31.562 -10.063 1.00 10.66 258 GLU C O 1
ATOM 3206 N N . PHE C 1 101 ? 52.095 32.921 -8.381 1.00 11.80 259 PHE C N 1
ATOM 3207 C CA . PHE C 1 101 ? 50.870 33.678 -8.456 1.00 12.09 259 PHE C CA 1
ATOM 3208 C C . PHE C 1 101 ? 51.208 35.156 -8.622 1.00 13.88 259 PHE C C 1
ATOM 3209 O O . PHE C 1 101 ? 52.129 35.681 -7.962 1.00 13.97 259 PHE C O 1
ATOM 3217 N N . ASN C 1 102 ? 50.484 35.864 -9.496 1.00 15.35 260 ASN C N 1
ATOM 3218 C CA . ASN C 1 102 ? 50.739 37.315 -9.725 1.00 17.45 260 ASN C CA 1
ATOM 3219 C C . ASN C 1 102 ? 52.156 37.694 -10.076 1.00 18.11 260 ASN C C 1
ATOM 3220 O O . ASN C 1 102 ? 52.629 38.815 -9.716 1.00 20.61 260 ASN C O 1
ATOM 3225 N N . ARG C 1 103 ? 52.856 36.787 -10.747 1.00 19.22 261 ARG C N 1
ATOM 3226 C CA . ARG C 1 103 ? 54.266 36.993 -11.184 1.00 19.97 261 ARG C CA 1
ATOM 3227 C C . ARG C 1 103 ? 55.193 37.341 -10.043 1.00 20.35 261 ARG C C 1
ATOM 3228 O O . ARG C 1 103 ? 56.234 38.028 -10.256 1.00 20.28 261 ARG C O 1
ATOM 3236 N N . ASP C 1 104 ? 54.869 36.852 -8.847 1.00 19.09 262 ASP C N 1
ATOM 3237 C CA . ASP C 1 104 ? 55.748 37.077 -7.667 1.00 18.88 262 ASP C CA 1
ATOM 3238 C C . ASP C 1 104 ? 56.702 35.929 -7.474 1.00 16.93 262 ASP C C 1
ATOM 3239 O O . ASP C 1 104 ? 56.343 34.910 -6.886 1.00 15.45 262 ASP C O 1
ATOM 3244 N N . THR C 1 105 ? 57.929 36.095 -7.978 1.00 17.14 263 THR C N 1
ATOM 3245 C CA . THR C 1 105 ? 58.939 35.033 -7.906 1.00 18.40 263 THR C CA 1
ATOM 3246 C C . THR C 1 105 ? 59.569 34.858 -6.534 1.00 19.62 263 THR C C 1
ATOM 3247 O O . THR C 1 105 ? 60.315 33.891 -6.277 1.00 17.08 263 THR C O 1
ATOM 3251 N N . ALA C 1 106 ? 59.240 35.758 -5.600 1.00 18.83 264 ALA C N 1
ATOM 3252 C CA . ALA C 1 106 ? 59.741 35.659 -4.230 1.00 20.79 264 ALA C CA 1
ATOM 3253 C C . ALA C 1 106 ? 58.935 34.710 -3.326 1.00 22.57 264 ALA C C 1
ATOM 3254 O O . ALA C 1 106 ? 59.506 34.194 -2.358 1.00 23.90 264 ALA C O 1
ATOM 3256 N N . ASN C 1 107 ? 57.662 34.381 -3.691 1.00 21.59 265 ASN C N 1
ATOM 3257 C CA . ASN C 1 107 ? 56.737 33.664 -2.833 1.00 20.04 265 ASN C CA 1
ATOM 3258 C C . ASN C 1 107 ? 56.104 32.474 -3.574 1.00 18.29 265 ASN C C 1
ATOM 3259 O O . ASN C 1 107 ? 54.876 32.451 -3.793 1.00 18.81 265 ASN C O 1
ATOM 3264 N N . LEU C 1 108 ? 56.949 31.549 -4.017 1.00 16.07 266 LEU C N 1
ATOM 3265 C CA . LEU C 1 108 ? 56.435 30.294 -4.620 1.00 13.87 266 LEU C CA 1
ATOM 3266 C C . LEU C 1 108 ? 55.764 29.366 -3.614 1.00 13.84 266 LEU C C 1
ATOM 3267 O O . LEU C 1 108 ? 56.080 29.352 -2.391 1.00 14.54 266 LEU C O 1
ATOM 3272 N N . GLU C 1 109 ? 54.827 28.530 -4.096 1.00 13.86 267 GLU C N 1
ATOM 3273 C CA . GLU C 1 109 ? 54.308 27.386 -3.327 1.00 14.82 267 GLU C CA 1
ATOM 3274 C C . GLU C 1 109 ? 54.831 26.108 -3.951 1.00 12.51 267 GLU C C 1
ATOM 3275 O O . GLU C 1 109 ? 55.080 26.025 -5.172 1.00 11.20 267 GLU C O 1
ATOM 3281 N N . TYR C 1 110 ? 54.897 25.062 -3.124 1.00 12.14 268 TYR C N 1
ATOM 3282 C CA . TYR C 1 110 ? 55.236 23.694 -3.585 1.00 11.30 268 TYR C CA 1
ATOM 3283 C C . TYR C 1 110 ? 54.247 22.654 -3.056 1.00 12.26 268 TYR C C 1
ATOM 3284 O O . TYR C 1 110 ? 53.784 22.757 -1.912 1.00 10.65 268 TYR C O 1
ATOM 3293 N N . ALA C 1 111 ? 53.900 21.672 -3.876 1.00 12.88 269 ALA C N 1
ATOM 3294 C CA . ALA C 1 111 ? 53.046 20.591 -3.431 1.00 13.72 269 ALA C CA 1
ATOM 3295 C C . ALA C 1 111 ? 53.463 19.317 -4.160 1.00 13.23 269 ALA C C 1
ATOM 3296 O O . ALA C 1 111 ? 53.581 19.316 -5.370 1.00 14.05 269 ALA C O 1
ATOM 3298 N N . MET C 1 112 ? 53.623 18.241 -3.399 1.00 15.48 270 MET C N 1
ATOM 3299 C CA . MET C 1 112 ? 53.826 16.914 -3.975 1.00 14.66 270 MET C CA 1
ATOM 3300 C C . MET C 1 112 ? 52.545 16.440 -4.598 1.00 14.72 270 MET C C 1
ATOM 3301 O O . MET C 1 112 ? 51.517 16.527 -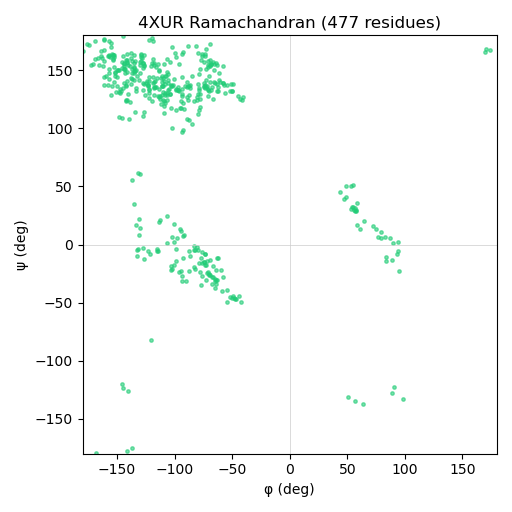3.957 1.00 14.78 270 MET C O 1
ATOM 3306 N N . PHE C 1 113 ? 52.574 15.892 -5.825 1.00 11.91 271 PHE C N 1
ATOM 3307 C CA . PHE C 1 113 ? 51.397 15.200 -6.414 1.00 12.77 271 PHE C CA 1
ATOM 3308 C C . PHE C 1 113 ? 51.472 13.677 -6.401 1.00 12.08 271 PHE C C 1
ATOM 3309 O O . PHE C 1 113 ? 50.465 12.996 -6.543 1.00 12.09 271 PHE C O 1
ATOM 3317 N N . ALA C 1 114 ? 52.683 13.123 -6.305 1.00 12.74 272 ALA C N 1
ATOM 3318 C CA . ALA C 1 114 ? 52.874 11.697 -6.290 1.00 13.62 272 ALA C CA 1
ATOM 3319 C C . ALA C 1 114 ? 54.249 11.264 -5.749 1.00 14.80 272 ALA C C 1
ATOM 3320 O O . ALA C 1 114 ? 55.206 12.026 -5.838 1.00 13.72 272 ALA C O 1
ATOM 3322 N N . SER C 1 115 ? 54.311 10.052 -5.208 1.00 15.06 273 SER C N 1
ATOM 3323 C CA . SER C 1 115 ? 55.497 9.488 -4.588 1.00 15.45 273 SER C CA 1
ATOM 3324 C C . SER C 1 115 ? 55.528 7.978 -4.725 1.00 16.52 273 SER C C 1
ATOM 3325 O O . SER C 1 115 ? 54.490 7.282 -4.519 1.00 15.35 273 SER C O 1
ATOM 3328 N N . THR C 1 116 ? 56.691 7.405 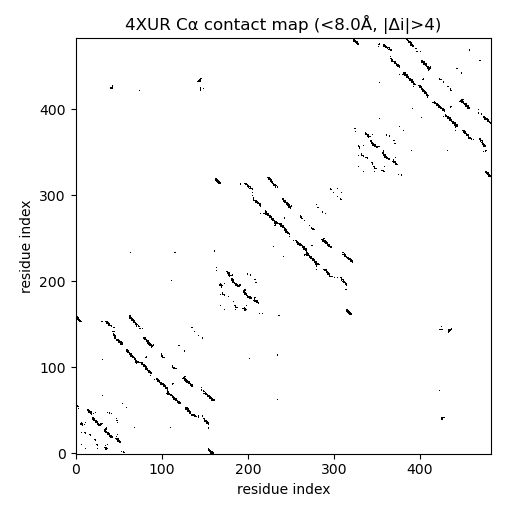-5.066 1.00 15.37 274 THR C N 1
ATOM 3329 C CA . THR C 1 116 ? 56.788 5.931 -5.145 1.00 14.66 274 THR C CA 1
ATOM 3330 C C . THR C 1 116 ? 58.172 5.488 -4.906 1.00 13.85 274 THR C C 1
ATOM 3331 O O . THR C 1 116 ? 59.154 6.290 -5.037 1.00 14.12 274 THR C O 1
ATOM 3335 N N . THR C 1 117 ? 58.307 4.205 -4.537 1.00 13.00 275 THR C N 1
ATOM 3336 C CA . THR C 1 117 ? 59.609 3.559 -4.391 1.00 12.23 275 THR C CA 1
ATOM 3337 C C . THR C 1 117 ? 59.992 2.861 -5.675 1.00 12.93 275 THR C C 1
ATOM 3338 O O . THR C 1 117 ? 59.196 2.144 -6.256 1.00 12.73 275 THR C O 1
ATOM 3342 N N . LEU C 1 118 ? 61.189 3.154 -6.165 1.00 13.17 276 LEU C N 1
ATOM 3343 C CA . LEU C 1 118 ? 61.693 2.556 -7.403 1.00 13.03 276 LEU C CA 1
ATOM 3344 C C . LEU C 1 118 ? 62.754 1.519 -7.068 1.00 13.06 276 LEU C C 1
ATOM 3345 O O . LEU C 1 118 ? 63.411 1.606 -6.025 1.00 12.37 276 LEU C O 1
ATOM 3350 N N . ASN C 1 119 ? 62.804 0.475 -7.898 1.00 13.09 277 ASN C N 1
ATOM 3351 C CA . ASN C 1 119 ? 63.890 -0.521 -7.861 1.00 15.11 277 ASN C CA 1
ATOM 3352 C C . ASN C 1 119 ? 65.050 -0.043 -8.727 1.00 14.82 277 ASN C C 1
ATOM 3353 O O . ASN C 1 119 ? 64.842 0.381 -9.865 1.00 14.38 277 ASN C O 1
ATOM 3358 N N . LYS C 1 120 ? 66.282 -0.147 -8.221 1.00 15.99 278 LYS C N 1
ATOM 3359 C CA . LYS C 1 120 ? 67.469 0.208 -9.012 1.00 17.13 278 LYS C CA 1
ATOM 3360 C C . LYS C 1 120 ? 67.346 -0.386 -10.444 1.00 16.38 278 LYS C C 1
ATOM 3361 O O . LYS C 1 120 ? 67.112 -1.561 -10.615 1.00 17.54 278 LYS C O 1
ATOM 3367 N N . GLY C 1 121 ? 67.516 0.462 -11.462 1.00 18.23 279 GLY C N 1
ATOM 3368 C CA . GLY C 1 121 ? 67.614 -0.016 -12.844 1.00 17.16 279 GLY C CA 1
ATOM 3369 C C . GLY C 1 121 ? 66.345 -0.168 -13.633 1.00 18.88 279 GLY C C 1
ATOM 3370 O O . GLY C 1 121 ? 66.416 -0.305 -14.834 1.00 19.11 279 GLY C O 1
ATOM 3371 N N . GLN C 1 122 ? 65.158 -0.121 -12.975 1.00 19.97 280 GLN C N 1
ATOM 3372 C CA . GLN C 1 122 ? 63.894 -0.298 -13.673 1.00 20.10 280 GLN C CA 1
ATOM 3373 C C . GLN C 1 122 ? 63.083 1.007 -13.788 1.00 18.12 280 GLN C C 1
ATOM 3374 O O . GLN C 1 122 ? 62.883 1.731 -12.803 1.00 16.91 280 GLN C O 1
ATOM 3380 N N . TRP C 1 123 ? 62.632 1.292 -15.003 1.00 18.03 281 TRP C N 1
ATOM 3381 C CA . TRP C 1 123 ? 61.764 2.391 -15.277 1.00 15.50 281 TRP C CA 1
ATOM 3382 C C . TRP C 1 123 ? 60.429 2.169 -14.535 1.00 17.20 281 TRP C C 1
ATOM 3383 O O . TRP C 1 123 ? 59.914 1.059 -14.515 1.00 17.30 281 TRP C O 1
ATOM 3394 N N . LYS C 1 124 ? 59.883 3.239 -13.942 1.00 14.66 282 LYS C N 1
ATOM 3395 C CA . LYS C 1 124 ? 58.525 3.176 -13.344 1.00 14.48 282 LYS C CA 1
ATOM 3396 C C . LYS C 1 124 ? 57.707 4.466 -13.586 1.00 13.59 282 LYS C C 1
ATOM 3397 O O . LYS C 1 124 ? 58.248 5.558 -13.597 1.00 14.56 282 LYS C O 1
ATOM 3403 N N . LYS C 1 125 ? 56.408 4.314 -13.699 1.00 14.11 283 LYS C N 1
ATOM 3404 C CA . LYS C 1 125 ? 55.536 5.426 -14.025 1.00 15.73 283 LYS C CA 1
ATOM 3405 C C . LYS C 1 125 ? 55.064 6.135 -12.777 1.00 15.23 283 LYS C C 1
ATOM 3406 O O . LYS C 1 125 ? 54.622 5.470 -11.801 1.00 14.57 283 LYS C O 1
ATOM 3412 N N . ILE C 1 126 ? 55.256 7.444 -12.745 1.00 15.44 284 ILE C N 1
ATOM 3413 C CA . ILE C 1 126 ? 54.768 8.281 -11.622 1.00 15.32 284 ILE C CA 1
ATOM 3414 C C . ILE C 1 126 ? 53.654 9.173 -12.187 1.00 14.46 284 ILE C C 1
ATOM 3415 O O . ILE C 1 126 ? 53.860 9.877 -13.209 1.00 15.16 284 ILE C O 1
ATOM 3420 N N . GLU C 1 127 ? 52.493 9.172 -11.539 1.00 14.31 285 GLU C N 1
ATOM 3421 C CA . GLU C 1 127 ? 51.325 9.890 -12.089 1.00 14.82 285 GLU C CA 1
ATOM 3422 C C . GLU C 1 127 ? 50.311 10.334 -11.076 1.00 13.02 285 GLU C C 1
ATOM 3423 O O . GLU C 1 127 ? 50.248 9.837 -9.943 1.00 13.35 285 GLU C O 1
ATOM 3429 N N . ALA C 1 128 ? 49.420 11.270 -11.472 1.00 13.05 286 ALA C N 1
ATOM 3430 C CA . ALA C 1 128 ? 48.384 11.732 -10.632 1.00 12.08 286 ALA C CA 1
ATOM 3431 C C . ALA C 1 128 ? 47.421 12.620 -11.503 1.00 13.01 286 ALA C C 1
ATOM 3432 O O . ALA C 1 128 ? 47.865 13.228 -12.489 1.00 13.45 286 ALA C O 1
ATOM 3434 N N . ASP C 1 129 ? 46.188 12.721 -11.063 1.00 13.89 287 ASP C N 1
ATOM 3435 C CA . ASP C 1 129 ? 45.353 13.827 -11.505 1.00 14.12 287 ASP C CA 1
ATOM 3436 C C . ASP C 1 129 ? 45.852 15.092 -10.760 1.00 13.87 287 ASP C C 1
ATOM 3437 O O . ASP C 1 129 ? 46.080 15.047 -9.566 1.00 13.92 287 ASP C O 1
ATOM 3442 N N . ILE C 1 130 ? 45.917 16.196 -11.484 1.00 13.07 288 ILE C N 1
ATOM 3443 C CA . ILE C 1 130 ? 46.145 17.507 -10.835 1.00 11.84 288 ILE C CA 1
ATOM 3444 C C . ILE C 1 130 ? 45.126 18.564 -11.237 1.00 11.76 288 ILE C C 1
ATOM 3445 O O . ILE C 1 130 ? 44.483 18.509 -12.286 1.00 11.43 288 ILE C O 1
ATOM 3450 N N . ILE C 1 131 ? 45.038 19.601 -10.385 1.00 12.37 289 ILE C N 1
ATOM 3451 C CA . ILE C 1 131 ? 44.101 20.667 -10.589 1.00 11.34 289 ILE C CA 1
ATOM 3452 C C . ILE C 1 131 ? 44.908 21.839 -11.111 1.00 10.72 289 ILE C C 1
ATOM 3453 O O . ILE C 1 131 ? 45.924 22.205 -10.518 1.00 11.34 289 ILE C O 1
ATOM 3458 N N . VAL C 1 132 ? 44.450 22.448 -12.230 1.00 10.44 290 VAL C N 1
ATOM 3459 C CA . VAL C 1 132 ? 45.035 23.739 -12.665 1.00 11.97 290 VAL C CA 1
ATOM 3460 C C . VAL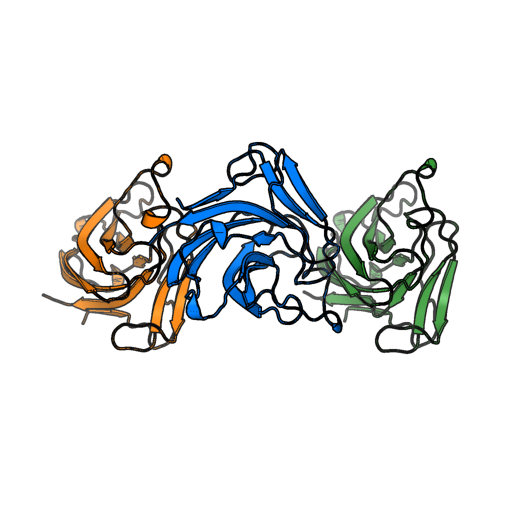 C 1 132 ? 44.224 24.916 -12.074 1.00 11.02 290 VAL C C 1
ATOM 3461 O O . VAL C 1 132 ? 43.062 25.094 -12.390 1.00 11.25 290 VAL C O 1
ATOM 3465 N N . PRO C 1 133 ? 44.897 25.715 -11.226 1.00 11.78 291 PRO C N 1
ATOM 3466 C CA . PRO C 1 133 ? 44.030 26.769 -10.611 1.00 11.34 291 PRO C CA 1
ATOM 3467 C C . PRO C 1 133 ? 43.439 27.776 -11.602 1.00 11.54 291 PRO C C 1
ATOM 3468 O O . PRO C 1 133 ? 43.977 28.006 -12.704 1.00 10.43 291 PRO C O 1
ATOM 3472 N N . ALA C 1 134 ? 42.321 28.340 -11.201 1.00 10.59 292 ALA C N 1
ATOM 3473 C CA . ALA C 1 134 ? 41.524 29.192 -12.130 1.00 11.28 292 ALA C CA 1
ATOM 3474 C C . ALA C 1 134 ? 42.194 30.566 -12.374 1.00 11.11 292 ALA C C 1
ATOM 3475 O O . ALA C 1 134 ? 43.108 31.007 -11.650 1.00 11.54 292 ALA C O 1
ATOM 3477 N N . GLU C 1 135 ? 41.732 31.246 -13.434 1.00 11.77 293 GLU C N 1
ATOM 3478 C CA . GLU C 1 135 ? 42.250 32.538 -13.786 1.00 12.17 293 GLU C CA 1
ATOM 3479 C C . GLU C 1 135 ? 42.276 33.487 -12.606 1.00 12.58 293 GLU C C 1
ATOM 3480 O O . GLU C 1 135 ? 43.279 34.174 -12.364 1.00 14.43 293 GLU C O 1
ATOM 3486 N N . SER C 1 136 ? 41.184 33.531 -11.872 1.00 13.09 294 SER C N 1
ATOM 3487 C CA . SER C 1 136 ? 41.025 34.581 -10.826 1.00 13.36 294 SER C CA 1
ATOM 3488 C C . SER C 1 136 ? 41.870 34.371 -9.577 1.00 13.94 294 SER C C 1
ATOM 3489 O O . SER C 1 136 ? 42.017 35.319 -8.732 1.00 13.57 294 SER C O 1
ATOM 3492 N N . THR C 1 137 ? 42.520 33.229 -9.467 1.00 13.07 295 THR C N 1
ATOM 3493 C CA . THR C 1 137 ? 43.609 33.109 -8.480 1.00 13.05 295 THR C CA 1
ATOM 3494 C C . THR C 1 137 ? 44.845 33.912 -8.804 1.00 11.76 295 THR C C 1
ATOM 3495 O O . THR C 1 137 ? 45.736 34.038 -7.968 1.00 12.95 295 THR C O 1
ATOM 3499 N N . GLY C 1 138 ? 44.963 34.413 -10.040 1.00 12.23 296 GLY C N 1
ATOM 3500 C CA . GLY C 1 138 ? 46.204 35.067 -10.498 1.00 11.10 296 GLY C CA 1
ATOM 3501 C C . GLY C 1 138 ? 47.433 34.149 -10.760 1.00 10.93 296 GLY C C 1
ATOM 3502 O O . GLY C 1 138 ? 48.539 34.632 -10.946 1.00 10.43 296 GLY C O 1
ATOM 3503 N N . ILE C 1 139 ? 47.187 32.847 -10.865 1.00 11.26 297 ILE C N 1
ATOM 3504 C CA . ILE C 1 139 ? 48.229 31.897 -11.230 1.00 11.06 297 ILE C CA 1
ATOM 3505 C C . ILE C 1 139 ? 48.972 32.381 -12.511 1.00 10.98 297 ILE C C 1
ATOM 3506 O O . ILE C 1 139 ? 48.328 32.765 -13.494 1.00 11.17 297 ILE C O 1
ATOM 3511 N N . SER C 1 140 ? 50.329 32.354 -12.450 1.00 10.93 298 SER C N 1
ATOM 3512 C CA . SER C 1 140 ? 51.217 32.791 -13.469 1.00 11.41 298 SER C CA 1
ATOM 3513 C C . SER C 1 140 ? 52.377 31.769 -13.803 1.00 10.56 298 SER C C 1
ATOM 3514 O O . SER C 1 140 ? 53.176 31.987 -14.706 1.00 9.85 298 SER C O 1
ATOM 3517 N N . GLY C 1 141 ? 52.455 30.678 -13.059 1.00 10.02 299 GLY C N 1
ATOM 3518 C CA . GLY C 1 141 ? 53.351 29.598 -13.399 1.00 10.04 299 GLY C CA 1
ATOM 3519 C C . GLY C 1 141 ? 52.911 28.320 -12.678 1.00 10.68 299 GLY C C 1
ATOM 3520 O O . GLY C 1 141 ? 52.416 28.368 -11.530 1.00 11.11 299 GLY C O 1
ATOM 3521 N N . LEU C 1 142 ? 52.932 27.224 -13.378 1.00 10.46 300 LEU C N 1
ATOM 3522 C CA . LEU C 1 142 ? 52.697 25.923 -12.784 1.00 11.37 300 LEU C CA 1
ATOM 3523 C C . LEU C 1 142 ? 53.682 24.969 -13.423 1.00 11.69 300 LEU C C 1
ATOM 3524 O O . LEU C 1 142 ? 53.555 24.656 -14.596 1.00 10.51 300 LEU C O 1
ATOM 3529 N N . ARG C 1 143 ? 54.693 24.558 -12.634 1.00 11.99 301 ARG C N 1
ATOM 3530 C CA . ARG C 1 143 ? 55.799 23.778 -13.200 1.00 11.17 301 ARG C CA 1
ATOM 3531 C C . ARG C 1 143 ? 55.791 22.421 -12.564 1.00 12.31 301 ARG C C 1
ATOM 3532 O O . ARG C 1 143 ? 55.721 22.327 -11.318 1.00 12.39 301 ARG C O 1
ATOM 3540 N N . MET C 1 144 ? 55.966 21.385 -13.366 1.00 11.24 302 MET C N 1
ATOM 3541 C CA . MET C 1 144 ? 56.166 20.013 -12.828 1.00 12.57 302 MET C CA 1
ATOM 3542 C C . MET C 1 144 ? 57.640 19.765 -12.598 1.00 12.06 302 MET C C 1
ATOM 3543 O O . MET C 1 144 ? 58.465 20.143 -13.418 1.00 11.51 302 MET C O 1
ATOM 3548 N N . TYR C 1 145 ? 57.951 19.098 -11.491 1.00 11.71 303 TYR C N 1
ATOM 3549 C CA . TYR C 1 145 ? 59.320 18.683 -11.220 1.00 11.41 303 TYR C CA 1
ATOM 3550 C C . TYR C 1 145 ? 59.420 17.319 -10.502 1.00 11.49 303 TYR C C 1
ATOM 3551 O O . TYR C 1 145 ? 58.420 16.813 -9.955 1.00 10.69 303 TYR C O 1
ATOM 3560 N N . ALA C 1 146 ? 60.607 16.728 -10.556 1.00 10.27 304 ALA C N 1
ATOM 3561 C CA . ALA C 1 146 ? 60.874 15.462 -9.884 1.00 10.61 304 ALA C CA 1
ATOM 3562 C C . ALA C 1 146 ? 61.924 15.754 -8.810 1.00 10.62 304 ALA C C 1
ATOM 3563 O O . ALA C 1 146 ? 62.829 16.555 -9.039 1.00 10.21 304 ALA C O 1
ATOM 3565 N N . GLU C 1 147 ? 61.812 15.092 -7.648 1.00 10.71 305 GLU C N 1
ATOM 3566 C CA . GLU C 1 147 ? 62.771 15.271 -6.557 1.00 10.66 305 GLU C CA 1
ATOM 3567 C C . GLU C 1 147 ? 62.780 14.031 -5.667 1.00 11.21 305 GLU C C 1
ATOM 3568 O O . GLU C 1 147 ? 62.009 13.097 -5.889 1.00 10.96 305 GLU C O 1
ATOM 3574 N N . THR C 1 148 ? 63.692 13.991 -4.711 1.00 11.16 306 THR C N 1
ATOM 3575 C CA . THR C 1 148 ? 63.704 12.998 -3.636 1.00 12.20 306 THR C CA 1
ATOM 3576 C C . THR C 1 148 ? 63.100 13.561 -2.355 1.00 12.60 306 THR C C 1
ATOM 3577 O O . THR C 1 148 ? 62.991 14.798 -2.190 1.00 13.16 306 THR C O 1
ATOM 3581 N N . PRO C 1 149 ? 62.681 12.715 -1.413 1.00 13.22 307 PRO C N 1
ATOM 3582 C CA . PRO C 1 149 ? 62.014 13.181 -0.183 1.00 14.86 307 PRO C CA 1
ATOM 3583 C C . PRO C 1 149 ? 62.814 14.282 0.543 1.00 16.66 307 PRO C C 1
ATOM 3584 O O . PRO C 1 149 ? 64.046 14.149 0.692 1.00 16.40 307 PRO C O 1
ATOM 3588 N N . TRP C 1 150 ? 62.123 15.346 0.922 1.00 20.73 308 TRP C N 1
ATOM 3589 C CA . TRP C 1 150 ? 62.759 16.506 1.516 1.00 23.30 308 TRP C CA 1
ATOM 3590 C C . TRP C 1 150 ? 63.477 16.279 2.853 1.00 26.40 308 TRP C C 1
ATOM 3591 O O . TRP C 1 150 ? 62.994 15.591 3.740 1.00 24.54 308 TRP C O 1
ATOM 3602 N N . LYS C 1 151 ? 64.673 16.846 2.938 1.00 26.04 309 LYS C N 1
ATOM 3603 C CA . LYS C 1 151 ? 65.477 16.856 4.157 1.00 28.79 309 LYS C CA 1
ATOM 3604 C C . LYS C 1 151 ? 66.188 18.188 4.203 1.00 30.41 309 LYS C C 1
ATOM 3605 O O . LYS C 1 151 ? 66.508 18.770 3.160 1.00 29.41 309 LYS C O 1
ATOM 3611 N N . GLN C 1 152 ? 66.460 18.656 5.422 1.00 28.42 310 GLN C N 1
ATOM 3612 C CA . GLN C 1 152 ? 67.327 19.856 5.624 1.00 29.05 310 GLN C CA 1
ATOM 3613 C C . GLN C 1 152 ? 68.754 19.530 5.156 1.00 28.00 310 GLN C C 1
ATOM 3614 O O . GLN C 1 152 ? 69.210 18.364 5.191 1.00 26.91 310 GLN C O 1
ATOM 3620 N N . SER C 1 153 ? 69.449 20.569 4.698 1.00 28.84 311 SER C N 1
ATOM 3621 C CA . SER C 1 153 ? 70.746 20.427 4.039 1.00 29.52 311 SER C CA 1
ATOM 3622 C C . SER C 1 153 ? 71.800 19.662 4.839 1.00 29.02 311 SER C C 1
ATOM 3623 O O . SER C 1 153 ? 72.575 18.882 4.287 1.00 28.36 311 SER C O 1
ATOM 3626 N N . SER C 1 154 ? 71.826 19.896 6.147 1.00 32.79 312 SER C N 1
ATOM 3627 C CA . SER C 1 154 ? 72.788 19.267 7.042 1.00 30.84 312 SER C CA 1
ATOM 3628 C C . SER C 1 154 ? 72.519 17.742 7.290 1.00 32.18 312 SER C C 1
ATOM 3629 O O . SER C 1 154 ? 73.379 17.078 7.830 1.00 33.27 312 SER C O 1
ATOM 3632 N N . GLU C 1 155 ? 71.327 17.232 6.935 1.00 32.18 313 GLU C N 1
ATOM 3633 C CA . GLU C 1 155 ? 71.000 15.819 7.044 1.00 33.01 313 GLU C CA 1
ATOM 3634 C C . GLU C 1 155 ? 71.085 15.041 5.701 1.00 32.70 313 GLU C C 1
ATOM 3635 O O . GLU C 1 155 ? 70.829 13.853 5.654 1.00 30.98 313 GLU C O 1
ATOM 3641 N N . VAL C 1 156 ? 71.472 15.711 4.638 1.00 32.99 314 VAL C N 1
ATOM 3642 C CA . VAL C 1 156 ? 71.542 15.049 3.313 1.00 32.23 314 VAL C CA 1
ATOM 3643 C C . VAL C 1 156 ? 72.606 13.943 3.274 1.00 31.87 314 VAL C C 1
ATOM 3644 O O . VAL C 1 156 ? 73.682 14.085 3.838 1.00 30.62 314 VAL C O 1
ATOM 3648 N N . THR C 1 157 ? 72.267 12.823 2.637 1.00 31.06 315 THR C N 1
ATOM 3649 C CA . THR C 1 157 ? 73.177 11.682 2.491 1.00 30.17 315 THR C CA 1
ATOM 3650 C C . THR C 1 157 ? 73.428 11.443 1.015 1.00 27.30 315 THR C C 1
ATOM 3651 O O . THR C 1 157 ? 72.826 12.072 0.163 1.00 25.14 315 THR C O 1
ATOM 3655 N N . GLU C 1 158 ? 74.304 10.508 0.713 1.00 27.32 316 GLU C N 1
ATOM 3656 C CA . GLU C 1 158 ? 74.609 10.123 -0.680 1.00 25.83 316 GLU C CA 1
ATOM 3657 C C . GLU C 1 158 ? 73.468 9.391 -1.392 1.00 24.58 316 GLU C C 1
ATOM 3658 O O . GLU C 1 158 ? 73.379 9.404 -2.616 1.00 25.63 316 GLU C O 1
ATOM 3664 N N . THR C 1 159 ? 72.593 8.716 -0.642 1.00 21.10 317 THR C N 1
ATOM 3665 C CA . THR C 1 159 ? 71.473 8.051 -1.283 1.00 22.29 317 THR C CA 1
ATOM 3666 C C . THR C 1 159 ? 70.405 9.090 -1.668 1.00 21.34 317 THR C C 1
ATOM 3667 O O . THR C 1 159 ? 69.652 8.881 -2.601 1.00 22.39 317 THR C O 1
ATOM 3671 N N . ASP C 1 160 ? 70.354 10.195 -0.932 1.00 20.27 318 ASP C N 1
ATOM 3672 C CA . ASP C 1 160 ? 69.353 11.259 -1.191 1.00 20.80 318 ASP C CA 1
ATOM 3673 C C . ASP C 1 160 ? 69.637 12.016 -2.464 1.00 21.32 318 ASP C C 1
ATOM 3674 O O . ASP C 1 160 ? 68.710 12.587 -3.070 1.00 19.57 318 ASP C O 1
ATOM 3679 N N . THR C 1 161 ? 70.911 11.992 -2.874 1.00 20.11 319 THR C N 1
ATOM 3680 C CA . THR C 1 161 ? 71.406 12.877 -3.945 1.00 19.13 319 THR C CA 1
ATOM 3681 C C . THR C 1 161 ? 71.807 12.099 -5.184 1.00 19.73 319 THR C C 1
ATOM 3682 O O . THR C 1 161 ? 72.575 12.613 -6.053 1.00 15.85 319 THR C O 1
ATOM 3686 N N . ILE C 1 162 ? 71.309 10.878 -5.310 1.00 18.12 320 ILE C N 1
ATOM 3687 C CA . ILE C 1 162 ? 71.470 10.091 -6.538 1.00 17.14 320 ILE C CA 1
ATOM 3688 C C . ILE C 1 162 ? 71.110 10.830 -7.819 1.00 15.31 320 ILE C C 1
ATOM 3689 O O . ILE C 1 162 ? 70.096 11.563 -7.868 1.00 14.52 320 ILE C O 1
ATOM 3694 N N . PRO C 1 163 ? 71.901 10.671 -8.886 1.00 12.99 321 PRO C N 1
ATOM 3695 C CA . PRO C 1 163 ? 71.407 11.141 -10.197 1.00 13.18 321 PRO C CA 1
ATOM 3696 C C . PRO C 1 163 ? 70.235 10.305 -10.629 1.00 13.93 321 PRO C C 1
ATOM 3697 O O . PRO C 1 163 ? 70.101 9.169 -10.163 1.00 14.84 321 PRO C O 1
ATOM 3701 N N . PHE C 1 164 ? 69.383 10.834 -11.500 1.00 12.76 322 PHE C N 1
ATOM 3702 C CA . PHE C 1 164 ? 68.318 10.021 -12.070 1.00 11.96 322 PHE C CA 1
ATOM 3703 C C . PHE C 1 164 ? 67.822 10.570 -13.387 1.00 13.33 322 PHE C C 1
ATOM 3704 O O . PHE C 1 164 ? 68.144 11.731 -13.760 1.00 12.21 322 PHE C O 1
ATOM 3712 N N . TYR C 1 165 ? 67.134 9.712 -14.117 1.00 12.56 323 TYR C N 1
ATOM 3713 C CA . TYR C 1 165 ? 66.624 9.982 -15.437 1.00 13.37 323 TYR C CA 1
ATOM 3714 C C . TYR C 1 165 ? 65.119 10.128 -15.378 1.00 14.44 323 TYR C C 1
ATOM 3715 O O . TYR C 1 165 ? 64.438 9.463 -14.565 1.00 13.70 323 TYR C O 1
ATOM 3724 N N . VAL C 1 166 ? 64.588 11.008 -16.208 1.00 13.12 324 VAL C N 1
ATOM 3725 C CA . VAL C 1 166 ? 63.133 11.048 -16.480 1.00 13.83 324 VAL C CA 1
ATOM 3726 C C . VAL C 1 166 ? 62.930 10.973 -18.004 1.00 13.71 324 VAL C C 1
ATOM 3727 O O . VAL C 1 166 ? 63.837 11.297 -18.805 1.00 13.63 324 VAL C O 1
ATOM 3731 N N . ASP C 1 167 ? 61.768 10.483 -18.397 1.00 14.08 325 ASP C N 1
ATOM 3732 C CA . ASP C 1 167 ? 61.435 10.312 -19.813 1.00 16.61 325 ASP C CA 1
ATOM 3733 C C . ASP C 1 167 ? 59.918 10.184 -19.956 1.00 16.91 325 ASP C C 1
ATOM 3734 O O . ASP C 1 167 ? 59.177 10.006 -18.947 1.00 16.34 325 ASP C O 1
ATOM 3739 N N . ASP C 1 168 ? 59.449 10.278 -21.197 1.00 18.39 326 ASP C N 1
ATOM 3740 C CA . ASP C 1 168 ? 58.024 10.044 -21.577 1.00 21.07 326 ASP C CA 1
ATOM 3741 C C . ASP C 1 168 ? 57.093 10.836 -20.649 1.00 20.69 326 ASP C C 1
ATOM 3742 O O . ASP C 1 168 ? 56.170 10.290 -20.008 1.00 21.46 326 ASP C O 1
ATOM 3747 N N . VAL C 1 169 ? 57.402 12.113 -20.506 1.00 21.32 327 VAL C N 1
ATOM 3748 C CA . VAL C 1 169 ? 56.634 13.000 -19.662 1.00 19.47 327 VAL C CA 1
ATOM 3749 C C . VAL C 1 169 ? 55.387 13.360 -20.455 1.00 20.67 327 VAL C C 1
ATOM 3750 O O . VAL C 1 169 ? 55.478 13.788 -21.604 1.00 21.56 327 VAL C O 1
ATOM 3754 N N . GLN C 1 170 ? 54.216 13.209 -19.840 1.00 20.08 328 GLN C N 1
ATOM 3755 C CA . GLN C 1 170 ? 52.988 13.386 -20.548 1.00 19.89 328 GLN C CA 1
ATOM 3756 C C . GLN C 1 170 ? 51.929 14.064 -19.657 1.00 18.44 328 GLN C C 1
ATOM 3757 O O . GLN C 1 170 ? 51.933 13.914 -18.429 1.00 17.34 328 GLN C O 1
ATOM 3763 N N . ILE C 1 171 ? 51.061 14.859 -20.297 1.00 16.52 329 ILE C N 1
ATOM 3764 C CA . ILE C 1 171 ? 49.892 15.391 -19.645 1.00 15.20 329 ILE C CA 1
ATOM 3765 C C . ILE C 1 171 ? 48.726 15.184 -20.568 1.00 16.17 329 ILE C C 1
ATOM 3766 O O . ILE C 1 171 ? 48.820 15.491 -21.749 1.00 15.56 329 ILE C O 1
ATOM 3771 N N . THR C 1 172 ? 47.647 14.665 -20.032 1.00 15.87 330 THR C N 1
ATOM 3772 C CA . THR C 1 172 ? 46.433 14.375 -20.844 1.00 19.02 330 THR C CA 1
ATOM 3773 C C . THR C 1 172 ? 45.249 14.996 -20.240 1.00 18.60 330 THR C C 1
ATOM 3774 O O . THR C 1 172 ? 45.219 15.303 -19.000 1.00 18.31 330 THR C O 1
ATOM 3778 N N . ALA C 1 173 ? 44.251 15.228 -21.091 1.00 18.55 331 ALA C N 1
ATOM 3779 C CA . ALA C 1 173 ? 42.933 15.712 -20.639 1.00 21.90 331 ALA C CA 1
ATOM 3780 C C . ALA C 1 173 ? 42.180 14.648 -19.854 1.00 23.27 331 ALA C C 1
ATOM 3781 O O . ALA C 1 173 ? 42.398 13.431 -20.023 1.00 22.47 331 ALA C O 1
ATOM 3783 N N . THR C 1 174 ? 41.271 15.098 -18.965 1.00 24.69 332 THR C N 1
ATOM 3784 C CA . THR C 1 174 ? 40.343 14.150 -18.268 1.00 27.51 332 THR C CA 1
ATOM 3785 C C . THR C 1 174 ? 38.907 14.367 -18.814 1.00 27.19 332 THR C C 1
ATOM 3786 O O . THR C 1 174 ? 38.558 15.512 -19.098 1.00 29.36 332 THR C O 1
#

Radius of gyration: 28.16 Å; Cα contacts (8 Å, |Δi|>4): 1295; chains: 3; bounding box: 82×73×53 Å

Secondary structure (DSSP, 8-state):
--EEE--TT---TT-B-SSS-EEEEEES--SSSSEEEEEE---STT---EEE-GGGS-TT-EEEEEEEEE--SSSSEEEEEEEEEEEETT-TTS-EEEEEEEEEEETT--EEEEEEEEPPPGGGTEEEEEEEEEPSP--GGG-BTGGG--EEEEEEEEEE-/--EEE--TT---TT-B-SSS-EEEEEES--SSSSEEEEEES--STT---EEE-GGGS-TT-EEEEEEEEE--SSSSEEEEEEEEEEEETT-TTS-EEEEEEEEEEETT--EEEEEEEEPPPGGGTEEEEEEEEEPPP--GGG--TTTT--EEEEEEEEEE-/--EEE--TT---TT-B-SSS-EEEEEES--SSSSEEEEEE---STT---EEE-GGGS-TT-EEEEEEEEE--SSSSEEEEEEEEEEEETT-TTS-EEEEEEEEEEETT--EEEEEEEEPPPGGGTEEEEEEEEEPPP--GGG--TTTT--EEEEEEEEEE-

Solvent-accessible surface area: 21829 Å² total; per-residue (Å²): 86,62,19,137,15,74,8,68,102,31,90,68,55,115,23,104,29,48,44,92,12,102,34,78,30,25,76,55,58,14,26,143,46,77,83,0,0,54,0,24,52,3,0,16,0,71,5,0,0,2,4,53,0,16,113,106,21,137,70,51,28,54,4,8,0,1,3,47,0,10,0,63,72,42,30,79,68,24,44,1,3,0,1,8,8,32,15,37,108,192,58,104,98,94,47,83,128,43,112,31,16,56,27,68,0,67,108,44,78,51,36,32,0,33,12,34,9,125,0,20,45,115,114,65,22,5,33,0,0,28,2,6,3,17,0,49,180,34,89,38,96,113,1,25,8,37,30,8,5,23,0,12,2,0,47,2,44,0,25,68,68,90,72,16,133,14,70,9,66,105,29,90,69,55,124,23,101,27,49,42,122,11,92,32,83,29,27,79,55,64,16,24,142,44,75,79,0,0,52,0,20,32,8,47,32,0,70,6,0,2,2,4,53,0,15,109,110,18,142,76,47,34,59,3,51,0,7,3,65,0,10,0,58,17,8,23,70,67,21,49,0,6,0,1,8,7,36,13,43,109,185,58,102,92,106,43,84,128,41,118,31,19,54,35,66,0,69,64,44,81,50,74,83,0,72,20,86,10,121,0,18,44,116,112,62,23,5,18,0,0,28,4,7,3,19,0,42,167,83,101,73,100,117,36,77,29,62,7,6,5,7,1,12,2,0,46,2,62,0,31,71,108,87,67,17,135,14,70,7,77,103,29,88,68,56,120,22,104,28,50,40,115,15,106,33,76,30,24,69,56,58,15,24,144,44,85,84,0,0,53,0,26,76,15,61,32,0,82,5,0,1,2,5,51,0,14,110,109,18,139,72,52,27,58,4,49,0,6,3,42,0,8,0,65,87,55,29,76,45,23,40,1,3,0,2,8,6,34,9,46,112,185,55,106,90,108,46,86,127,45,114,33,9,38,10,12,0,28,97,45,37,40,0,56,0,26,19,88,10,121,0,20,46,118,114,67,22,6,20,0,0,28,5,7,4,18,0,44,173,75,95,72,99,108,37,70,157,60,7,24,6,25,0,14,2,0,50,2,59,0,38,70,110

Nearest PDB structures (foldseek):
  4xun-assembly2_B  TM=1.004E+00  e=1.041E-31  Paenibacillus barcinonensis
  4xup-assembly6_F  TM=1.000E+00  e=1.974E-29  Paenibacillus barcinonensis
  4xup-assembly1_A  TM=9.998E-01  e=6.485E-29  Paenibacillus barcinonensis
  4xup-assembly4_D  TM=1.000E+00  e=1.055E-28  Paenibacillus barcinonensis
  4xup-assembly2_B  TM=9.997E-01  e=1.055E-28  Paenibacillus barcinonensis